Protein AF-A0A7D8YQS9-F1 (afdb_monomer)

Solvent-accessible surface area (backbone atoms only — not comparable to full-atom values): 39461 Å² total; per-residue (Å²): 141,80,80,78,38,46,62,57,52,48,50,50,51,52,52,54,42,52,53,52,44,52,52,48,52,52,50,50,54,52,46,46,42,67,69,38,52,52,50,50,55,55,50,52,55,53,54,51,52,52,51,48,52,53,51,55,49,50,54,48,54,51,50,54,51,51,50,47,55,50,51,41,53,52,37,47,52,51,33,56,50,36,51,52,48,33,53,56,31,44,57,50,27,74,71,44,55,89,93,50,25,68,62,33,43,50,53,26,55,53,38,47,54,51,34,50,53,41,45,51,53,33,55,52,40,51,54,52,42,52,51,52,52,48,44,43,69,73,42,55,48,52,54,51,51,53,53,50,49,52,50,52,53,51,52,50,55,52,49,52,50,48,54,51,48,51,54,50,54,52,52,50,46,52,51,53,47,46,50,45,51,51,51,49,63,64,50,54,77,69,49,48,71,68,58,31,53,49,43,50,46,69,75,66,60,66,92,82,72,84,74,78,81,89,73,84,76,68,54,97,87,48,96,65,76,85,70,82,77,72,51,80,69,46,41,30,30,51,38,44,51,37,50,53,26,53,65,46,35,66,55,34,51,53,52,34,54,49,34,50,49,53,36,53,50,48,52,52,50,48,52,36,31,76,71,68,77,38,87,68,61,62,66,62,47,51,54,49,40,52,54,38,50,50,56,29,49,60,43,42,50,54,28,50,51,24,49,48,51,32,50,58,49,33,72,74,71,42,77,66,58,77,88,52,33,69,65,59,66,41,84,40,72,48,92,55,84,39,58,15,43,72,74,42,50,70,36,48,73,100,60,19,53,23,32,36,17,76,34,46,57,52,33,31,40,65,91,38,54,52,60,50,72,46,70,46,90,43,81,52,55,75,69,54,24,53,50,54,47,50,53,34,40,52,51,27,55,54,77,73,69,84,85,89,83,90,77,94,75,93,73,93,75,85,87,76,89,77,84,78,91,82,87,82,83,91,87,84,86,84,85,84,81,89,83,90,82,90,87,89,89,86,88,87,91,81,89,85,85,88,86,88,85,91,88,88,82,86,84,89,86,89,83,91,79,94,78,82,90,76,86,83,80,84,83,86,88,81,90,87,89,90,87,88,89,90,84,87,84,82,88,86,83,92,75,88,77,83,80,45,42,28,32,25,73,42,64,44,76,53,89,56,95,65,40,37,65,42,58,52,72,41,68,29,38,50,77,44,80,70,61,95,58,37,23,36,32,32,55,90,93,48,67,21,35,38,55,37,91,34,46,46,77,55,77,79,79,85,81,79,82,91,75,83,91,78,90,82,90,79,89,83,85,88,88,88,87,88,79,94,77,92,78,81,94,76,82,84,78,89,77,79,74,81,83,45,34,27,31,23,74,45,68,45,77,48,91,51,93,64,34,50,64,44,48,60,72,43,75,35,41,52,76,42,75,55,88,79,84,55,42,19,36,30,39,58,97,91,43,79,27,32,38,58,38,90,38,45,42,83,101

Structure (mmCIF, N/CA/C/O backbone):
data_AF-A0A7D8YQS9-F1
#
_entry.id   AF-A0A7D8YQS9-F1
#
loop_
_atom_site.group_PDB
_atom_site.id
_atom_site.type_symbol
_atom_site.label_atom_id
_atom_site.label_alt_id
_atom_site.label_comp_id
_atom_site.label_asym_id
_atom_site.label_entity_id
_atom_site.label_seq_id
_atom_site.pdbx_PDB_ins_code
_atom_site.Cartn_x
_atom_site.Cartn_y
_atom_site.Cartn_z
_atom_site.occupancy
_atom_site.B_iso_or_equiv
_atom_site.auth_seq_id
_atom_site.auth_comp_id
_atom_site.auth_asym_id
_atom_site.auth_atom_id
_atom_site.pdbx_PDB_model_num
ATOM 1 N N . MET A 1 1 ? 18.763 -17.163 -16.105 1.00 37.75 1 MET A N 1
ATOM 2 C CA . MET A 1 1 ? 18.954 -15.935 -16.900 1.00 37.75 1 MET A CA 1
ATOM 3 C C . MET A 1 1 ? 18.555 -14.758 -16.021 1.00 37.75 1 MET A C 1
ATOM 5 O O . MET A 1 1 ? 17.479 -14.217 -16.196 1.00 37.75 1 MET A O 1
ATOM 9 N N . GLU A 1 2 ? 19.370 -14.405 -15.031 1.00 39.69 2 GLU A N 1
ATOM 10 C CA . GLU A 1 2 ? 19.078 -13.283 -14.126 1.00 39.69 2 GLU A CA 1
ATOM 11 C C . GLU A 1 2 ? 20.258 -12.321 -14.198 1.00 39.69 2 GLU A C 1
ATOM 13 O O . GLU A 1 2 ? 21.238 -12.437 -13.465 1.00 39.69 2 GLU A O 1
ATOM 18 N N . GLY A 1 3 ? 20.209 -11.423 -15.180 1.00 51.91 3 GLY A N 1
ATOM 19 C CA . GLY A 1 3 ? 21.104 -10.278 -15.206 1.00 51.91 3 GLY A CA 1
ATOM 20 C C . GLY A 1 3 ? 20.637 -9.311 -14.128 1.00 51.91 3 GLY A C 1
ATOM 21 O O . GLY A 1 3 ? 19.541 -8.766 -14.230 1.00 51.91 3 GLY A O 1
ATOM 22 N N . PHE A 1 4 ? 21.440 -9.134 -13.082 1.00 64.06 4 PHE A N 1
ATOM 23 C CA . PHE A 1 4 ? 21.188 -8.151 -12.036 1.00 64.06 4 PHE A CA 1
ATOM 24 C C . PHE A 1 4 ? 21.018 -6.768 -12.675 1.00 64.06 4 PHE A C 1
ATOM 26 O O . PHE A 1 4 ? 21.962 -6.220 -13.239 1.00 64.06 4 PHE A O 1
ATOM 33 N N . SER A 1 5 ? 19.804 -6.228 -12.608 1.00 79.69 5 SER A N 1
ATOM 34 C CA . SER A 1 5 ? 19.490 -4.853 -12.986 1.00 79.69 5 SER A CA 1
ATOM 35 C C . SER A 1 5 ? 19.335 -4.016 -11.716 1.00 79.69 5 SER A C 1
ATOM 37 O O . SER A 1 5 ? 18.734 -4.462 -10.731 1.00 79.69 5 SER A O 1
ATOM 39 N N . ALA A 1 6 ? 19.875 -2.797 -11.733 1.00 81.69 6 ALA A N 1
ATOM 40 C CA . ALA A 1 6 ? 19.672 -1.828 -10.657 1.00 81.69 6 ALA A CA 1
ATOM 41 C C . ALA A 1 6 ? 18.175 -1.501 -10.518 1.00 81.69 6 ALA A C 1
ATOM 43 O O . ALA A 1 6 ? 17.637 -1.497 -9.412 1.00 81.69 6 ALA A O 1
ATOM 44 N N . SER A 1 7 ? 17.484 -1.367 -11.654 1.00 87.69 7 SER A N 1
ATOM 45 C CA . SER A 1 7 ? 16.037 -1.160 -11.716 1.00 87.69 7 SER A CA 1
ATOM 46 C C . SER A 1 7 ? 15.259 -2.330 -11.116 1.00 87.69 7 SER A C 1
ATOM 48 O O . SER A 1 7 ? 14.328 -2.110 -10.343 1.00 87.69 7 SER A O 1
ATOM 50 N N . LEU A 1 8 ? 15.671 -3.571 -11.402 1.00 87.00 8 LEU A N 1
ATOM 51 C CA . LEU A 1 8 ? 15.056 -4.759 -10.800 1.00 87.00 8 LEU A CA 1
ATOM 52 C C . LEU A 1 8 ? 15.242 -4.779 -9.279 1.00 87.00 8 LEU A C 1
ATOM 54 O O . LEU A 1 8 ? 14.314 -5.107 -8.551 1.00 87.00 8 LEU A O 1
ATOM 58 N N . THR A 1 9 ? 16.413 -4.370 -8.791 1.00 87.81 9 THR A N 1
ATOM 59 C CA . THR A 1 9 ? 16.685 -4.282 -7.348 1.00 87.81 9 THR A CA 1
ATOM 60 C C . THR A 1 9 ? 15.755 -3.277 -6.671 1.00 87.81 9 THR A C 1
ATOM 62 O O . THR A 1 9 ? 15.114 -3.601 -5.674 1.00 87.81 9 THR A O 1
ATOM 65 N N . THR A 1 10 ? 15.619 -2.075 -7.234 1.00 91.44 10 THR A N 1
ATOM 66 C CA . THR A 1 10 ? 14.710 -1.047 -6.707 1.00 91.44 10 THR A CA 1
ATOM 67 C C . THR A 1 10 ? 13.243 -1.469 -6.794 1.00 91.44 10 THR A C 1
ATOM 69 O O . THR A 1 10 ? 12.466 -1.158 -5.892 1.00 91.44 10 THR A O 1
ATOM 72 N N . TRP A 1 11 ? 12.852 -2.194 -7.845 1.00 93.38 11 TRP A N 1
ATOM 73 C CA . TRP A 1 11 ? 11.510 -2.765 -7.967 1.00 93.38 11 TRP A CA 1
ATOM 74 C C . TRP A 1 11 ? 11.221 -3.799 -6.874 1.00 93.38 11 TRP A C 1
ATOM 76 O O . TRP A 1 11 ? 10.191 -3.715 -6.208 1.00 93.38 11 TRP A O 1
ATOM 86 N N . THR A 1 12 ? 12.159 -4.710 -6.613 1.00 93.88 12 THR A N 1
ATOM 87 C CA . THR A 1 12 ? 12.054 -5.657 -5.497 1.00 93.88 12 THR A CA 1
ATOM 88 C C . THR A 1 12 ? 11.888 -4.919 -4.169 1.00 93.88 12 THR A C 1
ATOM 90 O O . THR A 1 12 ? 10.989 -5.247 -3.401 1.00 93.88 12 THR A O 1
ATOM 93 N N . THR A 1 13 ? 12.666 -3.858 -3.925 1.00 94.81 13 THR A N 1
ATOM 94 C CA . THR A 1 13 ? 12.512 -3.027 -2.721 1.00 94.81 13 THR A CA 1
ATOM 95 C C . THR A 1 13 ? 11.115 -2.406 -2.614 1.00 94.81 13 THR A C 1
ATOM 97 O O . THR A 1 13 ? 10.565 -2.358 -1.513 1.00 94.81 13 THR A O 1
ATOM 100 N N . GLN A 1 14 ? 10.509 -1.956 -3.721 1.00 96.38 14 GLN A N 1
ATOM 101 C CA . GLN A 1 14 ? 9.126 -1.454 -3.717 1.00 96.38 14 GLN A CA 1
ATOM 102 C C . GLN A 1 14 ? 8.132 -2.527 -3.270 1.00 96.38 14 GLN A C 1
ATOM 104 O O . GLN A 1 14 ? 7.334 -2.271 -2.367 1.00 96.38 14 GLN A O 1
ATOM 109 N N . ILE A 1 15 ? 8.211 -3.724 -3.855 1.00 96.81 15 ILE A N 1
ATOM 110 C CA . ILE A 1 15 ? 7.319 -4.840 -3.515 1.00 96.81 15 ILE A CA 1
ATOM 111 C C . ILE A 1 15 ? 7.498 -5.240 -2.049 1.00 96.81 15 ILE A C 1
ATOM 113 O O . ILE A 1 15 ? 6.526 -5.275 -1.302 1.00 96.81 15 ILE A O 1
ATOM 117 N N . THR A 1 16 ? 8.734 -5.450 -1.595 1.00 96.56 16 THR A N 1
ATOM 118 C CA . THR A 1 16 ? 9.004 -5.839 -0.203 1.00 96.56 16 THR A CA 1
ATOM 119 C C . THR A 1 16 ? 8.555 -4.765 0.794 1.00 96.56 16 THR A C 1
ATOM 121 O O . THR A 1 16 ? 8.083 -5.084 1.887 1.00 96.56 16 THR A O 1
ATOM 124 N N . THR A 1 17 ? 8.644 -3.481 0.430 1.00 97.19 17 THR A N 1
ATOM 125 C CA . THR A 1 17 ? 8.103 -2.383 1.251 1.00 97.19 17 THR A CA 1
ATOM 126 C C . THR A 1 17 ? 6.578 -2.472 1.349 1.00 97.19 17 THR A C 1
ATOM 128 O O . THR A 1 17 ? 6.023 -2.293 2.433 1.00 97.19 17 THR A O 1
ATOM 131 N N . LEU A 1 18 ? 5.890 -2.767 0.241 1.00 97.12 18 LEU A N 1
ATOM 132 C CA . LEU A 1 18 ? 4.439 -2.953 0.224 1.00 97.12 18 LEU A CA 1
ATOM 133 C C . LEU A 1 18 ? 4.014 -4.147 1.091 1.00 97.12 18 LEU A C 1
ATOM 135 O O . LEU A 1 18 ? 3.122 -3.999 1.925 1.00 97.12 18 LEU A O 1
ATOM 139 N N . GLU A 1 19 ? 4.687 -5.289 0.951 1.00 97.69 19 GLU A N 1
ATOM 140 C CA . GLU A 1 19 ? 4.457 -6.485 1.773 1.00 97.69 19 GLU A CA 1
ATOM 141 C C . GLU A 1 19 ? 4.665 -6.194 3.264 1.00 97.69 19 GLU A C 1
ATOM 143 O O . GLU A 1 19 ? 3.829 -6.547 4.094 1.00 97.69 19 GLU A O 1
ATOM 148 N N . SER A 1 20 ? 5.740 -5.476 3.608 1.00 97.56 20 SER A N 1
ATOM 149 C CA . SER A 1 20 ? 6.038 -5.091 4.994 1.00 97.56 20 SER A CA 1
ATOM 150 C C . SER A 1 20 ? 4.948 -4.194 5.585 1.00 97.56 20 SER A C 1
ATOM 152 O O . SER A 1 20 ? 4.553 -4.365 6.737 1.00 97.56 20 SER A O 1
ATOM 154 N N . ARG A 1 21 ? 4.408 -3.258 4.792 1.00 97.31 21 ARG A N 1
ATOM 155 C CA . ARG A 1 21 ? 3.284 -2.410 5.215 1.00 97.31 21 ARG A CA 1
ATOM 156 C C . ARG A 1 21 ? 1.996 -3.208 5.394 1.00 97.31 21 ARG A C 1
ATOM 158 O O . ARG A 1 21 ? 1.282 -2.973 6.364 1.00 97.31 21 ARG A O 1
ATOM 165 N N . ALA A 1 22 ? 1.707 -4.151 4.499 1.00 97.75 22 ALA A N 1
ATOM 166 C CA . ALA A 1 22 ? 0.544 -5.024 4.629 1.00 97.75 22 ALA A CA 1
ATOM 167 C C . ALA A 1 22 ? 0.623 -5.878 5.908 1.00 97.75 22 ALA A C 1
ATOM 169 O O . ALA A 1 22 ? -0.339 -5.923 6.671 1.00 97.75 22 ALA A O 1
ATOM 170 N N . ALA A 1 23 ? 1.787 -6.471 6.191 1.00 97.69 23 ALA A N 1
ATOM 171 C CA . ALA A 1 23 ? 2.021 -7.236 7.416 1.00 97.69 23 ALA A CA 1
ATOM 172 C C . ALA A 1 23 ? 1.874 -6.377 8.686 1.00 97.69 23 ALA A C 1
ATOM 174 O O . ALA A 1 23 ? 1.332 -6.832 9.691 1.00 97.69 23 ALA A O 1
ATOM 175 N N . GLU A 1 24 ? 2.315 -5.119 8.644 1.00 97.31 24 GLU A N 1
ATOM 176 C CA . GLU A 1 24 ? 2.147 -4.182 9.757 1.00 97.31 24 GLU A CA 1
ATOM 177 C C . GLU A 1 24 ? 0.670 -3.819 10.002 1.00 97.31 24 GLU A C 1
ATOM 179 O O . GLU A 1 24 ? 0.239 -3.727 11.151 1.00 97.31 24 GLU A O 1
ATOM 184 N N . HIS A 1 25 ? -0.131 -3.674 8.942 1.00 96.81 25 HIS A N 1
ATOM 185 C CA . HIS A 1 25 ? -1.578 -3.468 9.064 1.00 96.81 25 HIS A CA 1
ATOM 186 C C . HIS A 1 25 ? -2.293 -4.701 9.634 1.00 96.81 25 HIS A C 1
ATOM 188 O O . HIS A 1 25 ? -3.175 -4.552 10.480 1.00 96.81 25 HIS A O 1
ATOM 194 N N . ASP A 1 26 ? -1.906 -5.906 9.209 1.00 98.00 26 ASP A N 1
ATOM 195 C CA . ASP A 1 26 ? -2.460 -7.158 9.739 1.00 98.00 26 ASP A CA 1
ATOM 196 C C . ASP A 1 26 ? -2.139 -7.319 11.233 1.00 98.00 26 ASP A C 1
ATOM 198 O O . ASP A 1 26 ? -3.024 -7.562 12.058 1.00 98.00 26 ASP A O 1
ATOM 202 N N . ARG A 1 27 ? -0.885 -7.041 11.612 1.00 97.69 27 ARG A N 1
ATOM 203 C CA . ARG A 1 27 ? -0.462 -6.994 13.014 1.00 97.69 27 ARG A CA 1
ATOM 204 C C . ARG A 1 27 ? -1.295 -6.002 13.823 1.00 97.69 27 ARG A C 1
ATOM 206 O O . ARG A 1 27 ? -1.768 -6.357 14.900 1.00 97.69 27 ARG A O 1
ATOM 213 N N . PHE A 1 28 ? -1.482 -4.780 13.324 1.00 98.19 28 PHE A N 1
ATOM 214 C CA . PHE A 1 28 ? -2.305 -3.776 13.996 1.00 98.19 28 PHE A CA 1
ATOM 215 C C . PHE A 1 28 ? -3.753 -4.253 14.165 1.00 98.19 28 PHE A C 1
ATOM 217 O O . PHE A 1 28 ? -4.303 -4.144 15.259 1.00 98.19 28 PHE A O 1
ATOM 224 N N . GLY A 1 29 ? -4.345 -4.864 13.135 1.00 98.12 29 GLY A N 1
ATOM 225 C CA . GLY A 1 29 ? -5.663 -5.498 13.228 1.00 98.12 29 GLY A CA 1
ATOM 226 C C . GLY A 1 29 ? -5.733 -6.550 14.341 1.00 98.12 29 GLY A C 1
ATOM 227 O O . GLY A 1 29 ? -6.654 -6.528 15.162 1.00 98.12 29 GLY A O 1
ATOM 228 N N . GLY A 1 30 ? -4.725 -7.420 14.434 1.00 98.19 30 GLY A N 1
ATOM 229 C CA . GLY A 1 30 ? -4.609 -8.404 15.514 1.00 98.19 30 GLY A CA 1
ATOM 230 C C . GLY A 1 30 ? -4.449 -7.773 16.904 1.00 98.19 30 GLY A C 1
ATOM 231 O O . GLY A 1 30 ? -5.059 -8.234 17.876 1.00 98.19 30 GLY A O 1
ATOM 232 N N . GLU A 1 31 ? -3.675 -6.691 17.015 1.00 97.88 31 GLU A N 1
ATOM 233 C CA . GLU A 1 31 ? -3.486 -5.944 18.264 1.00 97.88 31 GLU A CA 1
ATOM 234 C C . GLU A 1 31 ? -4.789 -5.246 18.706 1.00 97.88 31 GLU A C 1
ATOM 236 O O . GLU A 1 31 ? -5.130 -5.293 19.889 1.00 97.88 31 GLU A O 1
ATOM 241 N N . LEU A 1 32 ? -5.580 -4.685 17.780 1.00 98.06 32 LEU A N 1
ATOM 242 C CA . LEU A 1 32 ? -6.894 -4.102 18.091 1.00 98.06 32 LEU A CA 1
ATOM 243 C C . LEU A 1 32 ? -7.857 -5.142 18.683 1.00 98.06 32 LEU A C 1
ATOM 245 O O . LEU A 1 32 ? -8.572 -4.855 19.647 1.00 98.06 32 LEU A O 1
ATOM 249 N N . ILE A 1 33 ? -7.873 -6.360 18.140 1.00 98.00 33 ILE A N 1
ATOM 250 C CA . ILE A 1 33 ? -8.741 -7.431 18.644 1.00 98.00 33 ILE A CA 1
ATOM 251 C C . ILE A 1 33 ? -8.286 -7.870 20.042 1.00 98.00 33 ILE A C 1
ATOM 253 O O . ILE A 1 33 ? -9.060 -7.810 21.001 1.00 98.00 33 ILE A O 1
ATOM 257 N N . SER A 1 34 ? -7.020 -8.270 20.158 1.00 97.81 34 SER A N 1
ATOM 258 C CA . SER A 1 34 ? -6.473 -8.909 21.360 1.00 97.81 34 SER A CA 1
ATOM 259 C C . SER A 1 34 ? -6.287 -7.953 22.543 1.00 97.81 34 SER A C 1
ATOM 261 O O . SER A 1 34 ? -6.483 -8.356 23.691 1.00 97.81 34 SER A O 1
ATOM 263 N N . HIS A 1 35 ? -5.941 -6.687 22.291 1.00 97.06 35 HIS A N 1
ATOM 264 C CA . HIS A 1 35 ? -5.655 -5.710 23.345 1.00 97.06 35 HIS A CA 1
ATOM 265 C C . HIS A 1 35 ? -6.796 -4.730 23.618 1.00 97.06 35 HIS A C 1
ATOM 267 O O . HIS A 1 35 ? -6.801 -4.119 24.689 1.00 97.06 35 HIS A O 1
ATOM 273 N N . LEU A 1 36 ? -7.766 -4.580 22.709 1.00 97.38 36 LEU A N 1
ATOM 274 C CA . LEU A 1 36 ? -8.884 -3.651 22.904 1.00 97.38 36 LEU A CA 1
ATOM 275 C C . LEU A 1 36 ? -10.232 -4.360 22.914 1.00 97.38 36 LEU A C 1
ATOM 277 O O . LEU A 1 36 ? -10.923 -4.299 23.928 1.00 97.38 36 LEU A O 1
ATOM 281 N N . ALA A 1 37 ? -10.614 -5.031 21.825 1.00 97.50 37 ALA A N 1
ATOM 282 C CA . ALA A 1 37 ? -11.968 -5.565 21.671 1.00 97.50 37 ALA A CA 1
ATOM 283 C C . ALA A 1 37 ? -12.297 -6.636 22.724 1.00 97.50 37 ALA A C 1
ATOM 285 O O . ALA A 1 37 ? -13.319 -6.543 23.413 1.00 97.50 37 ALA A O 1
ATOM 286 N N . ASP A 1 38 ? -11.415 -7.621 22.899 1.00 97.50 38 ASP A N 1
ATOM 287 C CA . ASP A 1 38 ? -11.609 -8.681 23.888 1.00 97.50 38 ASP A CA 1
ATOM 288 C C . ASP A 1 38 ? -11.562 -8.163 25.333 1.00 97.50 38 ASP A C 1
ATOM 290 O O . ASP A 1 38 ? -12.500 -8.437 26.094 1.00 97.50 38 ASP A O 1
ATOM 294 N N . PRO A 1 39 ? -10.555 -7.364 25.738 1.00 97.06 39 PRO A N 1
ATOM 295 C CA . PRO A 1 39 ? -10.545 -6.749 27.059 1.00 97.06 39 PRO A CA 1
ATOM 296 C C . PRO A 1 39 ? -11.774 -5.879 27.325 1.00 97.06 39 PRO A C 1
ATOM 298 O O . PRO A 1 39 ? -12.358 -5.989 28.404 1.00 97.06 39 PRO A O 1
ATOM 301 N N . LEU A 1 40 ? -12.216 -5.074 26.350 1.00 97.19 40 LEU A N 1
ATOM 302 C CA . LEU A 1 40 ? -13.409 -4.232 26.464 1.00 97.19 40 LEU A CA 1
ATOM 303 C C . LEU A 1 40 ? -14.662 -5.075 26.728 1.00 97.19 40 LEU A C 1
ATOM 305 O O . LEU A 1 40 ? -15.441 -4.764 27.630 1.00 97.19 40 LEU A O 1
ATOM 309 N N . ARG A 1 41 ? -14.828 -6.179 25.992 1.00 97.06 41 ARG A N 1
ATOM 310 C CA . ARG A 1 41 ? -15.935 -7.125 26.186 1.00 97.06 41 ARG A CA 1
ATOM 311 C C . ARG A 1 41 ? -15.921 -7.732 27.590 1.00 97.06 41 ARG A C 1
ATOM 313 O O . ARG A 1 41 ? -16.966 -7.797 28.234 1.00 97.06 41 ARG A O 1
ATOM 320 N N . VAL A 1 42 ? -14.752 -8.145 28.081 1.00 96.75 42 VAL A N 1
ATOM 321 C CA . VAL A 1 42 ? -14.601 -8.742 29.419 1.00 96.75 42 VAL A CA 1
ATOM 322 C C . VAL A 1 42 ? -14.872 -7.732 30.534 1.00 96.75 42 VAL A C 1
ATOM 324 O O . VAL A 1 42 ? -15.511 -8.076 31.528 1.00 96.75 42 VAL A O 1
ATOM 327 N N . ILE A 1 43 ? -14.408 -6.485 30.416 1.00 96.00 43 ILE A N 1
ATOM 328 C CA . ILE A 1 43 ? -14.702 -5.484 31.449 1.00 96.00 43 ILE A CA 1
ATOM 329 C C . ILE A 1 43 ? -16.174 -5.069 31.416 1.00 96.00 43 ILE A C 1
ATOM 331 O O . ILE A 1 43 ? -16.766 -4.887 32.477 1.00 96.00 43 ILE A O 1
ATOM 335 N N . ALA A 1 44 ? -16.790 -4.977 30.234 1.00 96.44 44 ALA A N 1
ATOM 336 C CA . ALA A 1 44 ? -18.193 -4.600 30.099 1.00 96.44 44 ALA A CA 1
ATOM 337 C C . ALA A 1 44 ? -19.112 -5.573 30.851 1.00 96.44 44 ALA A C 1
ATOM 339 O O . ALA A 1 44 ? -19.988 -5.134 31.597 1.00 96.44 44 ALA A O 1
ATOM 340 N N . THR A 1 45 ? -18.871 -6.883 30.723 1.00 97.75 45 THR A N 1
ATOM 341 C CA . THR A 1 45 ? -19.650 -7.899 31.447 1.00 97.75 45 THR A CA 1
ATOM 342 C C . THR A 1 45 ? -19.457 -7.801 32.958 1.00 97.75 45 THR A C 1
ATOM 344 O O . THR A 1 45 ? -20.439 -7.825 33.697 1.00 97.75 45 THR A O 1
ATOM 347 N N . ARG A 1 46 ? -18.216 -7.615 33.428 1.00 97.38 46 ARG A N 1
ATOM 348 C CA . ARG A 1 46 ? -17.906 -7.479 34.862 1.00 97.38 46 ARG A CA 1
ATOM 349 C C . ARG A 1 46 ? -18.548 -6.242 35.494 1.00 97.38 46 ARG A C 1
ATOM 351 O O . ARG A 1 46 ? -19.108 -6.340 36.583 1.00 97.38 46 ARG A O 1
ATOM 358 N N . TYR A 1 47 ? -18.488 -5.087 34.829 1.00 97.56 47 TYR A N 1
ATOM 359 C CA . TYR A 1 47 ? -19.108 -3.861 35.345 1.00 97.56 47 TYR A CA 1
ATOM 360 C C . TYR A 1 47 ? -20.637 -3.949 35.357 1.00 97.56 47 TYR A C 1
ATOM 362 O O . TYR A 1 47 ? -21.255 -3.461 36.301 1.00 97.56 47 TYR A O 1
ATOM 370 N N . GLU A 1 48 ? -21.255 -4.593 34.362 1.00 97.06 48 GLU A N 1
ATOM 371 C CA . GLU A 1 48 ? -22.707 -4.812 34.378 1.00 97.06 48 GLU A CA 1
ATOM 372 C C . GLU A 1 48 ? -23.125 -5.767 35.504 1.00 97.06 48 GLU A C 1
ATOM 374 O O . GLU A 1 48 ? -24.125 -5.522 36.175 1.00 97.06 48 GLU A O 1
ATOM 379 N N . GLU A 1 49 ? -22.348 -6.819 35.770 1.00 98.06 49 GLU A N 1
ATOM 380 C CA . GLU A 1 49 ? -22.602 -7.710 36.905 1.00 98.06 49 GLU A CA 1
ATOM 381 C C . GLU A 1 49 ? -22.521 -6.959 38.243 1.00 98.06 49 GLU A C 1
ATOM 383 O O . GLU A 1 49 ? -23.416 -7.080 39.080 1.00 98.06 49 GLU A O 1
ATOM 388 N N . LEU A 1 50 ? -21.493 -6.126 38.435 1.00 98.06 50 LEU A N 1
ATOM 389 C CA . LEU A 1 50 ? -21.368 -5.298 39.636 1.00 98.06 50 LEU A CA 1
ATOM 390 C C . LEU A 1 50 ? -22.533 -4.312 39.770 1.00 98.06 50 LEU A C 1
ATOM 392 O O . LEU A 1 50 ? -23.088 -4.180 40.861 1.00 98.06 50 LEU A O 1
ATOM 396 N N . ARG A 1 51 ? -22.958 -3.669 38.676 1.00 97.94 51 ARG A N 1
ATOM 397 C CA . ARG A 1 51 ? -24.118 -2.765 38.671 1.00 97.94 51 ARG A CA 1
ATOM 398 C C . ARG A 1 51 ? -25.396 -3.485 39.106 1.00 97.94 51 ARG A C 1
ATOM 400 O O . ARG A 1 51 ? -26.154 -2.944 39.908 1.00 97.94 51 ARG A O 1
ATOM 407 N N . LYS A 1 52 ? -25.622 -4.713 38.623 1.00 98.25 52 LYS A N 1
ATOM 408 C CA . LYS A 1 52 ? -26.766 -5.544 39.035 1.00 98.25 52 LYS A CA 1
ATOM 409 C C . LYS A 1 52 ? -26.740 -5.850 40.529 1.00 98.25 52 LYS A C 1
ATOM 411 O O . LYS A 1 52 ? -27.763 -5.683 41.178 1.00 98.25 52 LYS A O 1
ATOM 416 N N . ARG A 1 53 ? -25.575 -6.183 41.096 1.00 98.06 53 ARG A N 1
ATOM 417 C CA . ARG A 1 53 ? -25.439 -6.404 42.548 1.00 98.06 53 ARG A CA 1
ATOM 418 C C . ARG A 1 53 ? -25.780 -5.157 43.374 1.00 98.06 53 ARG A C 1
ATOM 420 O O . ARG A 1 53 ? -26.399 -5.289 44.425 1.00 98.06 53 ARG A O 1
ATOM 427 N N . HIS A 1 54 ? -25.426 -3.957 42.902 1.00 98.31 54 HIS A N 1
ATOM 428 C CA . HIS A 1 54 ? -25.826 -2.707 43.567 1.00 98.31 54 HIS A CA 1
ATOM 429 C C . HIS A 1 54 ? -27.350 -2.518 43.521 1.00 98.31 54 HIS A C 1
ATOM 431 O O . HIS A 1 54 ? -27.948 -2.162 44.533 1.00 98.31 54 HIS A O 1
ATOM 437 N N . ALA A 1 55 ? -27.988 -2.806 42.380 1.00 98.12 55 ALA A N 1
ATOM 438 C CA . ALA A 1 55 ? -29.445 -2.737 42.244 1.00 98.12 55 ALA A CA 1
ATOM 439 C C . ALA A 1 55 ? -30.164 -3.759 43.145 1.00 98.12 55 ALA A C 1
ATOM 441 O O . ALA A 1 55 ? -31.095 -3.406 43.860 1.00 98.12 55 ALA A O 1
ATOM 442 N N . GLU A 1 56 ? -29.687 -5.005 43.184 1.00 98.38 56 GLU A N 1
ATOM 443 C CA . GLU A 1 56 ? -30.220 -6.048 44.071 1.00 98.38 56 GLU A CA 1
ATOM 444 C C . GLU A 1 56 ? -30.088 -5.667 45.553 1.00 98.38 56 GLU A C 1
ATOM 446 O O . GLU A 1 56 ? -30.987 -5.936 46.356 1.00 98.38 56 GLU A O 1
ATOM 451 N N . PHE A 1 57 ? -28.980 -5.023 45.931 1.00 98.25 57 PHE A N 1
ATOM 452 C CA . PHE A 1 57 ? -28.788 -4.538 47.293 1.00 98.25 57 PHE A CA 1
ATOM 453 C C . PHE A 1 57 ? -29.703 -3.349 47.621 1.00 98.25 57 PHE A C 1
ATOM 455 O O . PHE A 1 57 ? -30.285 -3.330 48.706 1.00 98.25 57 PHE A O 1
ATOM 462 N N . ALA A 1 58 ? -29.915 -2.421 46.680 1.00 98.31 58 ALA A N 1
ATOM 463 C CA . ALA A 1 58 ? -30.893 -1.340 46.825 1.00 98.31 58 ALA A CA 1
ATOM 464 C C . ALA A 1 58 ? -32.304 -1.894 47.094 1.00 98.31 58 ALA A C 1
ATOM 466 O O . ALA A 1 58 ? -32.933 -1.534 48.092 1.00 98.31 58 ALA A O 1
ATOM 467 N N . ASP A 1 59 ? -32.755 -2.844 46.268 1.00 98.50 59 ASP A N 1
ATOM 468 C CA . ASP A 1 59 ? -34.055 -3.510 46.415 1.00 98.50 59 ASP A CA 1
ATOM 469 C C . ASP A 1 59 ? -34.193 -4.202 47.777 1.00 98.50 59 ASP A C 1
ATOM 471 O O . ASP A 1 59 ? -35.268 -4.217 48.386 1.00 98.50 59 ASP A O 1
ATOM 475 N N . LYS A 1 60 ? -33.106 -4.807 48.271 1.00 98.31 60 LYS A N 1
ATOM 476 C CA . LYS A 1 60 ? -33.082 -5.446 49.589 1.00 98.31 60 LYS A CA 1
ATOM 477 C C . LYS A 1 60 ? -33.275 -4.419 50.706 1.00 98.31 60 LYS A C 1
ATOM 479 O O . LYS A 1 60 ? -34.132 -4.632 51.564 1.00 98.31 60 LYS A O 1
ATOM 484 N N . LEU A 1 61 ? -32.540 -3.306 50.675 1.00 98.19 61 LEU A N 1
ATOM 485 C CA . LEU A 1 61 ? -32.672 -2.234 51.667 1.00 98.19 61 LEU A CA 1
ATOM 486 C C . LEU A 1 61 ? -34.089 -1.637 51.667 1.00 98.19 61 LEU A C 1
ATOM 488 O O . LEU A 1 61 ? -34.656 -1.367 52.729 1.00 98.19 61 LEU A O 1
ATOM 492 N N . GLU A 1 62 ? -34.697 -1.462 50.491 1.00 98.06 62 GLU A N 1
ATOM 493 C CA . GLU A 1 62 ? -36.081 -0.988 50.376 1.00 98.06 62 GLU A CA 1
ATOM 494 C C . GLU A 1 62 ? -37.094 -1.962 50.985 1.00 98.06 62 GLU A C 1
ATOM 496 O O . GLU A 1 62 ? -37.991 -1.538 51.723 1.00 98.06 62 GLU A O 1
ATOM 501 N N . LYS A 1 63 ? -36.939 -3.266 50.728 1.00 98.38 63 LYS A N 1
ATOM 502 C CA . LYS A 1 63 ? -37.796 -4.311 51.307 1.00 98.38 63 LYS A CA 1
ATOM 503 C C . LYS A 1 63 ? -37.665 -4.383 52.827 1.00 98.38 63 LYS A C 1
ATOM 505 O O . LYS A 1 63 ? -38.676 -4.513 53.514 1.00 98.38 63 LYS A O 1
ATOM 510 N N . GLU A 1 64 ? -36.453 -4.265 53.366 1.00 97.69 64 GLU A N 1
ATOM 511 C CA . GLU A 1 64 ? -36.211 -4.240 54.816 1.00 97.69 64 GLU A CA 1
ATOM 512 C C . GLU A 1 64 ? -36.865 -3.019 55.483 1.00 97.69 64 GLU A C 1
ATOM 514 O O . GLU A 1 64 ? -37.517 -3.142 56.529 1.00 97.69 64 GLU A O 1
ATOM 519 N N . ARG A 1 65 ? -36.770 -1.844 54.846 1.00 97.75 65 ARG A N 1
ATOM 520 C CA . ARG A 1 65 ? -37.467 -0.626 55.285 1.00 97.75 65 ARG A CA 1
ATOM 521 C C . ARG A 1 65 ? -38.984 -0.827 55.294 1.00 97.75 65 ARG A C 1
ATOM 523 O O . ARG A 1 65 ? -39.631 -0.538 56.301 1.00 97.75 65 ARG A O 1
ATOM 530 N N . GLU A 1 66 ? -39.552 -1.331 54.199 1.00 98.06 66 GLU A N 1
ATOM 531 C CA . GLU A 1 66 ? -41.000 -1.543 54.085 1.00 98.06 66 GLU A CA 1
ATOM 532 C C . GLU A 1 66 ? -41.506 -2.589 55.085 1.00 98.06 66 GLU A C 1
ATOM 534 O O . GLU A 1 66 ? -42.556 -2.395 55.702 1.00 98.06 66 GLU A O 1
ATOM 539 N N . SER A 1 67 ? -40.731 -3.652 55.324 1.00 98.06 67 SER A N 1
ATOM 540 C CA . SER A 1 67 ? -41.026 -4.644 56.362 1.00 98.06 67 SER A CA 1
ATOM 541 C C . SER A 1 67 ? -41.093 -3.995 57.745 1.00 98.06 67 SER A C 1
ATOM 543 O O . SER A 1 67 ? -42.070 -4.188 58.469 1.00 98.06 67 SER A O 1
ATOM 545 N N . THR A 1 68 ? -40.109 -3.154 58.082 1.00 97.31 68 THR A N 1
ATOM 546 C CA . THR A 1 68 ? -40.056 -2.442 59.370 1.00 97.31 68 THR A CA 1
ATOM 547 C C . THR A 1 68 ? -41.279 -1.532 59.558 1.00 97.31 68 THR A C 1
ATOM 549 O O . THR A 1 68 ? -41.923 -1.544 60.610 1.00 97.31 68 THR A O 1
ATOM 552 N N . TYR A 1 69 ? -41.675 -0.787 58.519 1.00 98.12 69 TYR A N 1
ATOM 553 C CA . TYR A 1 69 ? -42.899 0.025 58.547 1.00 98.12 69 TYR A CA 1
ATOM 554 C C . TYR A 1 69 ? -44.180 -0.814 58.605 1.00 98.12 69 TYR A C 1
ATOM 556 O O . TYR A 1 69 ? -45.161 -0.422 59.246 1.00 98.12 69 TYR A O 1
ATOM 564 N N . GLY A 1 70 ? -44.199 -1.973 57.948 1.00 98.06 70 GLY A N 1
ATOM 565 C CA . GLY A 1 70 ? -45.273 -2.956 58.055 1.00 98.06 70 GLY A CA 1
ATOM 566 C C . GLY A 1 70 ? -45.469 -3.439 59.492 1.00 98.06 70 GLY A C 1
ATOM 567 O O . GLY A 1 70 ? -46.597 -3.450 59.989 1.00 98.06 70 GLY A O 1
ATOM 568 N N . ASP A 1 71 ? -44.387 -3.772 60.188 1.00 97.31 71 ASP A N 1
ATOM 569 C CA . ASP A 1 71 ? -44.447 -4.271 61.562 1.00 97.31 71 ASP A CA 1
ATOM 570 C C . ASP A 1 71 ? -44.869 -3.190 62.563 1.00 97.31 71 ASP A C 1
ATOM 572 O O . ASP A 1 71 ? -45.689 -3.465 63.446 1.00 97.31 71 ASP A O 1
ATOM 576 N N . LEU A 1 72 ? -44.441 -1.935 62.371 1.00 98.31 72 LEU A N 1
ATOM 577 C CA . LEU A 1 72 ? -44.943 -0.809 63.163 1.00 98.31 72 LEU A CA 1
ATOM 578 C C . LEU A 1 72 ? -46.459 -0.623 63.000 1.00 98.31 72 LEU A C 1
ATOM 580 O O . LEU A 1 72 ? -47.172 -0.450 63.992 1.00 98.31 72 LEU A O 1
ATOM 584 N N . ARG A 1 73 ? -46.973 -0.700 61.763 1.00 98.38 73 ARG A N 1
ATOM 585 C CA . ARG A 1 73 ? -48.419 -0.615 61.486 1.00 98.38 73 ARG A CA 1
ATOM 586 C C . ARG A 1 73 ? -49.194 -1.739 62.175 1.00 98.38 73 ARG A C 1
ATOM 588 O O . ARG A 1 73 ? -50.224 -1.470 62.793 1.00 98.38 73 ARG A O 1
ATOM 595 N N . LYS A 1 74 ? -48.681 -2.974 62.143 1.00 98.06 74 LYS A N 1
ATOM 596 C CA . LYS A 1 74 ? -49.279 -4.112 62.867 1.00 98.06 74 LYS A CA 1
ATOM 597 C C . LYS A 1 74 ? -49.289 -3.876 64.380 1.00 98.06 74 LYS A C 1
ATOM 599 O O . LYS A 1 74 ? -50.304 -4.134 65.025 1.00 98.06 74 LYS A O 1
ATOM 604 N N . MET A 1 75 ? -48.191 -3.374 64.951 1.00 98.25 75 MET A N 1
ATOM 605 C CA . MET A 1 75 ? -48.103 -3.083 66.388 1.00 98.25 75 MET A CA 1
ATOM 606 C C . MET A 1 75 ? -49.046 -1.964 66.820 1.00 98.25 75 MET A C 1
ATOM 608 O O . MET A 1 75 ? -49.694 -2.092 67.859 1.00 98.25 75 MET A O 1
ATOM 612 N N . LYS A 1 76 ? -49.199 -0.918 65.999 1.00 98.06 76 LYS A N 1
ATOM 613 C CA . LYS A 1 76 ? -50.213 0.114 66.226 1.00 98.06 76 LYS A CA 1
ATOM 614 C C . LYS A 1 76 ? -51.620 -0.486 66.233 1.00 98.06 76 LYS A C 1
ATOM 616 O O . LYS A 1 76 ? -52.382 -0.218 67.153 1.00 98.06 76 LYS A O 1
ATOM 621 N N . GLY A 1 77 ? -51.943 -1.335 65.254 1.00 98.06 77 GLY A N 1
ATOM 622 C CA . GLY A 1 77 ? -53.244 -2.006 65.187 1.00 98.06 77 GLY A CA 1
ATOM 623 C C . GLY A 1 77 ? -53.540 -2.862 66.424 1.00 98.06 77 GLY A C 1
ATOM 624 O O . GLY A 1 77 ? -54.646 -2.806 66.955 1.00 98.06 77 GLY A O 1
ATOM 625 N N . LYS A 1 78 ? -52.542 -3.598 66.939 1.00 97.94 78 LYS A N 1
ATOM 626 C CA . LYS A 1 78 ? -52.665 -4.345 68.205 1.00 97.94 78 LYS A CA 1
ATOM 627 C C . LYS A 1 78 ? -52.930 -3.420 69.393 1.00 97.94 78 LYS A C 1
ATOM 629 O O . LYS A 1 78 ? -53.812 -3.707 70.195 1.00 97.94 78 LYS A O 1
ATOM 634 N N . TYR A 1 79 ? -52.197 -2.312 69.491 1.00 98.25 79 TYR A N 1
ATOM 635 C CA . TYR A 1 79 ? -52.408 -1.315 70.538 1.00 98.25 79 TYR A CA 1
ATOM 636 C C . TYR A 1 79 ? -53.828 -0.738 70.486 1.00 98.25 79 TYR A C 1
ATOM 638 O O . TYR A 1 79 ? -54.550 -0.839 71.477 1.00 98.25 79 TYR A O 1
ATOM 646 N N . ASP A 1 80 ? -54.262 -0.244 69.322 1.00 98.06 80 ASP A N 1
ATOM 647 C CA . ASP A 1 80 ? -55.605 0.311 69.122 1.00 98.06 80 ASP A CA 1
ATOM 648 C C . ASP A 1 80 ? -56.697 -0.711 69.512 1.00 98.06 80 ASP A C 1
ATOM 650 O O . ASP A 1 80 ? -57.653 -0.371 70.214 1.00 98.06 80 ASP A O 1
ATOM 654 N N . ALA A 1 81 ? -56.528 -1.984 69.129 1.00 98.00 81 ALA A N 1
ATOM 655 C CA . ALA A 1 81 ? -57.445 -3.065 69.490 1.00 98.00 81 ALA A CA 1
ATOM 656 C C . ALA A 1 81 ? -57.498 -3.307 71.009 1.00 98.00 81 ALA A C 1
ATOM 658 O O . ALA A 1 81 ? -58.587 -3.362 71.583 1.00 98.00 81 ALA A O 1
ATOM 659 N N . THR A 1 82 ? -56.347 -3.386 71.689 1.00 97.50 82 THR A N 1
ATOM 660 C CA . THR A 1 82 ? -56.322 -3.553 73.154 1.00 97.50 82 THR A CA 1
ATOM 661 C C . THR A 1 82 ? -56.913 -2.357 73.898 1.00 97.50 82 THR A C 1
ATOM 663 O O . THR A 1 82 ? -57.583 -2.551 74.912 1.00 97.50 82 THR A O 1
ATOM 666 N N . CYS A 1 83 ? -56.755 -1.131 73.387 1.00 97.19 83 CYS A N 1
ATOM 667 C CA . CYS A 1 83 ? -57.429 0.049 73.934 1.00 97.19 83 CYS A CA 1
ATOM 668 C C . CYS A 1 83 ? -58.954 -0.068 73.818 1.00 97.19 83 CYS A C 1
ATOM 670 O O . CYS A 1 83 ? -59.672 0.209 74.782 1.00 97.19 83 CYS A O 1
ATOM 672 N N . GLN A 1 84 ? -59.454 -0.530 72.669 1.00 97.12 84 GLN A N 1
ATOM 673 C CA . GLN A 1 84 ? -60.883 -0.776 72.479 1.00 97.12 84 GLN A CA 1
ATOM 674 C C . GLN A 1 84 ? -61.406 -1.857 73.440 1.00 97.12 84 GLN A C 1
ATOM 676 O O . GLN A 1 84 ? -62.508 -1.734 73.979 1.00 97.12 84 GLN A O 1
ATOM 681 N N . GLU A 1 85 ? -60.623 -2.906 73.697 1.00 96.50 85 GLU A N 1
ATOM 682 C CA . GLU A 1 85 ? -60.972 -3.946 74.668 1.00 96.50 85 GLU A CA 1
ATOM 683 C C . GLU A 1 85 ? -61.018 -3.426 76.108 1.00 96.50 85 GLU A C 1
ATOM 685 O O . GLU A 1 85 ? -61.959 -3.764 76.830 1.00 96.50 85 GLU A O 1
ATOM 690 N N . VAL A 1 86 ? -60.064 -2.582 76.522 1.00 96.50 86 VAL A N 1
ATOM 691 C CA . VAL A 1 86 ? -60.096 -1.909 77.835 1.00 96.50 86 VAL A CA 1
ATOM 692 C C . VAL A 1 86 ? -61.396 -1.125 77.993 1.00 96.50 86 VAL A C 1
ATOM 694 O O . VAL A 1 86 ? -62.088 -1.297 78.997 1.00 96.50 86 VAL A O 1
ATOM 697 N N . GLU A 1 87 ? -61.784 -0.337 76.988 1.00 95.38 87 GLU A N 1
ATOM 698 C CA . GLU A 1 87 ? -63.026 0.445 77.020 1.00 95.38 87 GLU A CA 1
ATOM 699 C C . GLU A 1 87 ? -64.272 -0.453 77.090 1.00 95.38 87 GLU A C 1
ATOM 701 O O . GLU A 1 87 ? -65.206 -0.198 77.855 1.00 95.38 87 GLU A O 1
ATOM 706 N N . ASN A 1 88 ? -64.274 -1.568 76.356 1.00 94.81 88 ASN A N 1
ATOM 707 C CA . ASN A 1 88 ? -65.353 -2.552 76.421 1.00 94.81 88 ASN A CA 1
ATOM 708 C C . ASN A 1 88 ? -65.457 -3.205 77.813 1.00 94.81 88 ASN A C 1
ATOM 710 O O . ASN A 1 88 ? -66.564 -3.459 78.297 1.00 94.81 88 ASN A O 1
ATOM 714 N N . LYS A 1 89 ? -64.325 -3.499 78.466 1.00 93.94 89 LYS A N 1
ATOM 715 C CA . LYS A 1 89 ? -64.287 -4.064 79.826 1.00 93.94 89 LYS A CA 1
ATOM 716 C C . LYS A 1 89 ? -64.678 -3.028 80.881 1.00 93.94 89 LYS A C 1
ATOM 718 O O . LYS A 1 89 ? -65.392 -3.398 81.810 1.00 93.94 89 LYS A O 1
ATOM 723 N N . ARG A 1 90 ? -64.310 -1.752 80.704 1.00 94.62 90 ARG A N 1
ATOM 724 C CA . ARG A 1 90 ? -64.717 -0.628 81.566 1.00 94.62 90 ARG A CA 1
ATOM 725 C C . ARG A 1 90 ? -66.236 -0.517 81.646 1.00 94.62 90 ARG A C 1
ATOM 727 O O . ARG A 1 90 ? -66.799 -0.620 82.731 1.00 94.62 90 ARG A O 1
ATOM 734 N N . LYS A 1 91 ? -66.901 -0.440 80.486 1.00 92.94 91 LYS A N 1
ATOM 735 C CA . LYS A 1 91 ? -68.372 -0.378 80.390 1.00 92.94 91 LYS A CA 1
ATOM 736 C C . LYS A 1 91 ? -69.055 -1.572 81.069 1.00 92.94 91 LYS A C 1
ATOM 738 O O . LYS A 1 91 ? -70.085 -1.415 81.722 1.00 92.94 91 LYS A O 1
ATOM 743 N N . LYS A 1 92 ? -68.483 -2.776 80.942 1.00 90.31 92 LYS A N 1
ATOM 744 C CA . LYS A 1 92 ? -68.987 -3.995 81.605 1.00 90.31 92 LYS A CA 1
ATOM 745 C C . LYS A 1 92 ? -68.773 -3.985 83.120 1.00 90.31 92 LYS A C 1
ATOM 747 O O . LYS A 1 92 ? -69.616 -4.501 83.841 1.00 90.31 92 LYS A O 1
ATOM 752 N N . ALA A 1 93 ? -67.667 -3.424 83.605 1.00 88.50 93 ALA A N 1
ATOM 753 C CA . ALA A 1 93 ? -67.408 -3.283 85.036 1.00 88.50 93 ALA A CA 1
ATOM 754 C C . ALA A 1 93 ? -68.329 -2.234 85.685 1.00 88.50 93 ALA A C 1
ATOM 756 O O . ALA A 1 93 ? -68.839 -2.473 86.775 1.00 88.50 93 ALA A O 1
ATOM 757 N N . GLU A 1 94 ? -68.596 -1.120 84.995 1.00 88.50 94 GLU A N 1
ATOM 758 C CA . GLU A 1 94 ? -69.509 -0.058 85.451 1.00 88.50 94 GLU A CA 1
ATOM 759 C C . GLU A 1 94 ? -70.977 -0.523 85.537 1.00 88.50 94 GLU A C 1
ATOM 761 O O . GLU A 1 94 ? -71.724 -0.040 86.382 1.00 88.50 94 GLU A O 1
ATOM 766 N N . SER A 1 95 ? -71.387 -1.491 84.707 1.00 87.62 95 SER A N 1
ATOM 767 C CA . SER A 1 95 ? -72.766 -2.011 84.641 1.00 87.62 95 SER A CA 1
ATOM 768 C C . SER A 1 95 ? -73.023 -3.298 85.449 1.00 87.62 95 SER A C 1
ATOM 770 O O . SER A 1 95 ? -74.139 -3.816 85.430 1.00 87.62 95 SER A O 1
ATOM 772 N N . ALA A 1 96 ? -72.028 -3.835 86.166 1.00 82.38 96 ALA A N 1
ATOM 773 C CA . ALA A 1 96 ? -72.139 -5.110 86.888 1.00 82.38 96 ALA A CA 1
ATOM 774 C C . ALA A 1 96 ? -72.777 -4.978 88.294 1.00 82.38 96 ALA A C 1
ATOM 776 O O . ALA A 1 96 ? -72.384 -4.123 89.088 1.00 82.38 96 ALA A O 1
ATOM 777 N N . PHE A 1 97 ? -73.716 -5.878 88.631 1.00 78.38 97 PHE A N 1
ATOM 778 C CA . PHE A 1 97 ? -74.448 -5.928 89.917 1.00 78.38 97 PHE A CA 1
ATOM 779 C C . PHE A 1 97 ? -73.738 -6.794 90.987 1.00 78.38 97 PHE A C 1
ATOM 781 O O . PHE A 1 97 ? -72.885 -7.623 90.644 1.00 78.38 97 PHE A O 1
ATOM 788 N N . ASP A 1 98 ? -74.107 -6.621 92.266 1.00 70.56 98 ASP A N 1
ATOM 789 C CA . ASP A 1 98 ? -73.360 -6.980 93.496 1.00 70.56 98 ASP A CA 1
ATOM 790 C C . ASP A 1 98 ? -72.582 -8.311 93.505 1.00 70.56 98 ASP A C 1
ATOM 792 O O . ASP A 1 98 ? -71.434 -8.337 93.944 1.00 70.56 98 ASP A O 1
ATOM 796 N N . TYR A 1 99 ? -73.125 -9.409 92.969 1.00 68.94 99 TYR A N 1
ATOM 797 C CA . TYR A 1 99 ? -72.440 -10.714 92.977 1.00 68.94 99 TYR A CA 1
ATOM 798 C C . TYR A 1 99 ? -71.344 -10.864 91.892 1.00 68.94 99 TYR A C 1
ATOM 800 O O . TYR A 1 99 ? -70.426 -11.670 92.029 1.00 68.94 99 TYR A O 1
ATOM 808 N N . SER A 1 100 ? -71.396 -10.080 90.807 1.00 80.06 100 SER A N 1
ATOM 809 C CA . SER A 1 100 ? -70.469 -10.173 89.653 1.00 80.06 100 SER A CA 1
ATOM 810 C C . SER A 1 100 ? -69.472 -9.009 89.539 1.00 80.06 100 SER A C 1
ATOM 812 O O . SER A 1 100 ? -68.516 -9.074 88.758 1.00 80.06 100 SER A O 1
ATOM 814 N N . LYS A 1 101 ? -69.664 -7.961 90.349 1.00 82.56 101 LYS A N 1
ATOM 815 C CA . LYS A 1 101 ? -68.940 -6.684 90.286 1.00 82.56 101 LYS A CA 1
ATOM 816 C C . LYS A 1 101 ? -67.428 -6.823 90.487 1.00 82.56 101 LYS A C 1
ATOM 818 O O . LYS A 1 101 ? -66.654 -6.343 89.664 1.00 82.56 101 LYS A O 1
ATOM 823 N N . SER A 1 102 ? -66.997 -7.565 91.511 1.00 85.38 102 SER A N 1
ATOM 824 C CA . SER A 1 102 ? -65.567 -7.795 91.791 1.00 85.38 102 SER A CA 1
ATOM 825 C C . SER A 1 102 ? -64.849 -8.516 90.638 1.00 85.38 102 SER A C 1
ATOM 827 O O . SER A 1 102 ? -63.753 -8.126 90.236 1.00 85.38 102 SER A O 1
ATOM 829 N N . LYS A 1 103 ? -65.497 -9.514 90.021 1.00 89.12 103 LYS A N 1
ATOM 830 C CA . LYS A 1 103 ? -64.942 -10.252 88.874 1.00 89.12 103 LYS A CA 1
ATOM 831 C C . LYS A 1 103 ? -64.808 -9.366 87.633 1.00 89.12 103 LYS A C 1
ATOM 833 O O . LYS A 1 103 ? -63.787 -9.429 86.949 1.00 89.12 103 LYS A O 1
ATOM 838 N N . ALA A 1 104 ? -65.819 -8.545 87.342 1.00 87.56 104 ALA A N 1
ATOM 839 C CA . ALA A 1 104 ? -65.789 -7.614 86.215 1.00 87.56 104 ALA A CA 1
ATOM 840 C C . ALA A 1 104 ? -64.706 -6.535 86.395 1.00 87.56 104 ALA A C 1
ATOM 842 O O . ALA A 1 104 ? -63.994 -6.216 85.442 1.00 87.56 104 ALA A O 1
ATOM 843 N N . GLN A 1 105 ? -64.522 -6.044 87.624 1.00 88.62 105 GLN A N 1
ATOM 844 C CA . GLN A 1 105 ? -63.497 -5.059 87.963 1.00 88.62 105 GLN A CA 1
ATOM 845 C C . GLN A 1 105 ? -62.073 -5.638 87.887 1.00 88.62 105 GLN A C 1
ATOM 847 O O . GLN A 1 105 ? -61.194 -5.001 87.311 1.00 88.62 105 GLN A O 1
ATOM 852 N N . ASN A 1 106 ? -61.855 -6.879 88.341 1.00 91.44 106 ASN A N 1
ATOM 853 C CA . ASN A 1 106 ? -60.575 -7.577 88.159 1.00 91.44 106 ASN A CA 1
ATOM 854 C C . ASN A 1 106 ? -60.243 -7.810 86.677 1.00 91.44 106 ASN A C 1
ATOM 856 O O . ASN A 1 106 ? -59.109 -7.588 86.261 1.00 91.44 106 ASN A O 1
ATOM 860 N N . ALA A 1 107 ? -61.226 -8.207 85.861 1.00 92.00 107 ALA A N 1
ATOM 861 C CA . ALA A 1 107 ? -61.025 -8.394 84.423 1.00 92.00 107 ALA A CA 1
ATOM 862 C C . ALA A 1 107 ? -60.696 -7.076 83.698 1.00 92.00 107 ALA A C 1
ATOM 864 O O . ALA A 1 107 ? -59.893 -7.075 82.767 1.00 92.00 107 ALA A O 1
ATOM 865 N N . TYR A 1 108 ? -61.294 -5.957 84.119 1.00 93.81 108 TYR A N 1
ATOM 866 C CA . TYR A 1 108 ? -60.934 -4.623 83.631 1.00 93.81 108 TYR A CA 1
ATOM 867 C C . TYR A 1 108 ? -59.496 -4.248 84.016 1.00 93.81 108 TYR A C 1
ATOM 869 O O . TYR A 1 108 ? -58.715 -3.862 83.148 1.00 93.81 108 TYR A O 1
ATOM 877 N N . GLN A 1 109 ? -59.117 -4.446 85.281 1.00 93.50 109 GLN A N 1
ATOM 878 C CA . GLN A 1 109 ? -57.765 -4.152 85.760 1.00 93.50 109 GLN A CA 1
ATOM 879 C C . GLN A 1 109 ? -56.700 -5.000 85.043 1.00 93.50 109 GLN A C 1
ATOM 881 O O . GLN A 1 109 ? -55.653 -4.483 84.658 1.00 93.50 109 GLN A O 1
ATOM 886 N N . GLN A 1 110 ? -56.978 -6.285 84.804 1.00 94.75 110 GLN A N 1
ATOM 887 C CA . GLN A 1 110 ? -56.091 -7.171 84.049 1.00 94.75 110 GLN A CA 1
ATOM 888 C C . GLN A 1 110 ? -55.938 -6.714 82.591 1.00 94.75 110 GLN A C 1
ATOM 890 O O . GLN A 1 110 ? -54.828 -6.718 82.063 1.00 94.75 110 GLN A O 1
ATOM 895 N N . GLN A 1 111 ? -57.023 -6.255 81.958 1.00 96.56 111 GLN A N 1
ATOM 896 C CA . GLN A 1 111 ? -56.968 -5.729 80.593 1.00 96.56 111 GLN A CA 1
ATOM 897 C C . GLN A 1 111 ? -56.157 -4.424 80.503 1.00 96.56 111 GLN A C 1
ATOM 899 O O . GLN A 1 111 ? -55.460 -4.214 79.513 1.00 96.56 111 GLN A O 1
ATOM 904 N N . ILE A 1 112 ? -56.199 -3.560 81.527 1.00 96.69 112 ILE A N 1
ATOM 905 C CA . ILE A 1 112 ? -55.333 -2.369 81.603 1.00 96.69 112 ILE A CA 1
ATOM 906 C C . ILE A 1 112 ? -53.856 -2.768 81.604 1.00 96.69 112 ILE A C 1
ATOM 908 O O . ILE A 1 112 ? -53.067 -2.168 80.878 1.00 96.69 112 ILE A O 1
ATOM 912 N N . LEU A 1 113 ? -53.477 -3.769 82.407 1.00 96.44 113 LEU A N 1
ATOM 913 C CA . LEU A 1 113 ? -52.090 -4.240 82.470 1.00 96.44 113 LEU A CA 1
ATOM 914 C C . LEU A 1 113 ? -51.622 -4.781 81.114 1.00 96.44 113 LEU A C 1
ATOM 916 O O . LEU A 1 113 ? -50.522 -4.450 80.674 1.00 96.44 113 LEU A O 1
ATOM 920 N N . GLU A 1 114 ? -52.475 -5.538 80.422 1.00 96.31 114 GLU A N 1
ATOM 921 C CA . GLU A 1 114 ? -52.179 -6.013 79.069 1.00 96.31 114 GLU A CA 1
ATOM 922 C C . GLU A 1 114 ? -52.016 -4.848 78.085 1.00 96.31 114 GLU A C 1
ATOM 924 O O . GLU A 1 114 ? -51.022 -4.767 77.365 1.00 96.31 114 GLU A O 1
ATOM 929 N N . MET A 1 115 ? -52.931 -3.874 78.110 1.00 97.44 115 MET A N 1
ATOM 930 C CA . MET A 1 115 ? -52.825 -2.681 77.270 1.00 97.44 115 MET A CA 1
ATOM 931 C C . MET A 1 115 ? -51.561 -1.866 77.585 1.00 97.44 115 MET A C 1
ATOM 933 O O . MET A 1 115 ? -50.940 -1.335 76.666 1.00 97.44 115 MET A O 1
ATOM 937 N N . HIS A 1 116 ? -51.128 -1.776 78.848 1.00 97.88 116 HIS A N 1
ATOM 938 C CA . HIS A 1 116 ? -49.854 -1.144 79.204 1.00 97.88 116 HIS A CA 1
ATOM 939 C C . HIS A 1 116 ? -48.664 -1.874 78.573 1.00 97.88 116 HIS A C 1
ATOM 941 O O . HIS A 1 116 ? -47.788 -1.219 78.008 1.00 97.88 116 HIS A O 1
ATOM 947 N N . ASN A 1 117 ? -48.649 -3.208 78.605 1.00 97.88 117 ASN A N 1
ATOM 948 C CA . ASN A 1 117 ? -47.599 -3.998 77.962 1.00 97.88 117 ASN A CA 1
ATOM 949 C C . ASN A 1 117 ? -47.589 -3.781 76.444 1.00 97.88 117 ASN A C 1
ATOM 951 O O . ASN A 1 117 ? -46.538 -3.477 75.879 1.00 97.88 117 ASN A O 1
ATOM 955 N N . VAL A 1 118 ? -48.754 -3.828 75.791 1.00 98.25 118 VAL A N 1
ATOM 956 C CA . VAL A 1 118 ? -48.864 -3.589 74.343 1.00 98.25 118 VAL A CA 1
ATOM 957 C C . VAL A 1 118 ? -48.484 -2.151 73.977 1.00 98.25 118 VAL A C 1
ATOM 959 O O . VAL A 1 118 ? -47.795 -1.939 72.978 1.00 98.25 118 VAL A O 1
ATOM 962 N N . LYS A 1 119 ? -48.845 -1.158 74.802 1.00 97.88 119 LYS A N 1
ATOM 963 C CA . LYS A 1 119 ? -48.402 0.236 74.644 1.00 97.88 119 LYS A CA 1
ATOM 964 C C . LYS A 1 119 ? -46.883 0.347 74.717 1.00 97.88 119 LYS A C 1
ATOM 966 O O . LYS A 1 119 ? -46.283 0.992 73.861 1.00 97.88 119 LYS A O 1
ATOM 971 N N . ASN A 1 120 ? -46.262 -0.292 75.706 1.00 98.19 120 ASN A N 1
ATOM 972 C CA . ASN A 1 120 ? -44.808 -0.310 75.848 1.00 98.19 120 ASN A CA 1
ATOM 973 C C . ASN A 1 120 ? -44.147 -0.958 74.622 1.00 98.19 120 ASN A C 1
ATOM 975 O O . ASN A 1 120 ? -43.218 -0.383 74.059 1.00 98.19 120 ASN A O 1
ATOM 979 N N . SER A 1 121 ? -44.667 -2.091 74.137 1.00 98.19 121 SER A N 1
ATOM 980 C CA . SER A 1 121 ? -44.184 -2.725 72.903 1.00 98.19 121 SER A CA 1
ATOM 981 C C . SER A 1 121 ? -44.354 -1.833 71.670 1.00 98.19 121 SER A C 1
ATOM 983 O O . SER A 1 121 ? -43.464 -1.790 70.824 1.00 98.19 121 SER A O 1
ATOM 985 N N . TYR A 1 122 ? -45.461 -1.094 71.561 1.00 98.44 122 TYR A N 1
ATOM 986 C CA . TYR A 1 122 ? -45.677 -0.147 70.468 1.00 98.44 122 TYR A CA 1
ATOM 987 C C . TYR A 1 122 ? -44.677 1.019 70.510 1.00 98.44 122 TYR A C 1
ATOM 989 O O . TYR A 1 122 ? -44.077 1.341 69.487 1.00 98.44 122 TYR A O 1
ATOM 997 N N . LEU A 1 123 ? -44.423 1.603 71.686 1.00 98.44 123 LEU A N 1
ATOM 998 C CA . LEU A 1 123 ? -43.411 2.654 71.854 1.00 98.44 123 LEU A CA 1
ATOM 999 C C . LEU A 1 123 ? -42.000 2.159 71.500 1.00 98.44 123 LEU A C 1
ATOM 1001 O O . LEU A 1 123 ? -41.253 2.863 70.820 1.00 98.44 123 LEU A O 1
ATOM 1005 N N . ILE A 1 124 ? -41.649 0.932 71.898 1.00 97.94 124 ILE A N 1
ATOM 1006 C CA . ILE A 1 124 ? -40.386 0.295 71.496 1.00 97.94 124 ILE A CA 1
ATOM 1007 C C . ILE A 1 124 ? -40.326 0.154 69.969 1.00 97.94 124 ILE A C 1
ATOM 1009 O O . ILE A 1 124 ? -39.328 0.540 69.363 1.00 97.94 124 ILE A O 1
ATOM 1013 N N . ALA A 1 125 ? -41.400 -0.327 69.333 1.00 98.31 125 ALA A N 1
ATOM 1014 C CA . ALA A 1 125 ? -41.464 -0.471 67.880 1.00 98.31 125 ALA A CA 1
ATOM 1015 C C . ALA A 1 125 ? -41.301 0.872 67.144 1.00 98.31 125 ALA A C 1
ATOM 1017 O O . ALA A 1 125 ? -40.619 0.917 66.118 1.00 98.31 125 ALA A O 1
ATOM 1018 N N . ILE A 1 126 ? -41.861 1.972 67.670 1.00 98.44 126 ILE A N 1
ATOM 1019 C CA . ILE A 1 126 ? -41.643 3.329 67.132 1.00 98.44 126 ILE A CA 1
ATOM 1020 C C . ILE A 1 126 ? -40.155 3.682 67.171 1.00 98.44 126 ILE A C 1
ATOM 1022 O O . ILE A 1 126 ? -39.598 4.105 66.159 1.00 98.44 126 ILE A O 1
ATOM 1026 N N . ASN A 1 127 ? -39.502 3.496 68.320 1.00 98.31 127 ASN A N 1
ATOM 1027 C CA . ASN A 1 127 ? -38.094 3.855 68.492 1.00 98.31 127 ASN A CA 1
ATOM 1028 C C . ASN A 1 127 ? -37.177 3.034 67.576 1.00 98.31 127 ASN A C 1
ATOM 1030 O O . ASN A 1 127 ? -36.306 3.604 66.917 1.00 98.31 127 ASN A O 1
ATOM 1034 N N . VAL A 1 128 ? -37.416 1.723 67.470 1.00 98.00 128 VAL A N 1
ATOM 1035 C CA . VAL A 1 128 ? -36.692 0.838 66.542 1.00 98.00 128 VAL A CA 1
ATOM 1036 C C . VAL A 1 128 ? -36.891 1.293 65.096 1.00 98.00 128 VAL A C 1
ATOM 1038 O O . VAL A 1 128 ? -35.919 1.475 64.369 1.00 98.00 128 VAL A O 1
ATOM 1041 N N . THR A 1 129 ? -38.136 1.557 64.692 1.00 98.50 129 THR A N 1
ATOM 1042 C CA . THR A 1 129 ? -38.459 2.006 63.329 1.00 98.50 129 THR A CA 1
ATOM 1043 C C . THR A 1 129 ? -37.796 3.339 62.993 1.00 98.50 129 THR A C 1
ATOM 1045 O O . THR A 1 129 ? -37.253 3.509 61.902 1.00 98.50 129 THR A O 1
ATOM 1048 N N . ASN A 1 130 ? -37.803 4.289 63.931 1.00 98.38 130 ASN A N 1
ATOM 1049 C CA . ASN A 1 130 ? -37.149 5.580 63.754 1.00 98.38 130 ASN A CA 1
ATOM 1050 C C . ASN A 1 130 ? -35.636 5.425 63.598 1.00 98.38 130 ASN A C 1
ATOM 1052 O O . ASN A 1 130 ? -35.067 6.057 62.707 1.00 98.38 130 ASN A O 1
ATOM 1056 N N . LYS A 1 131 ? -34.999 4.559 64.399 1.00 98.19 131 LYS A N 1
ATOM 1057 C CA . LYS A 1 131 ? -33.558 4.321 64.284 1.00 98.19 131 LYS A CA 1
ATOM 1058 C C . LYS A 1 131 ? -33.191 3.596 62.988 1.00 98.19 131 LYS A C 1
ATOM 1060 O O . LYS A 1 131 ? -32.218 3.976 62.345 1.00 98.19 131 LYS A O 1
ATOM 1065 N N . GLN A 1 132 ? -33.995 2.621 62.560 1.00 98.12 132 GLN A N 1
ATOM 1066 C CA . GLN A 1 132 ? -33.802 1.936 61.279 1.00 98.12 132 GLN A CA 1
ATOM 1067 C C . GLN A 1 132 ? -33.972 2.895 60.093 1.00 98.12 132 GLN A C 1
ATOM 1069 O O . GLN A 1 132 ? -33.179 2.863 59.157 1.00 98.12 132 GLN A O 1
ATOM 1074 N N . LYS A 1 133 ? -34.966 3.795 60.144 1.00 98.00 133 LYS A N 1
ATOM 1075 C CA . LYS A 1 133 ? -35.142 4.865 59.149 1.00 98.00 133 LYS A CA 1
ATOM 1076 C C . LYS A 1 133 ? -33.916 5.775 59.095 1.00 98.00 133 LYS A C 1
ATOM 1078 O O . LYS A 1 133 ? -33.452 6.102 58.009 1.00 98.00 133 LYS A O 1
ATOM 1083 N N . GLU A 1 134 ? -33.428 6.217 60.253 1.00 98.25 134 GLU A N 1
ATOM 1084 C CA . GLU A 1 134 ? -32.243 7.073 60.345 1.00 98.25 134 GLU A CA 1
ATOM 1085 C C . GLU A 1 134 ? -31.040 6.403 59.671 1.00 98.25 134 GLU A C 1
ATOM 1087 O O . GLU A 1 134 ? -30.463 7.005 58.769 1.00 98.25 134 GLU A O 1
ATOM 1092 N N . LYS A 1 135 ? -30.750 5.139 60.020 1.00 98.25 135 LYS A N 1
ATOM 1093 C CA . LYS A 1 135 ? -29.687 4.325 59.409 1.00 98.25 135 LYS A CA 1
ATOM 1094 C C . LYS A 1 135 ? -29.861 4.148 57.900 1.00 98.25 135 LYS A C 1
ATOM 1096 O O . LYS A 1 135 ? -28.908 4.337 57.155 1.00 98.25 135 LYS A O 1
ATOM 1101 N N . TYR A 1 136 ? -31.074 3.853 57.433 1.00 98.38 136 TYR A N 1
ATOM 1102 C CA . TYR A 1 136 ? -31.353 3.709 56.002 1.00 98.38 136 TYR A CA 1
ATOM 1103 C C . TYR A 1 136 ? -30.986 4.979 55.217 1.00 98.38 136 TYR A C 1
ATOM 1105 O O . TYR A 1 136 ? -30.268 4.893 54.227 1.00 98.38 136 TYR A O 1
ATOM 1113 N N . TYR A 1 137 ? -31.433 6.156 55.667 1.00 98.19 137 TYR A N 1
ATOM 1114 C CA . TYR A 1 137 ? -31.237 7.403 54.915 1.00 98.19 137 TYR A CA 1
ATOM 1115 C C . TYR A 1 137 ? -29.874 8.072 55.120 1.00 98.19 137 TYR A C 1
ATOM 1117 O O . TYR A 1 137 ? -29.452 8.813 54.238 1.00 98.19 137 TYR A O 1
ATOM 1125 N N . HIS A 1 138 ? -29.208 7.856 56.257 1.00 98.06 138 HIS A N 1
ATOM 1126 C CA . HIS A 1 138 ? -27.973 8.576 56.605 1.00 98.06 138 HIS A CA 1
ATOM 1127 C C . HIS A 1 138 ? -26.718 7.698 56.599 1.00 98.06 138 HIS A C 1
ATOM 1129 O O . HIS A 1 138 ? -25.633 8.221 56.815 1.00 98.06 138 HIS A O 1
ATOM 1135 N N . GLU A 1 139 ? -26.854 6.392 56.371 1.00 97.88 139 GLU A N 1
ATOM 1136 C CA . GLU A 1 139 ? -25.724 5.457 56.318 1.00 97.88 139 GLU A CA 1
ATOM 1137 C C . GLU A 1 139 ? -25.868 4.542 55.101 1.00 97.88 139 GLU A C 1
ATOM 1139 O O . GLU A 1 139 ? -25.134 4.685 54.136 1.00 97.88 139 GLU A O 1
ATOM 1144 N N . TYR A 1 140 ? -26.904 3.699 55.051 1.00 98.31 140 TYR A N 1
ATOM 1145 C CA . TYR A 1 140 ? -26.971 2.637 54.037 1.00 98.31 140 TYR A CA 1
ATOM 1146 C C . TYR A 1 140 ? -27.175 3.139 52.604 1.00 98.31 140 TYR A C 1
ATOM 1148 O O . TYR A 1 140 ? -26.560 2.612 51.680 1.00 98.31 140 TYR A O 1
ATOM 1156 N N . VAL A 1 141 ? -28.056 4.124 52.396 1.00 98.12 141 VAL A N 1
ATOM 1157 C CA . VAL A 1 141 ? -28.261 4.718 51.066 1.00 98.12 141 VAL A CA 1
ATOM 1158 C C . VAL A 1 141 ? -27.034 5.527 50.627 1.00 98.12 141 VAL A C 1
ATOM 1160 O O . VAL A 1 141 ? -26.578 5.278 49.513 1.00 98.12 141 VAL A O 1
ATOM 1163 N N . PRO A 1 142 ? -26.472 6.439 51.449 1.00 98.44 142 PRO A N 1
ATOM 1164 C CA . PRO A 1 142 ? -25.211 7.105 51.125 1.00 98.44 142 PRO A CA 1
ATOM 1165 C C . PRO A 1 142 ? -24.076 6.134 50.776 1.00 98.44 142 PRO A C 1
ATOM 1167 O O . PRO A 1 142 ? -23.529 6.247 49.687 1.00 98.44 142 PRO A O 1
ATOM 1170 N N . ASP A 1 143 ? -23.814 5.116 51.605 1.00 98.25 143 ASP A N 1
ATOM 1171 C CA . ASP A 1 143 ? -22.745 4.133 51.362 1.00 98.25 143 ASP A CA 1
ATOM 1172 C C . ASP A 1 143 ? -22.926 3.402 50.017 1.00 98.25 143 ASP A C 1
ATOM 1174 O O . ASP A 1 143 ? -21.968 3.140 49.285 1.00 98.25 143 ASP A O 1
ATOM 1178 N N . LEU A 1 144 ? -24.174 3.071 49.662 1.00 98.12 144 LEU A N 1
ATOM 1179 C CA . LEU A 1 144 ? -24.495 2.441 48.383 1.00 98.12 144 LEU A CA 1
ATOM 1180 C C . LEU A 1 144 ? -24.289 3.392 47.196 1.00 98.12 144 LEU A C 1
ATOM 1182 O O . LEU A 1 144 ? -23.818 2.960 46.141 1.00 98.12 144 LEU A O 1
ATOM 1186 N N . LEU A 1 145 ? -24.666 4.662 47.348 1.00 97.88 145 LEU A N 1
ATOM 1187 C CA . LEU A 1 145 ? -24.489 5.680 46.314 1.00 97.88 145 LEU A CA 1
ATOM 1188 C C . LEU A 1 145 ? -23.007 5.990 46.088 1.00 97.88 145 LEU A C 1
ATOM 1190 O O . LEU A 1 145 ? -22.591 6.025 44.931 1.00 97.88 145 LEU A O 1
ATOM 1194 N N . ASP A 1 146 ? -22.220 6.117 47.155 1.00 98.44 146 ASP A N 1
ATOM 1195 C CA . ASP A 1 146 ? -20.770 6.320 47.089 1.00 98.44 146 ASP A CA 1
ATOM 1196 C C . ASP A 1 146 ? -20.093 5.136 46.379 1.00 98.44 146 ASP A C 1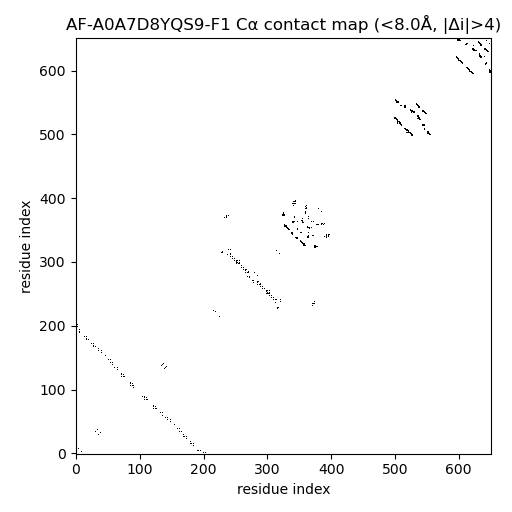
ATOM 1198 O O . ASP A 1 146 ? -19.353 5.320 45.414 1.00 98.44 146 ASP A O 1
ATOM 1202 N N . SER A 1 147 ? -20.448 3.897 46.740 1.00 98.25 147 SER A N 1
ATOM 1203 C CA . SER A 1 147 ? -19.944 2.701 46.045 1.00 98.25 147 SER A CA 1
ATOM 1204 C C . SER A 1 147 ? -20.344 2.657 44.560 1.00 98.25 147 SER A C 1
ATOM 1206 O O . SER A 1 147 ? -19.582 2.182 43.711 1.00 98.25 147 SER A O 1
ATOM 1208 N N . LEU A 1 148 ? -21.541 3.141 44.207 1.00 97.81 148 LEU A N 1
ATOM 1209 C CA . LEU A 1 148 ? -21.989 3.204 42.813 1.00 97.81 148 LEU A CA 1
ATOM 1210 C C . LEU A 1 148 ? -21.252 4.304 42.031 1.00 97.81 148 LEU A C 1
ATOM 1212 O O . LEU A 1 148 ? -20.951 4.120 40.846 1.00 97.81 148 LEU A O 1
ATOM 1216 N N . GLN A 1 149 ? -20.949 5.425 42.685 1.00 98.06 149 GLN A N 1
ATOM 1217 C CA . GLN A 1 149 ? -20.114 6.485 42.137 1.00 98.06 149 GLN A CA 1
ATOM 1218 C C . GLN A 1 149 ? -18.699 5.962 41.862 1.00 98.06 149 GLN A C 1
ATOM 1220 O O . GLN A 1 149 ? -18.246 6.056 40.720 1.00 98.06 149 GLN A O 1
ATOM 1225 N N . ASP A 1 150 ? -18.064 5.298 42.831 1.00 98.19 150 ASP A N 1
ATOM 1226 C CA . ASP A 1 150 ? -16.750 4.662 42.669 1.00 98.19 150 ASP A CA 1
ATOM 1227 C C . ASP A 1 150 ? -16.737 3.662 41.503 1.00 98.19 150 ASP A C 1
ATOM 1229 O O . ASP A 1 150 ? -15.798 3.619 40.700 1.00 98.19 150 ASP A O 1
ATOM 1233 N N . LEU A 1 151 ? -17.804 2.867 41.356 1.00 97.69 151 LEU A N 1
ATOM 1234 C CA . LEU A 1 151 ? -17.953 1.938 40.235 1.00 97.69 151 LEU A CA 1
ATOM 1235 C C . LEU A 1 151 ? -17.977 2.676 38.886 1.00 97.69 151 LEU A C 1
ATOM 1237 O O . LEU A 1 151 ? -17.341 2.230 37.924 1.00 97.69 151 LEU A O 1
ATOM 1241 N N . SER A 1 152 ? -18.700 3.796 38.808 1.00 96.62 152 SER A N 1
ATOM 1242 C CA . SER A 1 152 ? -18.812 4.632 37.606 1.00 96.62 152 SER A CA 1
ATOM 1243 C C . SER A 1 152 ? -17.487 5.314 37.247 1.00 96.62 152 SER A C 1
ATOM 1245 O O . SER A 1 152 ? -17.051 5.283 36.089 1.00 96.62 152 SER A O 1
ATOM 1247 N N . GLU A 1 153 ? -16.803 5.876 38.242 1.00 98.25 153 GLU A N 1
ATOM 1248 C CA . GLU A 1 153 ? -15.496 6.514 38.079 1.00 98.25 153 GLU A CA 1
ATOM 1249 C C . GLU A 1 153 ? -14.437 5.491 37.653 1.00 98.25 153 GLU A C 1
ATOM 1251 O O . GLU A 1 153 ? -13.717 5.701 36.673 1.00 98.25 153 GLU A O 1
ATOM 1256 N N . SER A 1 154 ? -14.417 4.320 38.296 1.00 97.88 154 SER A N 1
ATOM 1257 C CA . SER A 1 154 ? -13.549 3.194 37.939 1.00 97.88 154 SER A CA 1
ATOM 1258 C C . SER A 1 154 ? -13.781 2.717 36.502 1.00 97.88 154 SER A C 1
ATOM 1260 O O . SER A 1 154 ? -12.823 2.536 35.743 1.00 97.88 154 SER A O 1
ATOM 1262 N N . LYS A 1 155 ? -15.047 2.566 36.084 1.00 97.38 155 LYS A N 1
ATOM 1263 C CA . LYS A 1 155 ? -15.408 2.209 34.702 1.00 97.38 155 LYS A CA 1
ATOM 1264 C C . LYS A 1 155 ? -14.862 3.230 33.706 1.00 97.38 155 LYS A C 1
ATOM 1266 O O . LYS A 1 155 ? -14.263 2.847 32.700 1.00 97.38 155 LYS A O 1
ATOM 1271 N N . THR A 1 156 ? -15.052 4.514 33.993 1.00 97.31 156 THR A N 1
ATOM 1272 C CA . THR A 1 156 ? -14.591 5.614 33.137 1.00 97.31 156 THR A CA 1
ATOM 1273 C C . THR A 1 156 ? -13.065 5.634 33.040 1.00 97.31 156 THR A C 1
ATOM 1275 O O . THR A 1 156 ? -12.517 5.706 31.941 1.00 97.31 156 THR A O 1
ATOM 1278 N N . ALA A 1 157 ? -12.362 5.463 34.162 1.00 98.00 157 ALA A N 1
ATOM 1279 C CA . ALA A 1 157 ? -10.904 5.379 34.188 1.00 98.00 157 ALA A CA 1
ATOM 1280 C C . ALA A 1 157 ? -10.370 4.196 33.359 1.00 98.00 157 ALA A C 1
ATOM 1282 O O . ALA A 1 157 ? -9.407 4.348 32.605 1.00 98.00 157 ALA A O 1
ATOM 1283 N N . LYS A 1 158 ? -11.010 3.019 33.441 1.00 97.25 158 LYS A N 1
ATOM 1284 C CA . LYS A 1 158 ? -10.638 1.857 32.615 1.00 97.25 158 LYS A CA 1
ATOM 1285 C C . LYS A 1 158 ? -10.877 2.093 31.128 1.00 97.25 158 LYS A C 1
ATOM 1287 O O . LYS A 1 158 ? -10.022 1.727 30.324 1.00 97.25 158 LYS A O 1
ATOM 1292 N N . LEU A 1 159 ? -11.989 2.729 30.768 1.00 96.62 159 LEU A N 1
ATOM 1293 C CA . LEU A 1 159 ? -12.300 3.056 29.379 1.00 96.62 159 LEU A CA 1
ATOM 1294 C C . LEU A 1 159 ? -11.287 4.047 28.785 1.00 96.62 159 LEU A C 1
ATOM 1296 O O . LEU A 1 159 ? -10.777 3.810 27.692 1.00 96.62 159 LEU A O 1
ATOM 1300 N N . ASN A 1 160 ? -10.908 5.079 29.544 1.00 97.69 160 ASN A N 1
ATOM 1301 C CA . ASN A 1 160 ? -9.856 6.018 29.148 1.00 97.69 160 ASN A CA 1
ATOM 1302 C C . ASN A 1 160 ? -8.514 5.314 28.900 1.00 97.69 160 ASN A C 1
ATOM 1304 O O . ASN A 1 160 ? -7.799 5.664 27.961 1.00 97.69 160 ASN A O 1
ATOM 1308 N N . GLY A 1 161 ? -8.184 4.297 29.703 1.00 97.94 161 GLY A N 1
ATOM 1309 C CA . GLY A 1 161 ? -7.004 3.460 29.485 1.00 97.94 161 GLY A CA 1
ATOM 1310 C C . GLY A 1 161 ? -7.045 2.710 28.149 1.00 97.94 161 GLY A C 1
ATOM 1311 O O . GLY A 1 161 ? -6.059 2.723 27.416 1.00 97.94 161 GLY A O 1
ATOM 1312 N N . ILE A 1 162 ? -8.191 2.114 27.799 1.00 97.12 162 ILE A N 1
ATOM 1313 C CA . ILE A 1 162 ? -8.377 1.408 26.518 1.00 97.12 162 ILE A CA 1
ATOM 1314 C C . ILE A 1 162 ? -8.284 2.379 25.337 1.00 97.12 162 ILE A C 1
ATOM 1316 O O . ILE A 1 162 ? -7.576 2.095 24.376 1.00 97.12 162 ILE A O 1
ATOM 1320 N N . TRP A 1 163 ? -8.940 3.539 25.401 1.00 96.94 163 TRP A N 1
ATOM 1321 C CA . TRP A 1 163 ? -8.852 4.539 24.330 1.00 96.94 163 TRP A CA 1
ATOM 1322 C C . TRP A 1 163 ? -7.443 5.106 24.162 1.00 96.94 163 TRP A C 1
ATOM 1324 O O . TRP A 1 163 ? -6.980 5.279 23.036 1.00 96.94 163 TRP A O 1
ATOM 1334 N N . SER A 1 164 ? -6.732 5.335 25.268 1.00 98.31 164 SER A N 1
ATOM 1335 C CA . SER A 1 164 ? -5.331 5.766 25.221 1.00 98.31 164 SER A CA 1
ATOM 1336 C C . SER A 1 164 ? -4.447 4.706 24.564 1.00 98.31 164 SER A C 1
ATOM 1338 O O . SER A 1 164 ? -3.607 5.043 23.733 1.00 98.31 164 SER A O 1
ATOM 1340 N N . LEU A 1 165 ? -4.659 3.425 24.888 1.00 98.19 165 LEU A N 1
ATOM 1341 C CA . LEU A 1 165 ? -3.945 2.319 24.250 1.00 98.19 165 LEU A CA 1
ATOM 1342 C C . LEU A 1 165 ? -4.268 2.231 22.753 1.00 98.19 165 LEU A C 1
ATOM 1344 O O . LEU A 1 165 ? -3.354 2.075 21.954 1.00 98.19 165 LEU A O 1
ATOM 1348 N N . ALA A 1 166 ? -5.533 2.397 22.360 1.00 98.00 166 ALA A N 1
ATOM 1349 C CA . ALA A 1 166 ? -5.938 2.402 20.954 1.00 98.00 166 ALA A CA 1
ATOM 1350 C C . ALA A 1 166 ? -5.182 3.466 20.144 1.00 98.00 166 ALA A C 1
ATOM 1352 O O . ALA A 1 166 ? -4.573 3.150 19.122 1.00 98.00 166 ALA A O 1
ATOM 1353 N N . ALA A 1 167 ? -5.136 4.700 20.657 1.00 98.25 167 ALA A N 1
ATOM 1354 C CA . ALA A 1 167 ? -4.396 5.792 20.030 1.00 98.25 167 ALA A CA 1
ATOM 1355 C C . ALA A 1 167 ? -2.880 5.517 19.965 1.00 98.25 167 ALA A C 1
ATOM 1357 O O . ALA A 1 167 ? -2.223 5.873 18.987 1.00 98.25 167 ALA A O 1
ATOM 1358 N N . GLN A 1 168 ? -2.306 4.869 20.985 1.00 98.31 168 GLN A N 1
ATOM 1359 C CA . GLN A 1 168 ? -0.891 4.480 20.991 1.00 98.31 168 GLN A CA 1
ATOM 1360 C C . GLN A 1 168 ? -0.576 3.395 19.956 1.00 98.31 168 GLN A C 1
ATOM 1362 O O . GLN A 1 168 ? 0.445 3.496 19.275 1.00 98.31 168 GLN A O 1
ATOM 1367 N N . LEU A 1 169 ? -1.436 2.380 19.825 1.00 98.19 169 LEU A N 1
ATOM 1368 C CA . LEU A 1 169 ? -1.281 1.314 18.833 1.00 98.19 169 LEU A CA 1
ATOM 1369 C C . LEU A 1 169 ? -1.337 1.884 17.411 1.00 98.19 169 LEU A C 1
ATOM 1371 O O . LEU A 1 169 ? -0.448 1.609 16.606 1.00 98.19 169 LEU A O 1
ATOM 1375 N N . GLU A 1 170 ? -2.321 2.742 17.131 1.00 98.00 170 GLU A N 1
ATOM 1376 C CA . GLU A 1 170 ? -2.469 3.390 15.824 1.00 98.00 170 GLU A CA 1
ATOM 1377 C C . GLU A 1 170 ? -1.277 4.302 15.507 1.00 98.00 170 GLU A C 1
ATOM 1379 O O . GLU A 1 170 ? -0.676 4.196 14.439 1.00 98.00 170 GLU A O 1
ATOM 1384 N N . SER A 1 171 ? -0.860 5.140 16.461 1.00 98.19 171 SER A N 1
ATOM 1385 C CA . SER A 1 171 ? 0.329 5.989 16.318 1.00 98.19 171 SER A CA 1
ATOM 1386 C C . SER A 1 171 ? 1.599 5.167 16.058 1.00 98.19 171 SER A C 1
ATOM 1388 O O . SER A 1 171 ? 2.413 5.514 15.198 1.00 98.19 171 SER A O 1
ATOM 1390 N N . GLY A 1 172 ? 1.756 4.035 16.752 1.00 98.00 172 GLY A N 1
ATOM 1391 C CA . GLY A 1 172 ? 2.869 3.109 16.552 1.00 98.00 172 GLY A CA 1
ATOM 1392 C C . GLY A 1 172 ? 2.886 2.485 15.156 1.00 98.00 172 GLY A C 1
ATOM 1393 O O . GLY A 1 172 ? 3.942 2.456 14.521 1.00 98.00 172 GLY A O 1
ATOM 1394 N N . MET A 1 173 ? 1.728 2.031 14.671 1.00 97.88 173 MET A N 1
ATOM 1395 C CA . MET A 1 173 ? 1.559 1.488 13.320 1.00 97.88 173 MET A CA 1
ATOM 1396 C C . MET A 1 173 ? 1.873 2.545 12.254 1.00 97.88 173 MET A C 1
ATOM 1398 O O . MET A 1 173 ? 2.691 2.301 11.363 1.00 97.88 173 MET A O 1
ATOM 1402 N N . LEU A 1 174 ? 1.320 3.756 12.387 1.00 97.69 174 LEU A N 1
ATOM 1403 C CA . LEU A 1 174 ? 1.563 4.856 11.449 1.00 97.69 174 LEU A CA 1
ATOM 1404 C C . LEU A 1 174 ? 3.043 5.241 11.394 1.00 97.69 174 LEU A C 1
ATOM 1406 O O . LEU A 1 174 ? 3.586 5.458 10.309 1.00 97.69 174 LEU A 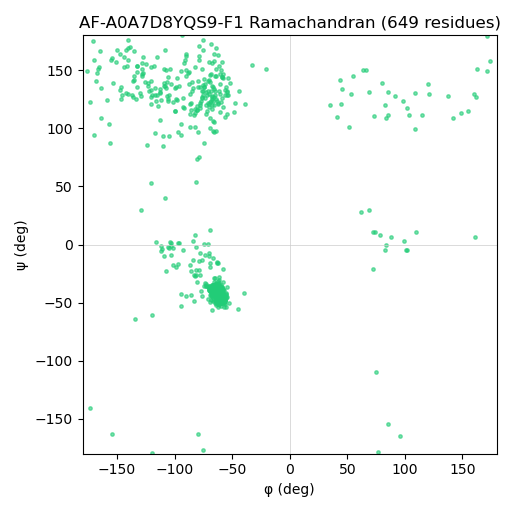O 1
ATOM 1410 N N . LYS A 1 175 ? 3.718 5.283 12.549 1.00 98.06 175 LYS A N 1
ATOM 1411 C CA . LYS A 1 175 ? 5.156 5.557 12.619 1.00 98.06 175 LYS A CA 1
ATOM 1412 C C . LYS A 1 175 ? 5.964 4.510 11.849 1.00 98.06 175 LYS A C 1
ATOM 1414 O O . LYS A 1 175 ? 6.764 4.888 10.996 1.00 98.06 175 LYS A O 1
ATOM 1419 N N . ARG A 1 176 ? 5.725 3.216 12.091 1.00 97.50 176 ARG A N 1
ATOM 1420 C CA . ARG A 1 176 ? 6.418 2.124 11.382 1.00 97.50 176 ARG A CA 1
ATOM 1421 C C . ARG A 1 176 ? 6.118 2.134 9.881 1.00 97.50 176 ARG A C 1
ATOM 1423 O O . ARG A 1 176 ? 7.036 2.041 9.071 1.00 97.50 176 ARG A O 1
ATOM 1430 N N . SER A 1 177 ? 4.858 2.345 9.489 1.00 97.12 177 SER A N 1
ATOM 1431 C CA . SER A 1 177 ? 4.491 2.484 8.073 1.00 97.12 177 SER A CA 1
ATOM 1432 C C . SER A 1 177 ? 5.192 3.674 7.407 1.00 97.12 177 SER A C 1
ATOM 1434 O O . SER A 1 177 ? 5.575 3.583 6.240 1.00 97.12 177 SER A O 1
ATOM 1436 N N . SER A 1 178 ? 5.356 4.790 8.120 1.00 97.50 178 SER A N 1
ATOM 1437 C CA . SER A 1 178 ? 6.087 5.959 7.622 1.00 97.50 178 SER A CA 1
ATOM 1438 C C . SER A 1 178 ? 7.576 5.656 7.437 1.00 97.50 178 SER A C 1
ATOM 1440 O O . SER A 1 178 ? 8.144 6.007 6.407 1.00 97.50 178 SER A O 1
ATOM 1442 N N . GLU A 1 179 ? 8.197 4.932 8.373 1.00 97.69 179 GLU A N 1
ATOM 1443 C CA . GLU A 1 179 ? 9.597 4.496 8.273 1.00 97.69 179 GLU A CA 1
ATOM 1444 C C . GLU A 1 179 ? 9.840 3.608 7.038 1.00 97.69 179 GLU A C 1
ATOM 1446 O O . GLU A 1 179 ? 10.832 3.808 6.334 1.00 97.69 179 GLU A O 1
ATOM 1451 N N . TYR A 1 180 ? 8.913 2.700 6.705 1.00 97.25 180 TYR A N 1
ATOM 1452 C CA . TYR A 1 180 ? 8.990 1.892 5.480 1.00 97.25 180 TYR A CA 1
ATOM 1453 C C . TYR A 1 180 ? 8.966 2.744 4.205 1.00 97.25 180 TYR A C 1
ATOM 1455 O O . TYR A 1 180 ? 9.800 2.565 3.315 1.00 97.25 180 TYR A O 1
ATOM 1463 N N . ILE A 1 181 ? 8.044 3.707 4.120 1.00 96.69 181 ILE A N 1
ATOM 1464 C CA . ILE A 1 181 ? 7.958 4.618 2.969 1.00 96.69 181 ILE A CA 1
ATOM 1465 C C . ILE A 1 181 ? 9.172 5.542 2.897 1.00 96.69 181 ILE A C 1
ATOM 1467 O O . ILE A 1 181 ? 9.702 5.784 1.811 1.00 96.69 181 ILE A O 1
ATOM 1471 N N . TYR A 1 182 ? 9.651 6.021 4.043 1.00 97.06 182 TYR A N 1
ATOM 1472 C CA . TYR A 1 182 ? 10.859 6.825 4.115 1.00 97.06 182 TYR A CA 1
ATOM 1473 C C . TYR A 1 182 ? 12.065 6.045 3.587 1.00 97.06 182 TYR A C 1
ATOM 1475 O O . TYR A 1 182 ? 12.762 6.547 2.709 1.00 97.06 182 TYR A O 1
ATOM 1483 N N . HIS A 1 183 ? 12.270 4.802 4.028 1.00 96.00 183 HIS A N 1
ATOM 1484 C CA . HIS A 1 183 ? 13.334 3.944 3.509 1.00 96.00 183 HIS A CA 1
ATOM 1485 C C . HIS A 1 183 ? 13.229 3.761 1.988 1.00 96.00 183 HIS A C 1
ATOM 1487 O O . HIS A 1 183 ? 14.202 3.990 1.272 1.00 96.00 183 HIS A O 1
ATOM 1493 N N . LEU A 1 184 ? 12.036 3.447 1.471 1.00 96.06 184 LEU A N 1
ATOM 1494 C CA . LEU A 1 184 ? 11.819 3.321 0.031 1.00 96.06 184 LEU A CA 1
ATOM 1495 C C . LEU A 1 184 ? 12.183 4.608 -0.731 1.00 96.06 184 LEU A C 1
ATOM 1497 O O . LEU A 1 184 ? 12.840 4.546 -1.771 1.00 96.06 184 LEU A O 1
ATOM 1501 N N . SER A 1 185 ? 11.823 5.778 -0.195 1.00 96.44 185 SER A N 1
ATOM 1502 C CA . SER A 1 185 ? 12.174 7.073 -0.796 1.00 96.44 185 SER A CA 1
ATOM 1503 C C . SER A 1 185 ? 13.688 7.312 -0.880 1.00 96.44 185 SER A C 1
ATOM 1505 O O . SER A 1 185 ? 14.140 8.006 -1.787 1.00 96.44 185 SER A O 1
ATOM 1507 N N . GLN A 1 186 ? 14.474 6.722 0.030 1.00 95.06 186 GLN A N 1
ATOM 1508 C CA . GLN A 1 186 ? 15.937 6.811 0.024 1.00 95.06 186 GLN A CA 1
ATOM 1509 C C . GLN A 1 186 ? 16.586 5.805 -0.936 1.00 95.06 186 GLN A C 1
ATOM 1511 O O . GLN A 1 186 ? 17.674 6.066 -1.453 1.00 95.06 186 GLN A O 1
ATOM 1516 N N . GLU A 1 187 ? 15.932 4.672 -1.200 1.00 91.62 187 GLU A N 1
ATOM 1517 C CA . GLU A 1 187 ? 16.439 3.648 -2.119 1.00 91.62 187 GLU A CA 1
ATOM 1518 C C . GLU A 1 187 ? 16.171 3.983 -3.593 1.00 91.62 187 GLU A C 1
ATOM 1520 O O . GLU A 1 187 ? 17.001 3.672 -4.446 1.00 91.62 187 GLU A O 1
ATOM 1525 N N . ILE A 1 188 ? 15.067 4.665 -3.919 1.00 93.00 188 ILE A N 1
ATOM 1526 C CA . ILE A 1 188 ? 14.728 5.023 -5.311 1.00 93.00 188 ILE A CA 1
ATOM 1527 C C . ILE A 1 188 ? 15.847 5.828 -6.013 1.00 93.00 188 ILE A C 1
ATOM 1529 O O . ILE A 1 188 ? 16.236 5.439 -7.117 1.00 93.00 188 ILE A O 1
ATOM 1533 N N . PRO A 1 189 ? 16.435 6.887 -5.413 1.00 92.56 189 PRO A N 1
ATOM 1534 C CA . PRO A 1 189 ? 17.516 7.655 -6.040 1.00 92.56 189 PRO A CA 1
ATOM 1535 C C . PRO A 1 189 ? 18.803 6.860 -6.293 1.00 92.56 189 PRO A C 1
ATOM 1537 O O . PRO A 1 189 ? 19.663 7.317 -7.045 1.00 92.56 189 PRO A O 1
ATOM 1540 N N . ARG A 1 190 ? 18.962 5.680 -5.676 1.00 89.00 190 ARG A N 1
ATOM 1541 C CA . ARG A 1 190 ? 20.114 4.798 -5.911 1.00 89.00 190 ARG A CA 1
ATOM 1542 C C . ARG A 1 190 ? 20.011 4.044 -7.239 1.00 89.00 190 ARG A C 1
ATOM 1544 O O . ARG A 1 190 ? 21.020 3.508 -7.698 1.00 89.00 190 ARG A O 1
ATOM 1551 N N . ASN A 1 191 ? 18.839 4.033 -7.885 1.00 88.94 191 ASN A N 1
ATOM 1552 C CA . ASN A 1 191 ? 18.677 3.484 -9.228 1.00 88.94 191 ASN A CA 1
ATOM 1553 C C . ASN A 1 191 ? 19.276 4.425 -10.285 1.00 88.94 191 ASN A C 1
ATOM 1555 O O . ASN A 1 191 ? 18.594 5.289 -10.838 1.00 88.94 191 ASN A O 1
ATOM 1559 N N . LEU A 1 192 ? 20.572 4.270 -10.559 1.00 86.81 192 LEU A N 1
ATOM 1560 C CA . LEU A 1 192 ? 21.283 5.083 -11.542 1.00 86.81 192 LEU A CA 1
ATOM 1561 C C . LEU A 1 192 ? 21.270 4.409 -12.930 1.00 86.81 192 LEU A C 1
ATOM 1563 O O . LEU A 1 192 ? 21.899 3.358 -13.095 1.00 86.81 192 LEU A O 1
ATOM 1567 N N . PRO A 1 193 ? 20.680 5.035 -13.971 1.00 86.75 193 PRO A N 1
ATOM 1568 C CA . PRO A 1 193 ? 20.603 4.454 -15.318 1.00 86.75 193 PRO A CA 1
ATOM 1569 C C . PRO A 1 193 ? 21.947 4.010 -15.941 1.00 86.75 193 PRO A C 1
ATOM 1571 O O . PRO A 1 193 ? 21.980 2.973 -16.614 1.00 86.75 193 PRO A O 1
ATOM 1574 N N . PRO A 1 194 ? 23.079 4.723 -15.733 1.00 87.50 194 PRO A N 1
ATOM 1575 C CA . PRO A 1 194 ? 24.373 4.286 -16.262 1.00 87.50 194 PRO A CA 1
ATOM 1576 C C . PRO A 1 194 ? 24.864 2.963 -15.667 1.00 87.50 194 PRO A C 1
ATOM 1578 O O . PRO A 1 194 ? 25.520 2.191 -16.366 1.00 87.50 194 PRO A O 1
ATOM 1581 N N . LEU A 1 195 ? 24.548 2.685 -14.396 1.00 84.38 195 LEU A N 1
ATOM 1582 C CA . LEU A 1 195 ? 24.930 1.427 -13.752 1.00 84.38 195 LEU A CA 1
ATOM 1583 C C . LEU A 1 195 ? 24.170 0.255 -14.367 1.00 84.38 195 LEU A C 1
ATOM 1585 O O . LEU A 1 195 ? 24.775 -0.778 -14.640 1.00 84.38 195 LEU A O 1
ATOM 1589 N N . ASP A 1 196 ? 22.883 0.448 -14.651 1.00 84.06 196 ASP A N 1
ATOM 1590 C CA . ASP A 1 196 ? 22.033 -0.564 -15.281 1.00 84.06 196 ASP A CA 1
ATOM 1591 C C . ASP A 1 196 ? 22.537 -0.911 -16.690 1.00 84.06 196 ASP A C 1
ATOM 1593 O O . ASP A 1 196 ? 22.755 -2.074 -17.033 1.00 84.06 196 ASP A O 1
ATOM 1597 N N . SER A 1 197 ? 22.860 0.124 -17.474 1.00 85.31 197 SER A N 1
ATOM 1598 C CA . SER A 1 197 ? 23.448 -0.034 -18.810 1.00 85.31 197 SER A CA 1
ATOM 1599 C C . SER A 1 197 ? 24.806 -0.742 -18.757 1.00 85.31 197 SER A C 1
ATOM 1601 O O . SER A 1 197 ? 25.085 -1.627 -19.563 1.00 85.31 197 SER A O 1
ATOM 1603 N N . MET A 1 198 ? 25.661 -0.387 -17.794 1.00 85.19 198 MET A N 1
ATOM 1604 C CA . MET A 1 198 ? 26.976 -1.008 -17.629 1.00 85.19 198 MET A CA 1
ATOM 1605 C C . MET A 1 198 ? 26.873 -2.481 -17.217 1.00 85.19 198 MET A C 1
ATOM 1607 O O . MET A 1 198 ? 27.630 -3.307 -17.728 1.00 85.19 198 MET A O 1
ATOM 1611 N N . MET A 1 199 ? 25.948 -2.817 -16.314 1.00 83.00 199 MET A N 1
ATOM 1612 C CA . MET A 1 199 ? 25.672 -4.197 -15.901 1.00 83.00 199 MET A CA 1
ATOM 1613 C C . MET A 1 199 ? 25.189 -5.026 -17.092 1.00 83.00 199 MET A C 1
ATOM 1615 O O . MET A 1 199 ? 25.731 -6.104 -17.347 1.00 83.00 199 MET A O 1
ATOM 1619 N N . PHE A 1 200 ? 24.259 -4.480 -17.884 1.00 84.69 200 PHE A N 1
ATOM 1620 C CA . PHE A 1 200 ? 23.783 -5.116 -19.109 1.00 84.69 200 PHE A CA 1
ATOM 1621 C C . PHE A 1 200 ? 24.917 -5.356 -20.110 1.00 84.69 200 PHE A C 1
ATOM 1623 O O . PHE A 1 200 ? 25.081 -6.479 -20.584 1.00 84.69 200 PHE A O 1
ATOM 1630 N N . VAL A 1 201 ? 25.727 -4.337 -20.415 1.00 85.62 201 VAL A N 1
ATOM 1631 C CA . VAL A 1 201 ? 26.832 -4.467 -21.378 1.00 85.62 201 VAL A CA 1
ATOM 1632 C C . VAL A 1 201 ? 27.857 -5.482 -20.891 1.00 85.62 201 VAL A C 1
ATOM 1634 O O . VAL A 1 201 ? 28.244 -6.347 -21.660 1.00 85.62 201 VAL A O 1
ATOM 1637 N N . ARG A 1 202 ? 28.277 -5.444 -19.622 1.00 83.69 202 ARG A N 1
ATOM 1638 C CA . ARG A 1 202 ? 29.257 -6.413 -19.099 1.00 83.69 202 ARG A CA 1
ATOM 1639 C C . ARG A 1 202 ? 28.752 -7.851 -19.148 1.00 83.69 202 ARG A C 1
ATOM 1641 O O . ARG A 1 202 ? 29.537 -8.748 -19.425 1.00 83.69 202 ARG A O 1
ATOM 1648 N N . HIS A 1 203 ? 27.467 -8.063 -18.873 1.00 82.81 203 HIS A N 1
ATOM 1649 C CA . HIS A 1 203 ? 26.870 -9.394 -18.898 1.00 82.81 203 HIS A CA 1
ATOM 1650 C C . HIS A 1 203 ? 26.664 -9.918 -20.329 1.00 82.81 203 HIS A C 1
ATOM 1652 O O . HIS A 1 203 ? 26.800 -11.114 -20.568 1.00 82.81 203 HIS A O 1
ATOM 1658 N N . ASN A 1 204 ? 26.330 -9.037 -21.279 1.00 83.94 204 ASN A N 1
ATOM 1659 C CA . ASN A 1 204 ? 25.956 -9.415 -22.647 1.00 83.94 204 ASN A CA 1
ATOM 1660 C C . ASN A 1 204 ? 27.042 -9.143 -23.695 1.00 83.94 204 ASN A C 1
ATOM 1662 O O . ASN A 1 204 ? 26.843 -9.460 -24.868 1.00 83.94 204 ASN A O 1
ATOM 1666 N N . ALA A 1 205 ? 28.176 -8.555 -23.313 1.00 83.00 205 ALA A N 1
ATOM 1667 C CA . ALA A 1 205 ? 29.304 -8.356 -24.208 1.00 83.00 205 ALA A CA 1
ATOM 1668 C C . ALA A 1 205 ? 29.848 -9.721 -24.642 1.00 83.00 205 ALA A C 1
ATOM 1670 O O . ALA A 1 205 ? 30.621 -10.365 -23.933 1.00 83.00 205 ALA A O 1
ATOM 1671 N N . GLY A 1 206 ? 29.435 -10.164 -25.829 1.00 81.38 206 GLY A N 1
AT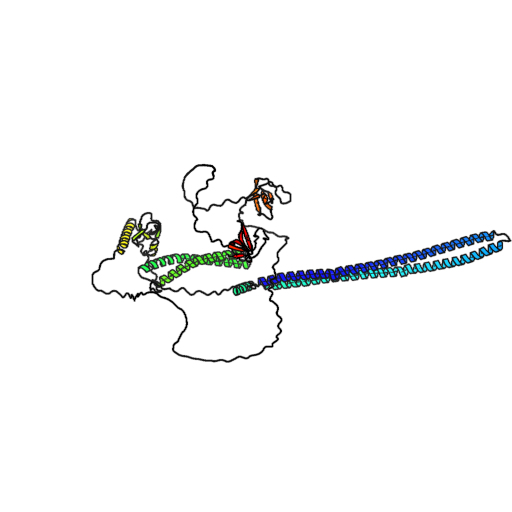OM 1672 C CA . GLY A 1 206 ? 30.102 -11.247 -26.536 1.00 81.38 206 GLY A CA 1
ATOM 1673 C C . GLY A 1 206 ? 31.540 -10.857 -26.879 1.00 81.38 206 GLY A C 1
ATOM 1674 O O . GLY A 1 206 ? 31.902 -9.677 -26.872 1.00 81.38 206 GLY A O 1
ATOM 1675 N N . GLN A 1 207 ? 32.375 -11.845 -27.204 1.00 81.19 207 GLN A N 1
ATOM 1676 C CA . GLN A 1 207 ? 33.712 -11.566 -27.722 1.00 81.19 207 GLN A CA 1
ATOM 1677 C C . GLN A 1 207 ? 33.593 -10.901 -29.097 1.00 81.19 207 GLN A C 1
ATOM 1679 O O . GLN A 1 207 ? 33.405 -11.568 -30.111 1.00 81.19 207 GLN A O 1
ATOM 1684 N N . TRP A 1 208 ? 33.683 -9.574 -29.123 1.00 83.06 208 TRP A N 1
ATOM 1685 C CA . TRP A 1 208 ? 33.831 -8.812 -30.353 1.00 83.06 208 TRP A CA 1
ATOM 1686 C C . TRP A 1 208 ? 35.308 -8.814 -30.740 1.00 83.06 208 TRP A C 1
ATOM 1688 O O . TRP A 1 208 ? 36.113 -8.094 -30.152 1.00 83.06 208 TRP A O 1
ATOM 1698 N N . GLN A 1 209 ? 35.669 -9.665 -31.696 1.00 87.00 209 GLN A N 1
ATOM 1699 C CA . GLN A 1 209 ? 36.993 -9.657 -32.308 1.00 87.00 209 GLN A CA 1
ATOM 1700 C C . GLN A 1 209 ? 36.875 -9.061 -33.703 1.00 87.00 209 GLN A C 1
ATOM 1702 O O . GLN A 1 209 ? 36.070 -9.521 -34.513 1.00 87.00 209 GLN A O 1
ATOM 1707 N N . GLU A 1 210 ? 37.668 -8.026 -33.966 1.00 90.06 210 GLU A N 1
ATOM 1708 C CA . GLU A 1 210 ? 37.786 -7.451 -35.298 1.00 90.06 210 GLU A CA 1
ATOM 1709 C C . GLU A 1 210 ? 38.343 -8.519 -36.255 1.00 90.06 210 GLU A C 1
ATOM 1711 O O . GLU A 1 210 ? 39.420 -9.067 -35.993 1.00 90.06 210 GLU A O 1
ATOM 1716 N N . PRO A 1 211 ? 37.621 -8.869 -37.338 1.00 92.50 211 PRO A N 1
ATOM 1717 C CA . PRO A 1 211 ? 38.145 -9.795 -38.328 1.00 92.50 211 PRO A CA 1
ATOM 1718 C C . PRO A 1 211 ? 39.423 -9.245 -38.961 1.00 92.50 211 PRO A C 1
ATOM 1720 O O . PRO A 1 211 ? 39.541 -8.043 -39.187 1.00 92.50 211 PRO A O 1
ATOM 1723 N N . ALA A 1 212 ? 40.355 -10.132 -39.311 1.00 93.38 212 ALA A N 1
ATOM 1724 C CA . ALA A 1 212 ? 41.555 -9.727 -40.032 1.00 93.38 212 ALA A CA 1
ATOM 1725 C C . ALA A 1 212 ? 41.202 -9.036 -41.362 1.00 93.38 212 ALA A C 1
ATOM 1727 O O . ALA A 1 212 ? 40.232 -9.405 -42.040 1.00 93.38 212 ALA A O 1
ATOM 1728 N N . ASN A 1 213 ? 42.033 -8.064 -41.744 1.00 94.19 213 ASN A N 1
ATOM 1729 C CA . ASN A 1 213 ? 41.934 -7.393 -43.034 1.00 94.19 213 ASN A CA 1
ATOM 1730 C C . ASN A 1 213 ? 41.930 -8.411 -44.177 1.00 94.19 213 ASN A C 1
ATOM 1732 O O . ASN A 1 213 ? 42.629 -9.426 -44.137 1.00 94.19 213 ASN A O 1
ATOM 1736 N N . LYS A 1 214 ? 41.146 -8.122 -45.218 1.00 93.69 214 LYS A N 1
ATOM 1737 C CA . LYS A 1 214 ? 41.170 -8.916 -46.446 1.00 93.69 214 LYS A CA 1
ATOM 1738 C C . LYS A 1 214 ? 42.481 -8.659 -47.180 1.00 93.69 214 LYS A C 1
ATOM 1740 O O . LYS A 1 214 ? 42.880 -7.509 -47.341 1.00 93.69 214 LYS A O 1
ATOM 1745 N N . VAL A 1 215 ? 43.128 -9.738 -47.601 1.00 94.00 215 VAL A N 1
ATOM 1746 C CA . VAL A 1 215 ? 44.354 -9.723 -48.403 1.00 94.00 215 VAL A CA 1
ATOM 1747 C C . VAL A 1 215 ? 44.060 -10.329 -49.771 1.00 94.00 215 VAL A C 1
ATOM 1749 O O . VAL A 1 215 ? 43.045 -11.005 -49.941 1.00 94.00 215 VAL A O 1
ATOM 1752 N N . PHE A 1 216 ? 44.918 -10.060 -50.752 1.00 93.19 216 PHE A N 1
ATOM 1753 C CA . PHE A 1 216 ? 44.817 -10.699 -52.060 1.00 93.19 216 PHE A CA 1
ATOM 1754 C C . PHE A 1 216 ? 44.980 -12.220 -51.923 1.00 93.19 216 PHE A C 1
ATOM 1756 O O . PHE A 1 216 ? 45.898 -12.696 -51.255 1.00 93.19 216 PHE A O 1
ATOM 1763 N N . GLU A 1 217 ? 44.081 -12.975 -52.552 1.00 91.12 217 GLU A N 1
ATOM 1764 C CA . GLU A 1 217 ? 44.110 -14.437 -52.584 1.00 91.12 217 GLU A CA 1
ATOM 1765 C C . GLU A 1 217 ? 44.402 -14.886 -54.025 1.00 91.12 217 GLU A C 1
ATOM 1767 O O . GLU A 1 217 ? 43.522 -14.762 -54.884 1.00 91.12 217 GLU A O 1
ATOM 1772 N N . PRO A 1 218 ? 45.618 -15.390 -54.320 1.00 90.56 218 PRO A N 1
ATOM 1773 C CA . PRO A 1 218 ? 45.966 -15.850 -55.659 1.00 90.56 218 PRO A CA 1
ATOM 1774 C C . PRO A 1 218 ? 45.042 -16.972 -56.139 1.00 90.56 218 PRO A C 1
ATOM 1776 O O . PRO A 1 218 ? 44.642 -17.856 -55.374 1.00 90.56 218 PRO A O 1
ATOM 1779 N N . SER A 1 219 ? 44.730 -16.973 -57.434 1.00 89.50 219 SER A N 1
ATOM 1780 C CA . SER A 1 219 ? 43.928 -18.037 -58.034 1.00 89.50 219 SER A CA 1
ATOM 1781 C C . SER A 1 219 ? 44.692 -19.368 -58.015 1.00 89.50 219 SER A C 1
ATOM 1783 O O . SER A 1 219 ? 45.841 -19.416 -58.450 1.00 89.50 219 SER A O 1
ATOM 1785 N N . PRO A 1 220 ? 44.055 -20.496 -57.644 1.00 88.62 220 PRO A N 1
ATOM 1786 C CA . PRO A 1 220 ? 44.684 -21.816 -57.740 1.00 88.62 220 PRO A CA 1
ATOM 1787 C C . PRO A 1 220 ? 45.044 -22.240 -59.174 1.00 88.62 220 PRO A C 1
ATOM 1789 O O . PRO A 1 220 ? 45.765 -23.215 -59.366 1.00 88.62 220 PRO A O 1
ATOM 1792 N N . VAL A 1 221 ? 44.488 -21.560 -60.184 1.00 91.00 221 VAL A N 1
ATOM 1793 C CA . VAL A 1 221 ? 44.620 -21.909 -61.610 1.00 91.00 221 VAL A CA 1
ATOM 1794 C C . VAL A 1 221 ? 45.529 -20.930 -62.361 1.00 91.00 221 VAL A C 1
ATOM 1796 O O . VAL A 1 221 ? 46.067 -21.275 -63.412 1.00 91.00 221 VAL A O 1
ATOM 1799 N N . TRP A 1 222 ? 45.704 -19.710 -61.848 1.00 89.56 222 TRP A N 1
ATOM 1800 C CA . TRP A 1 222 ? 46.411 -18.629 -62.530 1.00 89.56 222 TRP A CA 1
ATOM 1801 C C . TRP A 1 222 ? 47.352 -17.913 -61.562 1.00 89.56 222 TRP A C 1
ATOM 1803 O O . TRP A 1 222 ? 46.921 -17.479 -60.497 1.00 89.56 222 TRP A O 1
ATOM 1813 N N . HIS A 1 223 ? 48.625 -17.795 -61.941 1.00 82.81 223 HIS A N 1
ATOM 1814 C CA . HIS A 1 223 ? 49.634 -17.121 -61.128 1.00 82.81 223 HIS A CA 1
ATOM 1815 C C . HIS A 1 223 ? 49.539 -15.614 -61.361 1.00 82.81 223 HIS A C 1
ATOM 1817 O O . HIS A 1 223 ? 49.805 -15.145 -62.466 1.00 82.81 223 HIS A O 1
ATOM 1823 N N . ASP A 1 224 ? 49.141 -14.896 -60.319 1.00 89.44 224 ASP A N 1
ATOM 1824 C CA . ASP A 1 224 ? 48.965 -13.446 -60.295 1.00 89.44 224 ASP A CA 1
ATOM 1825 C C . ASP A 1 224 ? 49.379 -12.918 -58.917 1.00 89.44 224 ASP A C 1
ATOM 1827 O O . ASP A 1 224 ? 49.457 -13.699 -57.958 1.00 89.44 224 ASP A O 1
ATOM 1831 N N . ASP A 1 225 ? 49.651 -11.622 -58.825 1.00 89.38 225 ASP A N 1
ATOM 1832 C CA . ASP A 1 225 ? 50.053 -10.942 -57.593 1.00 89.38 225 ASP A CA 1
ATOM 1833 C C . ASP A 1 225 ? 49.065 -9.827 -57.205 1.00 89.38 225 ASP A C 1
ATOM 1835 O O . ASP A 1 225 ? 48.019 -9.639 -57.825 1.00 89.38 225 ASP A O 1
ATOM 1839 N N . ASP A 1 226 ? 49.337 -9.135 -56.099 1.00 90.75 226 ASP A N 1
ATOM 1840 C CA . ASP A 1 226 ? 48.466 -8.091 -55.557 1.00 90.75 226 ASP A CA 1
ATOM 1841 C C . ASP A 1 226 ? 48.658 -6.721 -56.234 1.00 90.75 226 ASP A C 1
ATOM 1843 O O . ASP A 1 226 ? 48.084 -5.718 -55.791 1.00 90.75 226 ASP A O 1
ATOM 1847 N N . VAL A 1 227 ? 49.441 -6.655 -57.316 1.00 91.50 227 VAL A N 1
ATOM 1848 C CA . VAL A 1 227 ? 49.757 -5.412 -58.015 1.00 91.50 227 VAL A CA 1
ATOM 1849 C C . VAL A 1 227 ? 48.665 -5.075 -59.032 1.00 91.50 227 VAL A C 1
ATOM 1851 O O . VAL A 1 227 ? 48.233 -5.884 -59.849 1.00 91.50 227 VAL A O 1
ATOM 1854 N N . MET A 1 228 ? 48.208 -3.820 -59.024 1.00 91.00 228 MET A N 1
ATOM 1855 C CA . MET A 1 228 ? 47.216 -3.351 -59.993 1.00 91.00 228 MET A CA 1
ATOM 1856 C C . MET A 1 228 ? 47.791 -3.348 -61.419 1.00 91.00 228 MET A C 1
ATOM 1858 O O . MET A 1 228 ? 48.809 -2.712 -61.683 1.00 91.00 228 MET A O 1
ATOM 1862 N N . ILE A 1 229 ? 47.094 -3.988 -62.363 1.00 91.94 229 ILE A N 1
ATOM 1863 C CA . ILE A 1 229 ? 47.484 -4.010 -63.780 1.00 91.94 229 ILE A CA 1
ATOM 1864 C C . ILE A 1 229 ? 47.253 -2.643 -64.439 1.00 91.94 229 ILE A C 1
ATOM 1866 O O . ILE A 1 229 ? 46.157 -2.081 -64.384 1.00 91.94 229 ILE A O 1
ATOM 1870 N N . VAL A 1 230 ? 48.289 -2.122 -65.106 1.00 90.06 230 VAL A N 1
ATOM 1871 C CA . VAL A 1 230 ? 48.324 -0.764 -65.686 1.00 90.06 230 VAL A CA 1
ATOM 1872 C C . VAL A 1 230 ? 48.749 -0.729 -67.162 1.00 90.06 230 VAL A C 1
ATOM 1874 O O . VAL A 1 230 ? 49.328 0.259 -67.630 1.00 90.06 230 VAL A O 1
ATOM 1877 N N . ASP A 1 231 ? 48.466 -1.789 -67.920 1.00 90.62 231 ASP A N 1
ATOM 1878 C CA . ASP A 1 231 ? 48.607 -1.772 -69.383 1.00 90.62 231 ASP A CA 1
ATOM 1879 C C . ASP A 1 231 ? 47.640 -0.766 -70.044 1.00 90.62 231 ASP A C 1
ATOM 1881 O O . ASP A 1 231 ? 46.747 -0.215 -69.397 1.00 90.62 231 ASP A O 1
ATOM 1885 N N . ASP A 1 232 ? 47.816 -0.487 -71.337 1.00 84.12 232 ASP A N 1
ATOM 1886 C CA . ASP A 1 232 ? 47.038 0.549 -72.031 1.00 84.12 232 ASP A CA 1
ATOM 1887 C C . ASP A 1 232 ? 45.529 0.256 -72.070 1.00 84.12 232 ASP A C 1
ATOM 1889 O O . ASP A 1 232 ? 44.717 1.182 -71.991 1.00 84.12 232 ASP A O 1
ATOM 1893 N N . THR A 1 233 ? 45.131 -1.019 -72.105 1.00 85.75 233 THR A N 1
ATOM 1894 C CA . THR A 1 233 ? 43.716 -1.420 -72.090 1.00 85.75 233 THR A CA 1
ATOM 1895 C C . THR A 1 233 ? 43.129 -1.297 -70.681 1.00 85.75 233 THR A C 1
ATOM 1897 O O . THR A 1 233 ? 42.039 -0.743 -70.502 1.00 85.75 233 THR A O 1
ATOM 1900 N N . ALA A 1 234 ? 43.859 -1.754 -69.660 1.00 87.75 234 ALA A N 1
ATOM 1901 C CA . ALA A 1 234 ? 43.488 -1.630 -68.254 1.00 87.75 234 ALA A CA 1
ATOM 1902 C C . ALA A 1 234 ? 43.409 -0.159 -67.819 1.00 87.75 234 ALA A C 1
ATOM 1904 O O . ALA A 1 234 ? 42.454 0.238 -67.151 1.00 87.75 234 ALA A O 1
ATOM 1905 N N . LYS A 1 235 ? 44.336 0.692 -68.280 1.00 88.19 235 LYS A N 1
ATOM 1906 C CA . LYS A 1 235 ? 44.323 2.144 -68.042 1.00 88.19 235 LYS A CA 1
ATOM 1907 C C . LYS A 1 235 ? 43.064 2.821 -68.569 1.00 88.19 235 LYS A C 1
ATOM 1909 O O . LYS A 1 235 ? 42.582 3.750 -67.926 1.00 88.19 235 LYS A O 1
ATOM 1914 N N . VAL A 1 236 ? 42.508 2.392 -69.706 1.00 86.81 236 VAL A N 1
ATOM 1915 C CA . VAL A 1 236 ? 41.223 2.926 -70.201 1.00 86.81 236 VAL A CA 1
ATOM 1916 C C . VAL A 1 236 ? 40.094 2.601 -69.222 1.00 86.81 236 VAL A C 1
ATOM 1918 O O . VAL A 1 236 ? 39.330 3.494 -68.853 1.00 86.81 236 VAL A O 1
ATOM 1921 N N . PHE A 1 237 ? 40.030 1.358 -68.742 1.00 88.25 237 PHE A N 1
ATOM 1922 C CA . PHE A 1 237 ? 39.036 0.943 -67.753 1.00 88.25 237 PHE A CA 1
ATOM 1923 C C . PHE A 1 237 ? 39.181 1.696 -66.425 1.00 88.25 237 PHE A C 1
ATOM 1925 O O . PHE A 1 237 ? 38.223 2.310 -65.951 1.00 88.25 237 PHE A O 1
ATOM 1932 N N . LEU A 1 238 ? 40.392 1.719 -65.865 1.00 90.44 238 LEU A N 1
ATOM 1933 C CA . LEU A 1 238 ? 40.709 2.417 -64.620 1.00 90.44 238 LEU A CA 1
ATOM 1934 C C . LEU A 1 238 ? 40.434 3.923 -64.721 1.00 90.44 238 LEU A C 1
ATOM 1936 O O . LEU A 1 238 ? 39.867 4.501 -63.797 1.00 90.44 238 LEU A O 1
ATOM 1940 N N . ARG A 1 239 ? 40.747 4.558 -65.859 1.00 87.69 239 ARG A N 1
ATOM 1941 C CA . ARG A 1 239 ? 40.435 5.974 -66.117 1.00 87.69 239 ARG A CA 1
ATOM 1942 C C . ARG A 1 239 ? 38.932 6.246 -66.090 1.00 87.69 239 ARG A C 1
ATOM 1944 O O . ARG A 1 239 ? 38.516 7.250 -65.516 1.00 87.69 239 ARG A O 1
ATOM 1951 N N . ASN A 1 240 ? 38.118 5.377 -66.685 1.00 88.06 240 ASN A N 1
ATOM 1952 C CA . ASN A 1 240 ? 36.663 5.543 -66.695 1.00 88.06 240 ASN A CA 1
ATOM 1953 C C . ASN A 1 240 ? 36.053 5.350 -65.301 1.00 88.06 240 ASN A C 1
ATOM 1955 O O . ASN A 1 240 ? 35.164 6.112 -64.916 1.00 88.06 240 ASN A O 1
ATOM 1959 N N . VAL A 1 241 ? 36.551 4.378 -64.526 1.00 88.88 241 VAL A N 1
ATOM 1960 C CA . VAL A 1 241 ? 36.164 4.203 -63.114 1.00 88.88 241 VAL A CA 1
ATOM 1961 C C . VAL A 1 241 ? 36.545 5.451 -62.318 1.00 88.88 241 VAL A C 1
ATOM 1963 O O . VAL A 1 241 ? 35.679 6.069 -61.705 1.00 88.88 241 VAL A O 1
ATOM 1966 N N . LEU A 1 242 ? 37.800 5.896 -62.420 1.00 89.81 242 LEU A N 1
ATOM 1967 C CA . LEU A 1 242 ? 38.309 7.088 -61.742 1.00 89.81 242 LEU A CA 1
ATOM 1968 C C . LEU A 1 242 ? 37.504 8.348 -62.086 1.00 89.81 242 LEU A C 1
ATOM 1970 O O . LEU A 1 242 ? 37.142 9.109 -61.192 1.00 89.81 242 LEU A O 1
ATOM 1974 N N . GLY A 1 243 ? 37.191 8.565 -63.366 1.00 87.75 243 GLY A N 1
ATOM 1975 C CA . GLY A 1 243 ? 36.391 9.703 -63.820 1.00 87.75 243 GLY A CA 1
ATOM 1976 C C . GLY A 1 243 ? 34.977 9.691 -63.238 1.00 87.75 243 GLY A C 1
ATOM 1977 O O . GLY A 1 243 ? 34.493 10.720 -62.760 1.00 87.75 243 GLY A O 1
ATOM 1978 N N . LYS A 1 244 ? 34.333 8.518 -63.203 1.00 88.81 244 LYS A N 1
ATOM 1979 C CA . LYS A 1 244 ? 33.011 8.345 -62.594 1.00 88.81 244 LYS A CA 1
ATOM 1980 C C . LYS A 1 244 ? 33.052 8.619 -61.089 1.00 88.81 244 LYS A C 1
ATOM 1982 O O . LYS A 1 244 ? 32.287 9.463 -60.620 1.00 88.81 244 LYS A O 1
ATOM 1987 N N . SER A 1 245 ? 33.966 7.992 -60.352 1.00 91.75 245 SER A N 1
ATOM 1988 C CA . SER A 1 245 ? 34.064 8.129 -58.893 1.00 91.75 245 SER A CA 1
ATOM 1989 C C . SER A 1 245 ? 34.445 9.556 -58.478 1.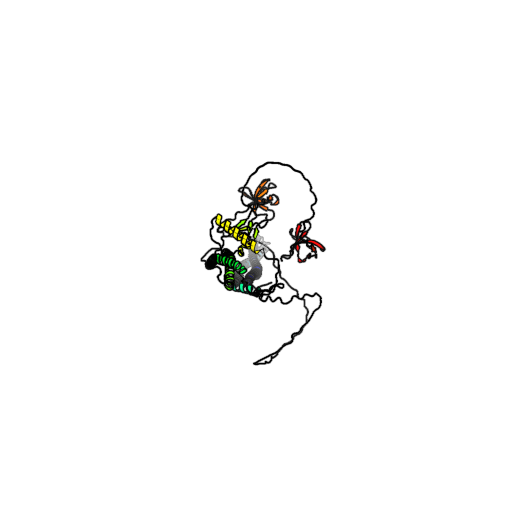00 91.75 245 SER A C 1
ATOM 1991 O O . SER A 1 245 ? 33.792 10.131 -57.604 1.00 91.75 245 SER A O 1
ATOM 1993 N N . LYS A 1 246 ? 35.385 10.207 -59.184 1.00 90.31 246 LYS A N 1
ATOM 1994 C CA . LYS A 1 246 ? 35.712 11.632 -58.978 1.00 90.31 246 LYS A CA 1
ATOM 1995 C C . LYS A 1 246 ? 34.518 12.553 -59.227 1.00 90.31 246 LYS A C 1
ATOM 1997 O O . LYS A 1 246 ? 34.300 13.477 -58.443 1.00 90.31 246 LYS A O 1
ATOM 2002 N N . SER A 1 247 ? 33.739 12.311 -60.287 1.00 89.88 247 SER A N 1
ATOM 2003 C CA . SER A 1 247 ? 32.584 13.158 -60.625 1.00 89.88 247 SER A CA 1
ATOM 2004 C C . SER A 1 247 ? 31.497 13.134 -59.544 1.00 89.88 247 SER A C 1
ATOM 2006 O O . SER A 1 247 ? 30.902 14.166 -59.241 1.00 89.88 247 SER A O 1
ATOM 2008 N N . GLN A 1 248 ? 31.285 11.976 -58.911 1.00 92.31 248 GLN A N 1
ATOM 2009 C CA . GLN A 1 248 ? 30.272 11.786 -57.871 1.00 92.31 248 GLN A CA 1
ATOM 2010 C C . GLN A 1 248 ? 30.738 12.274 -56.492 1.00 92.31 248 GLN A C 1
ATOM 2012 O O . GLN A 1 248 ? 29.918 12.663 -55.660 1.00 92.31 248 GLN A O 1
ATOM 2017 N N . LEU A 1 249 ? 32.050 12.289 -56.238 1.00 93.31 249 LEU A N 1
ATOM 2018 C CA . LEU A 1 249 ? 32.614 12.574 -54.918 1.00 93.31 249 LEU A CA 1
ATOM 2019 C C . LEU A 1 249 ? 32.233 13.964 -54.383 1.00 93.31 249 LEU A C 1
ATOM 2021 O O . LEU A 1 249 ? 31.971 14.117 -53.190 1.00 93.31 249 LEU A O 1
ATOM 2025 N N . GLY A 1 250 ? 32.175 14.975 -55.255 1.00 93.12 250 GLY A N 1
ATOM 2026 C CA . GLY A 1 250 ? 31.804 16.340 -54.870 1.00 93.12 250 GLY A CA 1
ATOM 2027 C C . GLY A 1 250 ? 30.363 16.455 -54.361 1.00 93.12 250 GLY A C 1
ATOM 2028 O O . GLY A 1 250 ? 30.117 17.133 -53.364 1.00 93.12 250 GLY A O 1
ATOM 2029 N N . GLU A 1 251 ? 29.421 15.772 -55.014 1.00 95.12 251 GLU A N 1
ATOM 2030 C CA . GLU A 1 251 ? 28.015 15.718 -54.598 1.00 95.12 251 GLU A CA 1
ATOM 2031 C C . GLU A 1 251 ? 27.852 14.885 -53.321 1.00 95.12 251 GLU A C 1
ATOM 2033 O O . GLU A 1 251 ? 27.264 15.355 -52.347 1.00 95.12 251 GLU A O 1
ATOM 2038 N N . LEU A 1 252 ? 28.466 13.697 -53.276 1.00 96.62 252 LEU A N 1
ATOM 2039 C CA . LEU A 1 252 ? 28.405 12.804 -52.118 1.00 96.62 252 LEU A CA 1
ATOM 2040 C C . LEU A 1 252 ? 28.971 13.454 -50.848 1.00 96.62 252 LEU A C 1
ATOM 2042 O O . LEU A 1 252 ? 28.371 13.327 -49.785 1.00 96.62 252 LEU A O 1
ATOM 2046 N N . ARG A 1 253 ? 30.083 14.200 -50.938 1.00 97.12 253 ARG A N 1
ATOM 2047 C CA . ARG A 1 253 ? 30.637 14.955 -49.797 1.00 97.12 253 ARG A CA 1
ATOM 2048 C C . ARG A 1 253 ? 29.641 15.984 -49.254 1.00 97.12 253 ARG A C 1
ATOM 2050 O O . ARG A 1 253 ? 29.423 16.043 -48.047 1.00 97.12 253 ARG A O 1
ATOM 2057 N N . ARG A 1 254 ? 28.992 16.749 -50.138 1.00 97.25 254 ARG A N 1
ATOM 2058 C CA . ARG A 1 254 ? 27.988 17.753 -49.744 1.00 97.25 254 ARG A CA 1
ATOM 2059 C C . ARG A 1 254 ? 26.769 17.114 -49.079 1.00 97.25 254 ARG A C 1
ATOM 2061 O O . ARG A 1 254 ? 26.284 17.646 -48.080 1.00 97.25 254 ARG A O 1
ATOM 2068 N N . GLU A 1 255 ? 26.299 15.983 -49.602 1.00 97.06 255 GLU A N 1
ATOM 2069 C CA . GLU A 1 255 ? 25.167 15.253 -49.022 1.00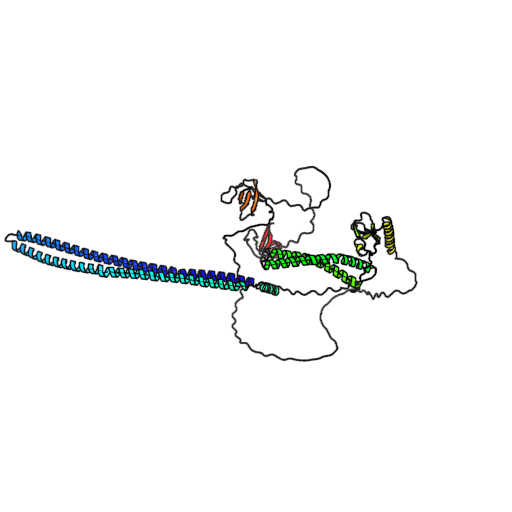 97.06 255 GLU A CA 1
ATOM 2070 C C . GLU A 1 255 ? 25.515 14.624 -47.665 1.00 97.06 255 GLU A C 1
ATOM 2072 O O . GLU A 1 255 ? 24.718 14.730 -46.733 1.00 97.06 255 GLU A O 1
ATOM 2077 N N . VAL A 1 256 ? 26.721 14.065 -47.491 1.00 97.94 256 VAL A N 1
ATOM 2078 C CA . VAL A 1 256 ? 27.198 13.606 -46.172 1.00 97.94 256 VAL A CA 1
ATOM 2079 C C . VAL A 1 256 ? 27.219 14.757 -45.168 1.00 97.94 256 VAL A C 1
ATOM 2081 O O . VAL A 1 256 ? 26.693 14.613 -44.065 1.00 97.94 256 VAL A O 1
ATOM 2084 N N . ASP A 1 257 ? 27.785 15.911 -45.532 1.00 97.50 257 ASP A N 1
ATOM 2085 C CA . ASP A 1 257 ? 27.850 17.071 -44.636 1.00 97.50 257 ASP A CA 1
ATOM 2086 C C . ASP A 1 257 ? 26.455 17.571 -44.248 1.00 97.50 257 ASP A C 1
ATOM 2088 O O . ASP A 1 257 ? 26.211 17.952 -43.100 1.00 97.50 257 ASP A O 1
ATOM 2092 N N . LYS A 1 258 ? 25.516 17.557 -45.198 1.00 97.62 258 LYS A N 1
ATOM 2093 C CA . LYS A 1 258 ? 24.111 17.889 -44.955 1.00 97.62 258 LYS A CA 1
ATOM 2094 C C . LYS A 1 258 ? 23.470 16.906 -43.973 1.00 97.62 258 LYS A C 1
ATOM 2096 O O . LYS A 1 258 ? 22.976 17.349 -42.938 1.00 97.62 258 LYS A O 1
ATOM 2101 N N . LYS A 1 259 ? 23.550 15.597 -44.233 1.00 97.50 259 LYS A N 1
ATOM 2102 C CA . LYS A 1 259 ? 22.999 14.553 -43.352 1.00 97.50 259 LYS A CA 1
ATOM 2103 C C . LYS A 1 259 ? 23.637 14.572 -41.961 1.00 97.50 259 LYS A C 1
ATOM 2105 O O . LYS A 1 259 ? 22.942 14.455 -40.956 1.00 97.50 259 LYS A O 1
ATOM 2110 N N . ARG A 1 260 ? 24.946 14.823 -41.871 1.00 98.00 260 ARG A N 1
ATOM 2111 C CA . ARG A 1 260 ? 25.660 14.982 -40.596 1.00 98.00 260 ARG A CA 1
ATOM 2112 C C . ARG A 1 260 ? 25.134 16.177 -39.797 1.00 98.00 260 ARG A C 1
ATOM 2114 O O . ARG A 1 260 ? 24.915 16.048 -38.595 1.00 98.00 260 ARG A O 1
ATOM 2121 N N . ARG A 1 261 ? 24.886 17.323 -40.445 1.00 97.88 261 ARG A N 1
ATOM 2122 C CA . ARG A 1 261 ? 24.266 18.492 -39.791 1.00 97.88 261 ARG A CA 1
ATOM 2123 C C . ARG A 1 261 ? 22.845 18.202 -39.309 1.00 97.88 261 ARG A C 1
ATOM 2125 O O . ARG A 1 261 ? 22.499 18.637 -38.214 1.00 97.88 261 ARG A O 1
ATOM 2132 N N . GLU A 1 262 ? 22.047 17.469 -40.084 1.00 97.25 262 GLU A N 1
ATOM 2133 C CA . GLU A 1 262 ? 20.698 17.042 -39.682 1.00 97.25 262 GLU A CA 1
ATOM 2134 C C . GLU A 1 262 ? 20.748 16.164 -38.419 1.00 97.25 262 GLU A C 1
ATOM 2136 O O . GLU A 1 262 ? 20.063 16.468 -37.443 1.00 97.25 262 GLU A O 1
ATOM 2141 N N . VAL A 1 263 ? 21.630 15.154 -38.377 1.00 97.75 263 VAL A N 1
ATOM 2142 C CA . VAL A 1 263 ? 21.833 14.297 -37.191 1.00 97.75 263 VAL A CA 1
ATOM 2143 C C . VAL A 1 263 ? 22.230 15.119 -35.962 1.00 97.75 263 VAL A C 1
ATOM 2145 O O . VAL A 1 263 ? 21.637 14.963 -34.894 1.00 97.75 263 VAL A O 1
ATOM 2148 N N . GLU A 1 264 ? 23.218 16.008 -36.089 1.00 97.44 264 GLU A N 1
ATOM 2149 C CA . GLU A 1 264 ? 23.686 16.827 -34.963 1.00 97.44 264 GLU A CA 1
ATOM 2150 C C . GLU A 1 264 ? 22.630 17.836 -34.489 1.00 97.44 264 GLU A C 1
ATOM 2152 O O . GLU A 1 264 ? 22.500 18.078 -33.288 1.00 97.44 264 GLU A O 1
ATOM 2157 N N . SER A 1 265 ? 21.826 18.385 -35.402 1.00 96.44 265 SER A N 1
ATOM 2158 C CA . SER A 1 265 ? 20.689 19.243 -35.055 1.00 96.44 265 SER A CA 1
ATOM 2159 C C . SER A 1 265 ? 19.658 18.487 -34.213 1.00 96.44 265 SER A C 1
ATOM 2161 O O . SER A 1 265 ? 19.269 18.945 -33.135 1.00 96.44 265 SER A O 1
ATOM 2163 N N . THR A 1 266 ? 19.279 17.279 -34.635 1.00 95.62 266 THR A N 1
ATOM 2164 C CA . THR A 1 266 ? 18.312 16.446 -33.908 1.00 95.62 266 THR A CA 1
ATOM 2165 C C . THR A 1 266 ? 18.869 15.954 -32.563 1.00 95.62 266 THR A C 1
ATOM 2167 O O . THR A 1 266 ? 18.143 15.922 -31.569 1.00 95.62 266 THR A O 1
ATOM 2170 N N . LYS A 1 267 ? 20.175 15.668 -32.457 1.00 96.31 267 LYS A N 1
ATOM 2171 C CA . LYS A 1 267 ? 20.827 15.389 -31.161 1.00 96.31 267 LYS A CA 1
ATOM 2172 C C . LYS A 1 267 ? 20.782 16.587 -30.209 1.00 96.31 267 LYS A C 1
ATOM 2174 O O . LYS A 1 267 ? 20.545 16.404 -29.017 1.00 96.31 267 LYS A O 1
ATOM 2179 N N . ARG A 1 268 ? 20.973 17.813 -30.710 1.00 95.75 268 ARG A N 1
ATOM 2180 C CA . ARG A 1 268 ? 20.823 19.033 -29.894 1.00 95.75 268 ARG A CA 1
ATOM 2181 C C . ARG A 1 268 ? 19.382 19.221 -29.425 1.00 95.75 268 ARG A C 1
ATOM 2183 O O . ARG A 1 268 ? 19.181 19.566 -28.266 1.00 95.75 268 ARG A O 1
ATOM 2190 N N . ALA A 1 269 ? 18.400 18.937 -30.280 1.00 93.75 269 ALA A N 1
ATOM 2191 C CA . ALA A 1 269 ? 16.991 18.932 -29.889 1.00 93.75 269 ALA A CA 1
ATOM 2192 C C . ALA A 1 269 ? 16.717 17.929 -28.755 1.00 93.75 269 ALA A C 1
ATOM 2194 O O . ALA A 1 269 ? 16.105 18.295 -27.756 1.00 93.75 269 ALA A O 1
ATOM 2195 N N . LYS A 1 270 ? 17.254 16.702 -28.840 1.00 94.81 270 LYS A N 1
ATOM 2196 C CA . LYS A 1 270 ? 17.175 15.715 -27.747 1.00 94.81 270 LYS A CA 1
ATOM 2197 C C . LYS A 1 270 ? 17.728 16.267 -26.427 1.00 94.81 270 LYS A C 1
ATOM 2199 O O . LYS A 1 270 ? 17.121 16.077 -25.377 1.00 94.81 270 LYS A O 1
ATOM 2204 N N . GLN A 1 271 ? 18.865 16.962 -26.469 1.00 93.88 271 GLN A N 1
ATOM 2205 C CA . GLN A 1 271 ? 19.455 17.566 -25.272 1.00 93.88 271 GLN A CA 1
ATOM 2206 C C . GLN A 1 271 ? 18.567 18.678 -24.685 1.00 93.88 271 GLN A C 1
ATOM 2208 O O . GLN A 1 271 ? 18.390 18.743 -23.473 1.00 93.88 271 GLN A O 1
ATOM 2213 N N . GLN A 1 272 ? 17.956 19.511 -25.530 1.00 93.81 272 GLN A N 1
ATOM 2214 C CA . GLN A 1 272 ? 17.018 20.550 -25.090 1.00 93.81 272 GLN A CA 1
ATOM 2215 C C . GLN A 1 272 ? 15.758 19.967 -24.434 1.00 93.81 272 GLN A C 1
ATOM 2217 O O . GLN A 1 272 ? 15.286 20.532 -23.448 1.00 93.81 272 GLN A O 1
ATOM 2222 N N . ILE A 1 273 ? 15.251 18.833 -24.935 1.00 93.31 273 ILE A N 1
ATOM 2223 C CA . ILE A 1 273 ? 14.125 18.104 -24.323 1.00 93.31 273 ILE A CA 1
ATOM 2224 C C . ILE A 1 273 ? 14.502 17.629 -22.917 1.00 93.31 273 ILE A C 1
ATOM 2226 O O . ILE A 1 273 ? 13.772 17.883 -21.963 1.00 93.31 273 ILE A O 1
ATOM 2230 N N . ARG A 1 274 ? 15.687 17.023 -22.755 1.00 89.62 274 ARG A N 1
ATOM 2231 C CA . ARG A 1 274 ? 16.178 16.558 -21.443 1.00 89.62 274 ARG A CA 1
ATOM 2232 C C . ARG A 1 274 ? 16.362 17.678 -20.424 1.00 89.62 274 ARG A C 1
ATOM 2234 O O . ARG A 1 274 ? 16.206 17.456 -19.231 1.00 89.62 274 ARG A O 1
ATOM 2241 N N . GLU A 1 275 ? 16.692 18.875 -20.890 1.00 93.50 275 GLU A N 1
ATOM 2242 C CA . GLU A 1 275 ? 16.821 20.070 -20.052 1.00 93.50 275 GLU A CA 1
ATOM 2243 C C . GLU A 1 275 ? 15.477 20.778 -19.802 1.00 93.50 275 GLU A C 1
ATOM 2245 O O . GLU A 1 275 ? 15.450 21.844 -19.190 1.00 93.50 275 GLU A O 1
ATOM 2250 N N . GLY A 1 276 ? 14.360 20.229 -20.296 1.00 91.81 276 GLY A N 1
ATOM 2251 C CA . GLY A 1 276 ? 13.018 20.798 -20.142 1.00 91.81 276 GLY A CA 1
ATOM 2252 C C . GLY A 1 276 ? 12.763 22.060 -20.974 1.00 91.81 276 GLY A C 1
ATOM 2253 O O . GLY A 1 276 ? 11.758 22.740 -20.775 1.00 91.81 276 GLY A O 1
ATOM 2254 N N . ARG A 1 277 ? 13.665 22.393 -21.908 1.00 92.81 277 ARG A N 1
ATOM 2255 C CA . ARG A 1 277 ? 13.563 23.571 -22.790 1.00 92.81 277 ARG A CA 1
ATOM 2256 C C . ARG A 1 277 ? 12.705 23.317 -24.030 1.00 92.81 277 ARG A C 1
ATOM 2258 O O . ARG A 1 277 ? 12.329 24.261 -24.717 1.00 92.81 277 ARG A O 1
ATOM 2265 N N . ASP A 1 278 ? 12.399 22.055 -24.304 1.00 90.56 278 ASP A N 1
ATOM 2266 C CA . ASP A 1 278 ? 11.567 21.592 -25.409 1.00 90.56 278 ASP A CA 1
ATOM 2267 C C . ASP A 1 278 ? 10.603 20.513 -24.885 1.00 90.56 278 ASP A C 1
ATOM 2269 O O . ASP A 1 278 ? 10.974 19.713 -24.030 1.00 90.56 278 ASP A O 1
ATOM 2273 N N . LYS A 1 279 ? 9.351 20.530 -25.356 1.00 92.44 279 LYS A N 1
ATOM 2274 C CA . LYS A 1 279 ? 8.256 19.656 -24.893 1.00 92.44 279 LYS A CA 1
ATOM 2275 C C . LYS A 1 279 ? 7.938 18.511 -25.855 1.00 92.44 279 LYS A C 1
ATOM 2277 O O . LYS A 1 279 ? 6.977 17.781 -25.629 1.00 92.44 279 LYS A O 1
ATOM 2282 N N . ARG A 1 280 ? 8.673 18.392 -26.961 1.00 91.69 280 ARG A N 1
ATOM 2283 C CA . ARG A 1 280 ? 8.531 17.258 -27.880 1.00 91.69 280 ARG A CA 1
ATOM 2284 C C . ARG A 1 280 ? 8.859 15.942 -27.171 1.00 91.69 280 ARG A C 1
ATOM 2286 O O . ARG A 1 280 ? 9.637 15.921 -26.222 1.00 91.69 280 ARG A O 1
ATOM 2293 N N . ASP A 1 281 ? 8.284 14.852 -27.668 1.00 90.94 281 ASP A N 1
ATOM 2294 C CA . ASP A 1 281 ? 8.556 13.509 -27.159 1.00 90.94 281 ASP A CA 1
ATOM 2295 C C . ASP A 1 281 ? 10.010 13.097 -27.460 1.00 90.94 281 ASP A C 1
ATOM 2297 O O . ASP A 1 281 ? 10.444 13.099 -28.618 1.00 90.94 281 ASP A O 1
ATOM 2301 N N . GLU A 1 282 ? 10.773 12.743 -26.418 1.00 92.00 282 GLU A N 1
ATOM 2302 C CA . GLU A 1 282 ? 12.154 12.270 -26.557 1.00 92.00 282 GLU A CA 1
ATOM 2303 C C . GLU A 1 282 ? 12.225 11.009 -27.432 1.00 92.00 282 GLU A C 1
ATOM 2305 O O . GLU A 1 282 ? 13.172 10.871 -28.211 1.00 92.00 282 GLU A O 1
ATOM 2310 N N . LEU A 1 283 ? 11.237 10.111 -27.351 1.00 92.50 283 LEU A N 1
ATOM 2311 C CA . LEU A 1 283 ? 11.241 8.844 -28.084 1.00 92.50 283 LEU A CA 1
ATOM 2312 C C . LEU A 1 283 ? 11.114 9.058 -29.593 1.00 92.50 283 LEU A C 1
ATOM 2314 O O . LEU A 1 283 ? 11.881 8.475 -30.364 1.00 92.50 283 LEU A O 1
ATOM 2318 N N . GLU A 1 284 ? 10.224 9.952 -30.020 1.00 93.38 284 GLU A N 1
ATOM 2319 C CA . GLU A 1 284 ? 10.080 10.317 -31.433 1.00 93.38 284 GLU A CA 1
ATOM 2320 C C . GLU A 1 284 ? 11.344 11.003 -31.972 1.00 93.38 284 GLU A C 1
ATOM 2322 O O . GLU A 1 284 ? 11.792 10.725 -33.089 1.00 93.38 284 GLU A O 1
ATOM 2327 N N . VAL A 1 285 ? 11.998 11.837 -31.157 1.00 94.94 285 VAL A N 1
ATOM 2328 C CA . VAL A 1 285 ? 13.287 12.441 -31.528 1.00 94.94 285 VAL A CA 1
ATOM 2329 C C . VAL A 1 285 ? 14.388 11.385 -31.637 1.00 94.94 285 VAL A C 1
ATOM 2331 O O . VAL A 1 285 ? 15.175 11.426 -32.582 1.00 94.94 285 VAL A O 1
ATOM 2334 N N . VAL A 1 286 ? 14.447 10.407 -30.731 1.00 94.81 286 VAL A N 1
ATOM 2335 C CA . VAL A 1 286 ? 15.411 9.297 -30.807 1.00 94.81 286 VAL A CA 1
ATOM 2336 C C . VAL A 1 286 ? 15.179 8.445 -32.055 1.00 94.81 286 VAL A C 1
ATOM 2338 O O . VAL A 1 286 ? 16.139 8.138 -32.761 1.00 94.81 286 VAL A O 1
ATOM 2341 N N . LYS A 1 287 ? 13.926 8.124 -32.386 1.00 95.81 287 LYS A N 1
ATOM 2342 C CA . LYS A 1 287 ? 13.563 7.413 -33.620 1.00 95.81 287 LYS A CA 1
ATOM 2343 C C . LYS A 1 287 ? 14.003 8.181 -34.870 1.00 95.81 287 LYS A C 1
ATOM 2345 O O . LYS A 1 287 ? 14.578 7.596 -35.786 1.00 95.81 287 LYS A O 1
ATOM 2350 N N . SER A 1 288 ? 13.811 9.501 -34.875 1.00 96.38 288 SER A N 1
ATOM 2351 C CA . SER A 1 288 ? 14.302 10.383 -35.939 1.00 96.38 288 SER A CA 1
ATOM 2352 C C . SER A 1 288 ? 15.833 10.359 -36.056 1.00 96.38 288 SER A C 1
ATOM 2354 O O . SER A 1 288 ? 16.358 10.266 -37.165 1.00 96.38 288 SER A O 1
ATOM 2356 N N . ILE A 1 289 ? 16.563 10.371 -34.930 1.00 97.00 289 ILE A N 1
ATOM 2357 C CA . ILE A 1 289 ? 18.031 10.246 -34.926 1.00 97.00 289 ILE A CA 1
ATOM 2358 C C . ILE A 1 289 ? 18.463 8.934 -35.581 1.00 97.00 289 ILE A C 1
ATOM 2360 O O . ILE A 1 289 ? 19.358 8.969 -36.423 1.00 97.00 289 ILE A O 1
ATOM 2364 N N . PHE A 1 290 ? 17.830 7.807 -35.240 1.00 96.75 290 PHE A N 1
ATOM 2365 C CA . PHE A 1 290 ? 18.155 6.511 -35.841 1.00 96.75 290 PHE A CA 1
ATOM 2366 C C . PHE A 1 290 ? 17.984 6.524 -37.363 1.00 96.75 290 PHE A C 1
ATOM 2368 O O . PHE A 1 290 ? 18.913 6.146 -38.074 1.00 96.75 290 PHE A O 1
ATOM 2375 N N . GLN A 1 291 ? 16.856 7.035 -37.868 1.00 96.25 291 GLN A N 1
ATOM 2376 C CA . GLN A 1 291 ? 16.626 7.118 -39.314 1.00 96.25 291 GLN A CA 1
ATOM 2377 C C . GLN A 1 291 ? 17.660 8.013 -40.011 1.00 96.25 291 GLN A C 1
ATOM 2379 O O . GLN A 1 291 ? 18.225 7.644 -41.037 1.00 96.25 291 GLN A O 1
ATOM 2384 N N . LEU A 1 292 ? 17.959 9.183 -39.438 1.00 97.38 292 LEU A N 1
ATOM 2385 C CA . LEU A 1 292 ? 18.953 10.101 -40.001 1.00 97.38 292 LEU A CA 1
ATOM 2386 C C . LEU A 1 292 ? 20.375 9.519 -39.960 1.00 97.38 292 LEU A C 1
ATOM 2388 O O . LEU A 1 292 ? 21.180 9.804 -40.846 1.00 97.38 292 LEU A O 1
ATOM 2392 N N . GLN A 1 293 ? 20.699 8.711 -38.947 1.00 97.94 293 GLN A N 1
ATOM 2393 C CA . GLN A 1 293 ? 21.978 8.004 -38.859 1.00 97.94 293 GLN A CA 1
ATOM 2394 C C . GLN A 1 293 ? 22.097 6.882 -39.893 1.00 97.94 293 GLN A C 1
ATOM 2396 O O . GLN A 1 293 ? 23.195 6.670 -40.411 1.00 97.94 293 GLN A O 1
ATOM 2401 N N . GLU A 1 294 ? 21.005 6.182 -40.197 1.00 97.69 294 GLU A N 1
ATOM 2402 C CA . GLU A 1 294 ? 20.959 5.190 -41.272 1.00 97.69 294 GLU A CA 1
ATOM 2403 C C . GLU A 1 294 ? 21.160 5.860 -42.638 1.00 97.69 294 GLU A C 1
ATOM 2405 O O . GLU A 1 294 ? 22.061 5.477 -43.386 1.00 97.69 294 GLU A O 1
ATOM 2410 N N . ASP A 1 295 ? 20.402 6.924 -42.923 1.00 96.88 295 ASP A N 1
ATOM 2411 C CA . ASP A 1 295 ? 20.549 7.728 -44.141 1.00 96.88 295 ASP A CA 1
ATOM 2412 C C . ASP A 1 295 ? 21.984 8.249 -44.305 1.00 96.88 295 ASP A C 1
ATOM 2414 O O . ASP A 1 295 ? 22.567 8.178 -45.391 1.00 96.88 295 ASP A O 1
ATOM 2418 N N . LEU A 1 296 ? 22.566 8.773 -43.217 1.00 97.88 296 LEU A N 1
ATOM 2419 C CA . LEU A 1 296 ? 23.948 9.242 -43.196 1.00 97.88 296 LEU A CA 1
ATOM 2420 C C . LEU A 1 296 ? 24.905 8.106 -43.562 1.00 97.88 296 LEU A C 1
ATOM 2422 O O . LEU A 1 296 ? 25.730 8.300 -44.448 1.00 97.88 296 LEU A O 1
ATOM 2426 N N . HIS A 1 297 ? 24.779 6.930 -42.940 1.00 97.94 297 HIS A N 1
ATOM 2427 C CA . HIS A 1 297 ? 25.629 5.779 -43.256 1.00 97.94 297 HIS A CA 1
ATOM 2428 C C . HIS A 1 297 ? 25.514 5.352 -44.719 1.00 97.94 297 HIS A C 1
ATOM 2430 O O . HIS A 1 297 ? 26.533 5.071 -45.345 1.00 97.94 297 HIS A O 1
ATOM 2436 N N . GLN A 1 298 ? 24.310 5.329 -45.293 1.00 97.25 298 GLN A N 1
ATOM 2437 C CA . GLN A 1 298 ? 24.120 4.920 -46.687 1.00 97.25 298 GLN A CA 1
ATOM 2438 C C . GLN A 1 298 ? 24.842 5.850 -47.676 1.00 97.25 298 GLN A C 1
ATOM 2440 O O . GLN A 1 298 ? 25.432 5.383 -48.656 1.00 97.25 298 GLN A O 1
ATOM 2445 N N . VAL A 1 299 ? 24.802 7.166 -47.443 1.00 96.81 299 VAL A N 1
ATOM 2446 C CA . VAL A 1 299 ? 25.496 8.145 -48.297 1.00 96.81 299 VAL A CA 1
ATOM 2447 C C . VAL A 1 299 ? 27.000 8.159 -48.007 1.00 96.81 299 VAL A C 1
ATOM 2449 O O . VAL A 1 299 ? 27.798 8.200 -48.944 1.00 96.81 299 VAL A O 1
ATOM 2452 N N . ASP A 1 300 ? 27.395 8.064 -46.734 1.00 97.75 300 ASP A N 1
ATOM 2453 C CA . ASP A 1 300 ? 28.797 8.022 -46.300 1.00 97.75 300 ASP A CA 1
ATOM 2454 C C . ASP A 1 300 ? 29.522 6.794 -46.859 1.00 97.75 300 ASP A C 1
ATOM 2456 O O . ASP A 1 300 ? 30.635 6.924 -47.362 1.00 97.75 300 ASP A O 1
ATOM 2460 N N . HIS A 1 301 ? 28.848 5.640 -46.898 1.00 97.69 301 HIS A N 1
ATOM 2461 C CA . HIS A 1 301 ? 29.340 4.424 -47.540 1.00 97.69 301 HIS A CA 1
ATOM 2462 C C . HIS A 1 301 ? 29.645 4.658 -49.026 1.00 97.69 301 HIS A C 1
ATOM 2464 O O . HIS A 1 301 ? 30.749 4.372 -49.478 1.00 97.69 301 HIS A O 1
ATOM 2470 N N . LYS A 1 302 ? 28.710 5.248 -49.789 1.00 96.75 302 LYS A N 1
ATOM 2471 C CA . LYS A 1 302 ? 28.930 5.575 -51.214 1.00 96.75 302 LYS A CA 1
ATOM 2472 C C . LYS A 1 302 ? 30.078 6.566 -51.405 1.00 96.75 302 LYS A C 1
ATOM 2474 O O . LYS A 1 302 ? 30.878 6.396 -52.324 1.00 96.75 302 LYS A O 1
ATOM 2479 N N . ARG A 1 303 ? 30.167 7.591 -50.546 1.00 97.38 303 ARG A N 1
ATOM 2480 C CA . ARG A 1 303 ? 31.275 8.557 -50.559 1.00 97.38 303 ARG A CA 1
ATOM 2481 C C . ARG A 1 303 ? 32.603 7.845 -50.327 1.00 97.38 303 ARG A C 1
ATOM 2483 O O . ARG A 1 303 ? 33.528 8.063 -51.098 1.00 97.38 303 ARG A O 1
ATOM 2490 N N . LEU A 1 304 ? 32.684 7.014 -49.288 1.00 97.25 304 LEU A N 1
ATOM 2491 C CA . LEU A 1 304 ? 33.893 6.281 -48.929 1.00 97.25 304 LEU A CA 1
ATOM 2492 C C . LEU A 1 304 ? 34.320 5.345 -50.062 1.00 97.25 304 LEU A C 1
ATOM 2494 O O . LEU A 1 304 ? 35.489 5.351 -50.423 1.00 97.25 304 LEU A O 1
ATOM 2498 N N . THR A 1 305 ? 33.387 4.619 -50.687 1.00 95.44 305 THR A N 1
ATOM 2499 C CA . THR A 1 305 ? 33.685 3.809 -51.877 1.00 95.44 305 THR A CA 1
ATOM 2500 C C . THR A 1 305 ? 34.314 4.657 -52.984 1.00 95.44 305 THR A C 1
ATOM 2502 O O . THR A 1 305 ? 35.413 4.345 -53.428 1.00 95.44 305 THR A O 1
ATOM 2505 N N . ALA A 1 306 ? 33.677 5.764 -53.378 1.00 94.94 306 ALA A N 1
ATOM 2506 C CA . ALA A 1 306 ? 34.189 6.625 -54.446 1.00 94.94 306 ALA A CA 1
ATOM 2507 C C . ALA A 1 306 ? 35.539 7.282 -54.094 1.00 94.94 306 ALA A C 1
ATOM 2509 O O . ALA A 1 306 ? 36.387 7.480 -54.966 1.00 94.94 306 ALA A O 1
ATOM 2510 N N . GLU A 1 307 ? 35.747 7.627 -52.823 1.00 95.56 307 GLU A N 1
ATOM 2511 C CA . GLU A 1 307 ? 36.985 8.210 -52.301 1.00 95.56 307 GLU A CA 1
ATOM 2512 C C . GLU A 1 307 ? 38.142 7.211 -52.330 1.00 95.56 307 GLU A C 1
ATOM 2514 O O . GLU A 1 307 ? 39.219 7.539 -52.831 1.00 95.56 307 GLU A O 1
ATOM 2519 N N . ILE A 1 308 ? 37.905 5.986 -51.853 1.00 96.25 308 ILE A N 1
ATOM 2520 C CA . ILE A 1 308 ? 38.896 4.911 -51.871 1.00 96.25 308 ILE A CA 1
ATOM 2521 C C . ILE A 1 308 ? 39.196 4.488 -53.309 1.00 96.25 308 ILE A C 1
ATOM 2523 O O . ILE A 1 308 ? 40.364 4.460 -53.672 1.00 96.25 308 ILE A O 1
ATOM 2527 N N . GLU A 1 309 ? 38.192 4.278 -54.167 1.00 93.69 309 GLU A N 1
ATOM 2528 C CA . GLU A 1 309 ? 38.408 4.010 -55.600 1.00 93.69 309 GLU A CA 1
ATOM 2529 C C . GLU A 1 309 ? 39.267 5.099 -56.255 1.00 93.69 309 GLU A C 1
ATOM 2531 O O . GLU A 1 309 ? 40.222 4.803 -56.973 1.00 93.69 309 GLU A O 1
ATOM 2536 N N . THR A 1 310 ? 38.970 6.371 -55.967 1.00 92.69 310 THR A N 1
ATOM 2537 C CA . THR A 1 310 ? 39.743 7.501 -56.490 1.00 92.69 310 THR A CA 1
ATOM 2538 C C . THR A 1 310 ? 41.195 7.447 -56.022 1.00 92.69 310 THR A C 1
ATOM 2540 O O . THR A 1 310 ? 42.102 7.588 -56.843 1.00 92.69 310 THR A O 1
ATOM 2543 N N . SER A 1 311 ? 41.421 7.250 -54.721 1.00 93.94 311 SER A N 1
ATOM 2544 C CA . SER A 1 311 ? 42.754 7.204 -54.114 1.00 93.94 311 SER A CA 1
ATOM 2545 C C . SER A 1 311 ? 43.573 6.018 -54.630 1.00 93.94 311 SER A C 1
ATOM 2547 O O . SER A 1 311 ? 44.682 6.205 -55.129 1.00 93.94 311 SER A O 1
ATOM 2549 N N . THR A 1 312 ? 42.998 4.813 -54.596 1.00 93.38 312 THR A N 1
ATOM 2550 C CA . THR A 1 312 ? 43.649 3.567 -55.012 1.00 93.38 312 THR A CA 1
ATOM 2551 C C . THR A 1 312 ? 44.034 3.605 -56.489 1.00 93.38 312 THR A C 1
ATOM 2553 O O . THR A 1 312 ? 45.175 3.302 -56.828 1.00 93.38 312 THR A O 1
ATOM 2556 N N . ILE A 1 313 ? 43.126 4.034 -57.374 1.00 91.94 313 ILE A N 1
ATOM 2557 C CA . ILE A 1 313 ? 43.425 4.109 -58.810 1.00 91.94 313 ILE A CA 1
ATOM 2558 C C . ILE A 1 313 ? 44.443 5.221 -59.094 1.00 91.94 313 ILE A C 1
ATOM 2560 O O . ILE A 1 313 ? 45.395 5.000 -59.841 1.00 91.94 313 ILE A O 1
ATOM 2564 N N . THR A 1 314 ? 44.294 6.402 -58.481 1.00 91.06 314 THR A N 1
ATOM 2565 C CA . THR A 1 314 ? 45.255 7.508 -58.666 1.00 91.06 314 THR A CA 1
ATOM 2566 C C . THR A 1 314 ? 46.658 7.112 -58.197 1.00 91.06 314 THR A C 1
ATOM 2568 O O . THR A 1 314 ? 47.632 7.496 -58.835 1.00 91.06 314 THR A O 1
ATOM 2571 N N . GLY A 1 315 ? 46.775 6.319 -57.128 1.00 90.50 315 GLY A N 1
ATOM 2572 C CA . GLY A 1 315 ? 48.057 5.787 -56.662 1.00 90.50 315 GLY A CA 1
ATOM 2573 C C . GLY A 1 315 ? 48.736 4.848 -57.665 1.00 90.50 315 GLY A C 1
ATOM 2574 O O . GLY A 1 315 ? 49.958 4.872 -57.773 1.00 90.50 315 GLY A O 1
ATOM 2575 N N . ALA A 1 316 ? 47.962 4.067 -58.427 1.00 89.50 316 ALA A N 1
ATOM 2576 C CA . ALA A 1 316 ? 48.491 3.093 -59.384 1.00 89.50 316 ALA A CA 1
ATOM 2577 C C . ALA A 1 316 ? 48.808 3.683 -60.771 1.00 89.50 316 ALA A C 1
ATOM 2579 O O . ALA A 1 316 ? 49.844 3.368 -61.351 1.00 89.50 316 ALA A O 1
ATOM 2580 N N . VAL A 1 317 ? 47.928 4.526 -61.328 1.00 85.31 317 VAL A N 1
ATOM 2581 C CA . VAL A 1 317 ? 48.074 5.061 -62.703 1.00 85.31 317 VAL A CA 1
ATOM 2582 C C . VAL A 1 317 ? 48.359 6.565 -62.771 1.00 85.31 317 VAL A C 1
ATOM 2584 O O . VAL A 1 317 ? 48.606 7.083 -63.859 1.00 85.31 317 VAL A O 1
ATOM 2587 N N . GLY A 1 318 ? 48.342 7.278 -61.642 1.00 82.75 318 GLY A N 1
ATOM 2588 C CA . GLY A 1 318 ? 48.371 8.742 -61.600 1.00 82.75 318 GLY A CA 1
ATOM 2589 C C . GLY A 1 318 ? 47.015 9.369 -61.942 1.00 82.75 318 GLY A C 1
ATOM 2590 O O . GLY A 1 318 ? 46.026 8.680 -62.203 1.00 82.75 318 GLY A O 1
ATOM 2591 N N . ASP A 1 319 ? 46.940 10.705 -61.956 1.00 75.81 319 ASP A N 1
ATOM 2592 C CA . ASP A 1 319 ? 45.714 11.400 -62.360 1.00 75.81 319 ASP A CA 1
ATOM 2593 C C . ASP A 1 319 ? 45.554 11.435 -63.886 1.00 75.81 319 ASP A C 1
ATOM 2595 O O . ASP A 1 319 ? 45.723 12.453 -64.557 1.00 75.81 319 ASP A O 1
ATOM 2599 N N . VAL A 1 320 ? 45.177 10.286 -64.434 1.00 71.31 320 VAL A N 1
ATOM 2600 C CA . VAL A 1 320 ? 44.938 10.077 -65.865 1.00 71.31 320 VAL A CA 1
ATOM 2601 C C . VAL A 1 320 ? 43.669 10.761 -66.388 1.00 71.31 320 VAL A C 1
ATOM 2603 O O . VAL A 1 320 ? 43.351 10.619 -67.570 1.00 71.31 320 VAL A O 1
ATOM 2606 N N . THR A 1 321 ? 42.922 11.473 -65.534 1.00 69.75 321 THR A N 1
ATOM 2607 C CA . THR A 1 321 ? 41.705 12.203 -65.929 1.00 69.75 321 THR A CA 1
ATOM 2608 C C . THR A 1 321 ? 41.990 13.618 -66.439 1.00 69.75 321 THR A C 1
ATOM 2610 O O . THR A 1 321 ? 41.160 14.189 -67.146 1.00 69.75 321 THR A O 1
ATOM 2613 N N . LEU A 1 322 ? 43.178 14.169 -66.159 1.00 64.12 322 LEU A N 1
ATOM 2614 C CA . LEU A 1 322 ? 43.629 15.459 -66.688 1.00 64.12 322 LEU A CA 1
ATOM 2615 C C . LEU A 1 322 ? 43.841 15.369 -68.209 1.00 64.12 322 LEU A C 1
ATOM 2617 O O . LEU A 1 322 ? 44.802 14.771 -68.681 1.00 64.12 322 LEU A O 1
ATOM 2621 N N . GLY A 1 323 ? 42.919 15.961 -68.977 1.00 64.00 323 GLY A N 1
ATOM 2622 C CA . GLY A 1 323 ? 42.954 16.007 -70.448 1.00 64.00 323 GLY A CA 1
ATOM 2623 C C . GLY A 1 323 ? 42.032 15.010 -71.162 1.00 64.00 323 GLY A C 1
ATOM 2624 O O . GLY A 1 323 ? 41.896 15.083 -72.382 1.00 64.00 323 GLY A O 1
ATOM 2625 N N . ALA A 1 324 ? 41.357 14.120 -70.428 1.00 68.44 324 ALA A N 1
ATOM 2626 C CA . ALA A 1 324 ? 40.390 13.183 -70.997 1.00 68.44 324 ALA A CA 1
ATOM 2627 C C . ALA A 1 324 ? 39.073 13.890 -71.372 1.00 68.44 324 ALA A C 1
ATOM 2629 O O . ALA A 1 324 ? 38.527 14.673 -70.592 1.00 68.44 324 ALA A O 1
ATOM 2630 N N . LYS A 1 325 ? 38.528 13.588 -72.556 1.00 76.94 325 LYS A N 1
ATOM 2631 C CA . LYS A 1 325 ? 37.215 14.067 -73.012 1.00 76.94 325 LYS A CA 1
ATOM 2632 C C . LYS A 1 325 ? 36.212 12.923 -72.923 1.00 76.94 325 LYS A C 1
ATOM 2634 O O . LYS A 1 325 ? 36.079 12.124 -73.846 1.00 76.94 325 LYS A O 1
ATOM 2639 N N . SER A 1 326 ? 35.502 12.833 -71.806 1.00 80.50 326 SER A N 1
ATOM 2640 C CA . SER A 1 326 ? 34.513 11.774 -71.595 1.00 80.50 326 SER A CA 1
ATOM 2641 C C . SER A 1 326 ? 33.340 11.874 -72.573 1.00 80.50 326 SER A C 1
ATOM 2643 O O . SER A 1 326 ? 32.884 12.958 -72.931 1.00 80.50 326 SER A O 1
ATOM 2645 N N . HIS A 1 327 ? 32.824 10.722 -72.987 1.00 84.25 327 HIS A N 1
ATOM 2646 C CA . HIS A 1 327 ? 31.620 10.634 -73.803 1.00 84.25 327 HIS A CA 1
ATOM 2647 C C . HIS A 1 327 ? 30.357 10.925 -72.974 1.00 84.25 327 HIS A C 1
ATOM 2649 O O . HIS A 1 327 ? 30.173 10.360 -71.898 1.00 84.25 327 HIS A O 1
ATOM 2655 N N . ASN A 1 328 ? 29.433 11.732 -73.505 1.00 85.06 328 ASN A N 1
ATOM 2656 C CA . ASN A 1 328 ? 28.095 11.923 -72.933 1.00 85.06 328 ASN A CA 1
ATOM 2657 C C . ASN A 1 328 ? 27.153 10.771 -73.325 1.00 85.06 328 ASN A C 1
ATOM 2659 O O . ASN A 1 328 ? 26.319 10.902 -74.230 1.00 85.06 328 ASN A O 1
ATOM 2663 N N . PHE A 1 329 ? 27.356 9.606 -72.711 1.00 89.44 329 PHE A N 1
ATOM 2664 C CA . PHE A 1 329 ? 26.567 8.407 -72.978 1.00 89.44 329 PHE A CA 1
ATOM 2665 C C . PHE A 1 329 ? 25.133 8.531 -72.451 1.00 89.44 329 PHE A C 1
ATOM 2667 O O . PHE A 1 329 ? 24.889 8.839 -71.286 1.00 89.44 329 PHE A O 1
ATOM 2674 N N . LYS A 1 330 ? 24.161 8.234 -73.313 1.00 89.00 330 LYS A N 1
ATOM 2675 C CA . LYS A 1 330 ? 22.754 8.049 -72.964 1.00 89.00 330 LYS A CA 1
ATOM 2676 C C . LYS A 1 330 ? 22.411 6.572 -73.103 1.00 89.00 330 LYS A C 1
ATOM 2678 O O . LYS A 1 330 ? 22.835 5.916 -74.047 1.00 89.00 330 LYS A O 1
ATOM 2683 N N . SER A 1 331 ? 21.639 6.037 -72.164 1.00 89.69 331 SER A N 1
ATOM 2684 C CA . SER A 1 331 ? 21.116 4.683 -72.305 1.00 89.69 331 SER A CA 1
ATOM 2685 C C . SER A 1 331 ? 20.099 4.629 -73.448 1.00 89.69 331 SER A C 1
ATOM 2687 O O . SER A 1 331 ? 19.137 5.404 -73.498 1.00 89.69 331 SER A O 1
ATOM 2689 N N . GLN A 1 332 ? 20.301 3.690 -74.368 1.00 85.44 332 GLN A N 1
ATOM 2690 C CA . GLN A 1 332 ? 19.426 3.479 -75.513 1.00 85.44 332 GLN A CA 1
ATOM 2691 C C . GLN A 1 332 ? 19.152 1.988 -75.704 1.00 85.44 332 GLN A C 1
ATOM 2693 O O . GLN A 1 332 ? 20.011 1.128 -75.517 1.00 85.44 332 GLN A O 1
ATOM 2698 N N . THR A 1 333 ? 17.909 1.673 -76.073 1.00 86.62 333 THR A N 1
ATOM 2699 C CA . THR A 1 333 ? 17.536 0.331 -76.533 1.00 86.62 333 THR A CA 1
ATOM 2700 C C . THR A 1 333 ? 17.493 0.341 -78.057 1.00 86.62 333 THR A C 1
ATOM 2702 O O . THR A 1 333 ? 16.674 1.046 -78.655 1.00 86.62 333 THR A O 1
ATOM 2705 N N . PHE A 1 334 ? 18.390 -0.409 -78.693 1.00 84.31 334 PHE A N 1
ATOM 2706 C CA . PHE A 1 334 ? 18.547 -0.425 -80.145 1.00 84.31 334 PHE A CA 1
ATOM 2707 C C . PHE A 1 334 ? 17.533 -1.385 -80.774 1.00 84.31 334 PHE A C 1
ATOM 2709 O O . PHE A 1 334 ? 17.611 -2.597 -80.606 1.00 84.31 334 PHE A O 1
ATOM 2716 N N . LYS A 1 335 ? 16.558 -0.837 -81.510 1.00 80.06 335 LYS A N 1
ATOM 2717 C CA . LYS A 1 335 ? 15.516 -1.622 -82.206 1.00 80.06 335 LYS A CA 1
ATOM 2718 C C . LYS A 1 335 ? 16.002 -2.255 -83.514 1.00 80.06 335 LYS A C 1
ATOM 2720 O O . LYS A 1 335 ? 15.324 -3.110 -84.070 1.00 80.06 335 LYS A O 1
ATOM 2725 N N . ILE A 1 336 ? 17.149 -1.805 -84.016 1.00 82.50 336 ILE A N 1
ATOM 2726 C CA . ILE A 1 336 ? 17.766 -2.235 -85.273 1.00 82.50 336 ILE A CA 1
ATOM 2727 C C . ILE A 1 336 ? 19.147 -2.798 -84.921 1.00 82.50 336 ILE A C 1
ATOM 2729 O O . ILE A 1 336 ? 19.802 -2.220 -84.043 1.00 82.50 336 ILE A O 1
ATOM 2733 N N . PRO A 1 337 ? 19.609 -3.891 -85.562 1.00 83.00 337 PRO A N 1
ATOM 2734 C CA . PRO A 1 337 ? 20.902 -4.462 -85.227 1.00 83.00 337 PRO A CA 1
ATOM 2735 C C . PRO A 1 337 ? 22.007 -3.436 -85.479 1.00 83.00 337 PRO A C 1
ATOM 2737 O O . PRO A 1 337 ? 22.231 -3.020 -86.612 1.00 83.00 337 PRO A O 1
ATOM 2740 N N . THR A 1 338 ? 22.659 -3.007 -84.400 1.00 87.00 338 THR A N 1
ATOM 2741 C CA . THR A 1 338 ? 23.661 -1.935 -84.420 1.00 87.00 338 THR A CA 1
ATOM 2742 C C . THR A 1 338 ? 24.982 -2.498 -83.926 1.00 87.00 338 THR A C 1
ATOM 2744 O O . THR A 1 338 ? 25.005 -3.143 -82.887 1.00 87.00 338 THR A O 1
ATOM 2747 N N . ASN A 1 339 ? 26.078 -2.306 -84.651 1.00 88.44 339 ASN A N 1
ATOM 2748 C CA . ASN A 1 339 ? 27.394 -2.770 -84.211 1.00 88.44 339 ASN A CA 1
ATOM 2749 C C . ASN A 1 339 ? 27.946 -1.874 -83.091 1.00 88.44 339 ASN A C 1
ATOM 2751 O O . ASN A 1 339 ? 27.727 -0.662 -83.099 1.00 88.44 339 ASN A O 1
ATOM 2755 N N . CYS A 1 340 ? 28.625 -2.489 -82.123 1.00 90.00 340 CYS A N 1
ATOM 2756 C CA . CYS A 1 340 ? 29.372 -1.802 -81.076 1.00 90.00 340 CYS A CA 1
ATOM 2757 C C . CYS A 1 340 ? 30.680 -1.263 -81.656 1.00 90.00 340 CYS A C 1
ATOM 2759 O O . CYS A 1 340 ? 31.467 -2.023 -82.215 1.00 90.00 340 CYS A O 1
ATOM 2761 N N . ASP A 1 341 ? 30.932 0.028 -81.473 1.00 88.44 341 ASP A N 1
ATOM 2762 C CA . ASP A 1 341 ? 32.106 0.722 -82.002 1.00 88.44 341 ASP A CA 1
ATOM 2763 C C . ASP A 1 341 ? 33.403 0.359 -81.241 1.00 88.44 341 ASP A C 1
ATOM 2765 O O . ASP A 1 341 ? 34.485 0.721 -81.689 1.00 88.44 341 ASP A O 1
ATOM 2769 N N . LEU A 1 342 ? 33.309 -0.369 -80.112 1.00 86.81 342 LEU A N 1
ATOM 2770 C CA . LEU A 1 342 ? 34.470 -0.878 -79.366 1.00 86.81 342 LEU A CA 1
ATOM 2771 C C . LEU A 1 342 ? 34.846 -2.311 -79.765 1.00 86.81 342 LEU A C 1
ATOM 2773 O O . LEU A 1 342 ? 36.004 -2.587 -80.049 1.00 86.81 342 LEU A O 1
ATOM 2777 N N . CYS A 1 343 ? 33.887 -3.241 -79.736 1.00 87.25 343 CYS A N 1
ATOM 2778 C CA . CYS A 1 343 ? 34.165 -4.669 -79.937 1.00 87.25 343 CYS A CA 1
ATOM 2779 C C . CYS A 1 343 ? 33.719 -5.209 -81.303 1.00 87.25 343 CYS A C 1
ATOM 2781 O O . CYS A 1 343 ? 33.864 -6.400 -81.553 1.00 87.25 343 CYS A O 1
ATOM 2783 N N . GLY A 1 344 ? 33.097 -4.388 -82.156 1.00 83.44 344 GLY A N 1
ATOM 2784 C CA . GLY A 1 344 ? 32.602 -4.774 -83.485 1.00 83.44 344 GLY A CA 1
ATOM 2785 C C . GLY A 1 344 ? 31.355 -5.671 -83.480 1.00 83.44 344 GLY A C 1
ATOM 2786 O O . GLY A 1 344 ? 30.607 -5.705 -84.460 1.00 83.44 344 GLY A O 1
ATOM 2787 N N . GLU A 1 345 ? 31.073 -6.362 -82.370 1.00 86.75 345 GLU A N 1
ATOM 2788 C CA . GLU A 1 345 ? 29.916 -7.249 -82.222 1.00 86.75 345 GLU A CA 1
ATOM 2789 C C . GLU A 1 345 ? 28.579 -6.499 -82.307 1.00 86.75 345 GLU A C 1
ATOM 2791 O O . GLU A 1 345 ? 28.432 -5.336 -81.921 1.00 86.75 345 GLU A O 1
ATOM 2796 N N . ARG A 1 346 ? 27.552 -7.207 -82.773 1.00 87.62 346 ARG A N 1
ATOM 2797 C CA . ARG A 1 346 ? 26.203 -6.672 -82.951 1.00 87.62 346 ARG A CA 1
ATOM 2798 C C . ARG A 1 346 ? 25.472 -6.544 -81.605 1.00 87.62 346 ARG A C 1
ATOM 2800 O O . ARG A 1 346 ? 25.332 -7.510 -80.861 1.00 87.62 346 ARG A O 1
ATOM 2807 N N . ILE A 1 347 ? 24.963 -5.354 -81.305 1.00 84.88 347 ILE A N 1
ATOM 2808 C CA . ILE A 1 347 ? 24.026 -5.063 -80.214 1.00 84.88 347 ILE A CA 1
ATOM 2809 C C . ILE A 1 347 ? 22.628 -5.474 -80.699 1.00 84.88 347 ILE A C 1
ATOM 2811 O O . ILE A 1 347 ? 21.981 -4.754 -81.463 1.00 84.88 347 ILE A O 1
ATOM 2815 N N . TRP A 1 348 ? 22.190 -6.680 -80.327 1.00 78.44 348 TRP A N 1
ATOM 2816 C CA . TRP A 1 348 ? 20.907 -7.254 -80.746 1.00 78.44 348 TRP A CA 1
ATOM 2817 C C . TRP A 1 348 ? 20.389 -8.293 -79.738 1.00 78.44 348 TRP A C 1
ATOM 2819 O O . TRP A 1 348 ? 21.152 -8.836 -78.941 1.00 78.44 348 TRP A O 1
ATOM 2829 N N . GLY A 1 349 ? 19.088 -8.593 -79.788 1.00 72.06 349 GLY A N 1
ATOM 2830 C CA . GLY A 1 349 ? 18.450 -9.639 -78.983 1.00 72.06 349 GLY A CA 1
ATOM 2831 C C . GLY A 1 349 ? 18.031 -9.186 -77.580 1.00 72.06 349 GLY A C 1
ATOM 2832 O O . GLY A 1 349 ? 17.788 -8.007 -77.339 1.00 72.06 349 GLY A O 1
ATOM 2833 N N . LEU A 1 350 ? 17.938 -10.133 -76.639 1.00 62.00 350 LEU A N 1
ATOM 2834 C CA . LEU A 1 350 ? 17.486 -9.897 -75.253 1.00 62.00 350 LEU A CA 1
ATOM 2835 C C . LEU A 1 350 ? 18.337 -8.847 -74.499 1.00 62.00 350 LEU A C 1
ATOM 2837 O O . LEU A 1 350 ? 17.844 -8.215 -73.568 1.00 62.00 350 LEU A O 1
ATOM 2841 N N . SER A 1 351 ? 19.571 -8.601 -74.958 1.00 65.69 351 SER A N 1
ATOM 2842 C CA . SER A 1 351 ? 20.488 -7.554 -74.480 1.00 65.69 351 SER A CA 1
ATOM 2843 C C . SER A 1 351 ? 20.666 -6.408 -75.488 1.00 65.69 351 SER A C 1
ATOM 2845 O O . SER A 1 351 ? 21.759 -5.870 -75.640 1.00 65.69 351 SER A O 1
ATOM 2847 N N . ALA A 1 352 ? 19.598 -5.975 -76.165 1.00 76.69 352 ALA A N 1
ATOM 2848 C CA . ALA A 1 352 ? 19.612 -4.798 -77.050 1.00 76.69 352 ALA A CA 1
ATOM 2849 C C . ALA A 1 352 ? 19.764 -3.442 -76.315 1.00 76.69 352 ALA A C 1
ATOM 2851 O O . ALA A 1 352 ? 19.544 -2.382 -76.906 1.00 76.69 352 ALA A O 1
ATOM 2852 N N . LYS A 1 353 ? 20.114 -3.459 -75.022 1.00 83.19 353 LYS A N 1
ATOM 2853 C CA . LYS A 1 353 ? 20.437 -2.271 -74.225 1.00 83.19 353 LYS A CA 1
ATOM 2854 C C . LYS A 1 353 ? 21.918 -1.937 -74.406 1.00 83.19 353 LYS A C 1
ATOM 2856 O O . LYS A 1 353 ? 22.783 -2.797 -74.253 1.00 83.19 353 LYS A O 1
ATOM 2861 N N . GLY A 1 354 ? 22.198 -0.685 -74.728 1.00 88.00 354 GLY A N 1
ATOM 2862 C CA . GLY A 1 354 ? 23.550 -0.157 -74.833 1.00 88.00 354 GLY A CA 1
ATOM 2863 C C . GLY A 1 354 ? 23.554 1.341 -74.582 1.00 88.00 354 GLY A C 1
ATOM 2864 O O . GLY A 1 354 ? 22.590 1.895 -74.045 1.00 88.00 354 GLY A O 1
ATOM 2865 N N . PHE A 1 355 ? 24.637 1.985 -74.987 1.00 90.38 355 PHE A N 1
ATOM 2866 C CA . PHE A 1 355 ? 24.822 3.415 -74.826 1.00 90.38 355 PHE A CA 1
ATOM 2867 C C . PHE A 1 355 ? 25.139 4.076 -76.162 1.00 90.38 355 PHE A C 1
ATOM 2869 O O . PHE A 1 355 ? 25.893 3.527 -76.968 1.00 90.38 355 PHE A O 1
ATOM 2876 N N . ASP A 1 356 ? 24.563 5.255 -76.384 1.00 90.50 356 ASP A N 1
ATOM 2877 C CA . ASP A 1 356 ? 24.898 6.152 -77.485 1.00 90.50 356 ASP A CA 1
ATOM 2878 C C . ASP A 1 356 ? 25.444 7.475 -76.931 1.00 90.50 356 ASP A C 1
ATOM 2880 O O . ASP A 1 356 ? 24.860 8.095 -76.042 1.00 90.50 356 ASP A O 1
ATOM 2884 N N . CYS A 1 357 ? 26.607 7.911 -77.411 1.00 90.12 357 CYS A N 1
ATOM 2885 C CA . CYS A 1 357 ? 27.151 9.215 -77.056 1.00 90.12 357 CYS A CA 1
ATOM 2886 C C . CYS A 1 357 ? 26.424 10.302 -77.854 1.00 90.12 357 CYS A C 1
ATOM 2888 O O . CYS A 1 357 ? 26.504 10.323 -79.086 1.00 90.12 357 CYS A O 1
ATOM 2890 N N . ARG A 1 358 ? 25.771 11.243 -77.163 1.00 86.94 358 ARG A N 1
ATOM 2891 C CA . ARG A 1 358 ? 25.007 12.329 -77.809 1.00 86.94 358 ARG A CA 1
ATOM 2892 C C . ARG A 1 358 ? 25.878 13.233 -78.683 1.00 86.94 358 ARG A C 1
ATOM 2894 O O . ARG A 1 358 ? 25.437 13.702 -79.736 1.00 86.94 358 ARG A O 1
ATOM 2901 N N . ASP A 1 359 ? 27.125 13.417 -78.272 1.00 85.94 359 ASP A N 1
ATOM 2902 C CA . ASP A 1 359 ? 28.012 14.415 -78.858 1.00 85.94 359 ASP A CA 1
ATOM 2903 C C . ASP A 1 359 ? 28.668 13.881 -80.137 1.00 85.94 359 ASP A C 1
ATOM 2905 O O . ASP A 1 359 ? 28.556 14.503 -81.189 1.00 85.94 359 ASP A O 1
ATOM 2909 N N . CYS A 1 360 ? 29.237 12.670 -80.104 1.00 86.31 360 CYS A N 1
ATOM 2910 C CA . CYS A 1 360 ? 29.995 12.108 -81.232 1.00 86.31 360 CYS A CA 1
ATOM 2911 C C . CYS A 1 360 ? 29.392 10.842 -81.869 1.00 86.31 360 CYS A C 1
ATOM 2913 O O . CYS A 1 360 ? 30.002 10.263 -82.768 1.00 86.31 360 CYS A O 1
ATOM 2915 N N . GLY A 1 361 ? 28.234 10.368 -81.398 1.00 85.81 361 GLY A N 1
ATOM 2916 C CA . GLY A 1 361 ? 27.538 9.203 -81.959 1.00 85.81 361 GLY A CA 1
ATOM 2917 C C . GLY A 1 361 ? 28.160 7.833 -81.651 1.00 85.81 361 GLY A C 1
ATOM 2918 O O . GLY A 1 361 ? 27.737 6.845 -82.251 1.00 85.81 361 GLY A O 1
ATOM 2919 N N . TYR A 1 362 ? 29.143 7.758 -80.740 1.00 89.94 362 TYR A N 1
ATOM 2920 C CA . TYR A 1 362 ? 29.767 6.494 -80.318 1.00 89.94 362 TYR A CA 1
ATOM 2921 C C . TYR A 1 362 ? 28.715 5.547 -79.738 1.00 89.94 362 TYR A C 1
ATOM 2923 O O . TYR A 1 362 ? 27.987 5.928 -78.826 1.00 89.94 362 TYR A O 1
ATOM 2931 N N . THR A 1 363 ? 28.631 4.327 -80.257 1.00 90.75 363 THR A N 1
ATOM 2932 C CA . THR A 1 363 ? 27.647 3.321 -79.858 1.00 90.75 363 THR A CA 1
ATOM 2933 C C . THR A 1 363 ? 28.345 2.118 -79.228 1.00 90.75 363 THR A C 1
ATOM 2935 O O . THR A 1 363 ? 29.188 1.501 -79.871 1.00 90.75 363 THR A O 1
ATOM 2938 N N . CYS A 1 364 ? 28.002 1.732 -77.998 1.00 90.81 364 CYS A N 1
ATOM 2939 C CA . CYS A 1 364 ? 28.613 0.566 -77.347 1.00 90.81 364 CYS A CA 1
ATOM 2940 C C . CYS A 1 364 ? 27.617 -0.280 -76.540 1.00 90.81 364 CYS A C 1
ATOM 2942 O O . CYS A 1 364 ? 26.538 0.181 -76.158 1.00 90.81 364 CYS A O 1
ATOM 2944 N N . HIS A 1 365 ? 27.955 -1.550 -76.281 1.00 90.19 365 HIS A N 1
ATOM 2945 C CA . HIS A 1 365 ? 27.195 -2.370 -75.328 1.00 90.19 365 HIS A CA 1
ATOM 2946 C C . HIS A 1 365 ? 27.326 -1.814 -73.911 1.00 90.19 365 HIS A C 1
ATOM 2948 O O . HIS A 1 365 ? 28.353 -1.239 -73.557 1.00 90.19 365 HIS A O 1
ATOM 2954 N N . SER A 1 366 ? 26.371 -2.137 -73.037 1.00 86.88 366 SER A N 1
ATOM 2955 C CA . SER A 1 366 ? 26.507 -1.825 -71.608 1.00 86.88 366 SER A CA 1
ATOM 2956 C C . SER A 1 366 ? 27.752 -2.452 -70.962 1.00 86.88 366 SER A C 1
ATOM 2958 O O . SER A 1 366 ? 28.368 -1.831 -70.108 1.00 86.88 366 SER A O 1
ATOM 2960 N N . LYS A 1 367 ? 28.190 -3.639 -71.418 1.00 87.25 367 LYS A N 1
ATOM 2961 C CA . LYS A 1 367 ? 29.451 -4.279 -70.974 1.00 87.25 367 LYS A CA 1
ATOM 2962 C C . LYS A 1 367 ? 30.721 -3.555 -71.458 1.00 87.25 367 LYS A C 1
ATOM 2964 O O . LYS A 1 367 ? 31.804 -3.795 -70.932 1.00 87.25 367 LYS A O 1
ATOM 2969 N N . CYS A 1 368 ? 30.596 -2.726 -72.492 1.00 88.50 368 CYS A N 1
ATOM 2970 C CA . CYS A 1 368 ? 31.707 -2.057 -73.164 1.00 88.50 368 CYS A CA 1
ATOM 2971 C C . CYS A 1 368 ? 31.892 -0.612 -72.700 1.00 88.50 368 CYS A C 1
ATOM 2973 O O . CYS A 1 368 ? 32.986 -0.097 -72.876 1.00 88.50 368 CYS A O 1
ATOM 2975 N N . GLU A 1 369 ? 30.875 0.015 -72.097 1.00 87.44 369 GLU A N 1
ATOM 2976 C CA . GLU A 1 369 ? 30.881 1.415 -71.638 1.00 87.44 369 GLU A CA 1
ATOM 2977 C C . GLU A 1 369 ? 32.172 1.784 -70.896 1.00 87.44 369 GLU A C 1
ATOM 2979 O O . GLU A 1 369 ? 32.902 2.675 -71.320 1.00 87.44 369 GLU A O 1
ATOM 2984 N N . MET A 1 370 ? 32.511 1.027 -69.849 1.00 87.38 370 MET A N 1
ATOM 2985 C CA . MET A 1 370 ? 33.689 1.300 -69.020 1.00 87.38 370 MET A CA 1
ATOM 2986 C C . MET A 1 370 ? 35.018 1.025 -69.731 1.00 87.38 370 MET A C 1
ATOM 2988 O O . MET A 1 370 ? 36.061 1.392 -69.211 1.00 87.38 370 MET A O 1
ATOM 2992 N N . LYS A 1 371 ? 35.012 0.394 -70.908 1.00 87.06 371 LYS A N 1
ATOM 2993 C CA . LYS A 1 371 ? 36.209 0.089 -71.705 1.00 87.06 371 LYS A CA 1
ATOM 2994 C C . LYS A 1 371 ? 36.379 1.031 -72.903 1.00 87.06 371 LYS A C 1
ATOM 2996 O O . LYS A 1 371 ? 37.337 0.872 -73.650 1.00 87.06 371 LYS A O 1
ATOM 3001 N N . VAL A 1 372 ? 35.462 1.981 -73.116 1.00 87.62 372 VAL A N 1
ATOM 3002 C CA . VAL A 1 372 ? 35.573 2.947 -74.218 1.00 87.62 372 VAL A CA 1
ATOM 3003 C C . VAL A 1 372 ? 36.638 4.002 -73.881 1.00 87.62 372 VAL A C 1
ATOM 3005 O O . VAL A 1 372 ? 36.550 4.604 -72.810 1.00 87.62 372 VAL A O 1
ATOM 3008 N N . PRO A 1 373 ? 37.623 4.268 -74.760 1.00 84.19 373 PRO A N 1
ATOM 3009 C CA . PRO A 1 373 ? 38.584 5.354 -74.567 1.00 84.19 373 PRO A CA 1
ATOM 3010 C C . PRO A 1 373 ? 37.897 6.710 -74.364 1.00 84.19 373 PRO A C 1
ATOM 3012 O O . PRO A 1 373 ? 36.967 7.064 -75.084 1.00 84.19 373 PRO A O 1
ATOM 3015 N N . ALA A 1 374 ? 38.362 7.491 -73.389 1.00 79.06 374 ALA A N 1
ATOM 3016 C CA . ALA A 1 374 ? 37.800 8.800 -73.048 1.00 79.06 374 ALA A CA 1
ATOM 3017 C C . ALA A 1 374 ? 38.324 9.918 -73.979 1.00 79.06 374 ALA A C 1
ATOM 3019 O O . ALA A 1 374 ? 38.867 10.926 -73.524 1.00 79.06 374 ALA A O 1
ATOM 3020 N N . GLU A 1 375 ? 38.176 9.716 -75.290 1.00 83.00 375 GLU A N 1
ATOM 3021 C CA . GLU A 1 375 ? 38.652 10.600 -76.364 1.00 83.00 375 GLU A CA 1
ATOM 3022 C C . GLU A 1 375 ? 37.481 11.087 -77.232 1.00 83.00 375 GLU A C 1
ATOM 3024 O O . GLU A 1 375 ? 37.447 10.946 -78.456 1.00 83.00 375 GLU A O 1
ATOM 3029 N N . CYS A 1 376 ? 36.458 11.653 -76.594 1.00 84.12 376 CYS A N 1
ATOM 3030 C CA . CYS A 1 376 ? 35.313 12.197 -77.307 1.00 84.12 376 CYS A CA 1
ATOM 3031 C C . CYS A 1 376 ? 35.729 13.442 -78.120 1.00 84.12 376 CYS A C 1
ATOM 3033 O O . CYS A 1 376 ? 36.227 14.411 -77.539 1.00 84.12 376 CYS A O 1
ATOM 3035 N N . PRO A 1 377 ? 35.477 13.487 -79.445 1.00 82.88 377 PRO A N 1
ATOM 3036 C CA . PRO A 1 377 ? 35.792 14.658 -80.266 1.00 82.88 377 PRO A CA 1
ATOM 3037 C C . PRO A 1 377 ? 34.885 15.871 -79.980 1.00 82.88 377 PRO A C 1
ATOM 3039 O O . PRO A 1 377 ? 35.172 16.956 -80.473 1.00 82.88 377 PRO A O 1
ATOM 3042 N N . GLY A 1 378 ? 33.841 15.719 -79.156 1.00 81.25 378 GLY A N 1
ATOM 3043 C CA . GLY A 1 378 ? 32.844 16.758 -78.876 1.00 81.25 378 GLY A CA 1
ATOM 3044 C C . GLY A 1 378 ? 31.593 16.620 -79.745 1.00 81.25 378 GLY A C 1
ATOM 3045 O O . GLY A 1 378 ? 31.346 15.553 -80.313 1.00 81.25 378 GLY A O 1
ATOM 3046 N N . GLU A 1 379 ? 30.774 17.674 -79.792 1.00 84.50 379 GLU A N 1
ATOM 3047 C CA . GLU A 1 379 ? 29.541 17.707 -80.584 1.00 84.50 379 GLU A CA 1
ATOM 3048 C C . GLU A 1 379 ? 29.861 17.787 -82.082 1.00 84.50 379 GLU A C 1
ATOM 3050 O O . GLU A 1 379 ? 30.412 18.776 -82.551 1.00 84.50 379 GLU A O 1
ATOM 3055 N N . GLN A 1 380 ? 29.503 16.736 -82.821 1.00 84.25 380 GLN A N 1
ATOM 3056 C CA . GLN A 1 380 ? 29.775 16.600 -84.255 1.00 84.25 380 GLN A CA 1
ATOM 3057 C C . GLN A 1 380 ? 28.495 16.734 -85.091 1.00 84.25 380 GLN A C 1
ATOM 3059 O O . GLN A 1 380 ? 27.401 16.341 -84.657 1.00 84.25 380 GLN A O 1
ATOM 3064 N N . THR A 1 381 ? 28.635 17.212 -86.330 1.00 83.88 381 THR A N 1
ATOM 3065 C CA . THR A 1 381 ? 27.534 17.250 -87.309 1.00 83.88 381 THR A CA 1
ATOM 3066 C C . THR A 1 381 ? 27.080 15.835 -87.704 1.00 83.88 381 THR A C 1
ATOM 3068 O O . THR A 1 381 ? 27.760 14.838 -87.438 1.00 83.88 381 THR A O 1
ATOM 3071 N N . LYS A 1 382 ? 25.895 15.693 -88.319 1.00 78.50 382 LYS A N 1
ATOM 3072 C CA . LYS A 1 382 ? 25.345 14.367 -88.678 1.00 78.50 382 LYS A CA 1
ATOM 3073 C C . LYS A 1 382 ? 26.250 13.619 -89.660 1.00 78.50 382 LYS A C 1
ATOM 3075 O O . LYS A 1 382 ? 26.401 12.400 -89.556 1.00 78.50 382 LYS A O 1
ATOM 3080 N N . GLU A 1 383 ? 26.859 14.349 -90.583 1.00 80.56 383 GLU A N 1
ATOM 3081 C CA . GLU A 1 383 ? 27.769 13.849 -91.607 1.00 80.56 383 GLU A CA 1
ATOM 3082 C C . GLU A 1 383 ? 29.083 13.359 -90.977 1.00 80.56 383 GLU A C 1
ATOM 3084 O O . GLU A 1 383 ? 29.535 12.247 -91.260 1.00 80.56 383 GLU A O 1
ATOM 3089 N N . GLU A 1 384 ? 29.646 14.128 -90.043 1.00 79.56 384 GLU A N 1
ATOM 3090 C CA . GLU A 1 384 ? 30.867 13.772 -89.308 1.00 79.56 384 GLU A CA 1
ATOM 3091 C C . GLU A 1 384 ? 30.653 12.593 -88.358 1.00 79.56 384 GLU A C 1
ATOM 3093 O O . GLU A 1 384 ? 31.500 11.704 -88.286 1.00 79.56 384 GLU A O 1
ATOM 3098 N N . LYS A 1 385 ? 29.498 12.519 -87.684 1.00 82.12 385 LYS A N 1
ATOM 3099 C CA . LYS A 1 385 ? 29.110 11.357 -86.865 1.00 82.12 385 LYS A CA 1
ATOM 3100 C C . LYS A 1 385 ? 29.086 10.077 -87.691 1.00 82.12 385 LYS A C 1
ATOM 3102 O O . LYS A 1 385 ? 29.578 9.046 -87.240 1.00 82.12 385 LYS A O 1
ATOM 3107 N N . LYS A 1 386 ? 28.537 10.135 -88.909 1.00 81.56 386 LYS A N 1
ATOM 3108 C CA . LYS A 1 386 ? 28.493 8.983 -89.818 1.00 81.56 386 LYS A CA 1
ATOM 3109 C C . LYS A 1 386 ? 29.896 8.578 -90.279 1.00 81.56 386 LYS A C 1
ATOM 3111 O O . LYS A 1 386 ? 30.188 7.385 -90.300 1.00 81.56 386 LYS A O 1
ATOM 3116 N N . LYS A 1 387 ? 30.763 9.550 -90.588 1.00 84.00 387 LYS A N 1
ATOM 3117 C CA . LYS A 1 387 ? 32.169 9.309 -90.955 1.00 84.00 387 LYS A CA 1
ATOM 3118 C C . LYS A 1 387 ? 32.957 8.663 -89.808 1.00 84.00 387 LYS A C 1
ATOM 3120 O O . LYS A 1 387 ? 33.543 7.606 -90.006 1.00 84.00 387 LYS A O 1
ATOM 3125 N N . LEU A 1 388 ? 32.898 9.242 -88.608 1.00 83.50 388 LEU A N 1
ATOM 3126 C CA . LEU A 1 388 ? 33.567 8.720 -87.409 1.00 83.50 388 LEU A CA 1
ATOM 3127 C C . LEU A 1 388 ? 33.058 7.331 -87.018 1.00 83.50 388 LEU A C 1
ATOM 3129 O O . LEU A 1 388 ? 33.827 6.493 -86.560 1.00 83.50 388 LEU A O 1
ATOM 3133 N N . LYS A 1 389 ? 31.758 7.074 -87.190 1.00 82.88 389 LYS A N 1
ATOM 3134 C CA . LYS A 1 389 ? 31.178 5.754 -86.939 1.00 82.88 389 LYS A CA 1
ATOM 3135 C C . LYS A 1 389 ? 31.719 4.703 -87.907 1.00 82.88 389 LYS A C 1
ATOM 3137 O O . LYS A 1 389 ? 32.065 3.617 -87.462 1.00 82.88 389 LYS A O 1
ATOM 3142 N N . GLN A 1 390 ? 31.825 5.029 -89.195 1.00 83.06 390 GLN A N 1
ATOM 3143 C CA . GLN A 1 390 ? 32.417 4.126 -90.184 1.00 83.06 390 GLN A CA 1
ATOM 3144 C C . GLN A 1 390 ? 33.884 3.821 -89.844 1.00 83.06 390 GLN A C 1
ATOM 3146 O O . GLN A 1 390 ? 34.259 2.659 -89.762 1.00 83.06 390 GLN A O 1
ATOM 3151 N N . GLU A 1 391 ? 34.674 4.851 -89.539 1.00 83.75 391 GLU A N 1
ATOM 3152 C CA . GLU A 1 391 ? 36.091 4.718 -89.173 1.00 83.75 391 GLU A CA 1
ATOM 3153 C C . GLU A 1 391 ? 36.300 3.838 -87.929 1.00 83.75 391 GLU A C 1
ATOM 3155 O O . GLU A 1 391 ? 37.138 2.938 -87.930 1.00 83.75 391 GLU A O 1
ATOM 3160 N N . ARG A 1 392 ? 35.487 4.030 -86.882 1.00 86.44 392 ARG A N 1
ATOM 3161 C CA . ARG A 1 392 ? 35.526 3.195 -85.668 1.00 86.44 392 ARG A CA 1
ATOM 3162 C C . ARG A 1 392 ? 35.124 1.747 -85.941 1.00 86.44 392 ARG A C 1
ATOM 3164 O O . ARG A 1 392 ? 35.706 0.838 -85.359 1.00 86.44 392 ARG A O 1
ATOM 3171 N N . GLN A 1 393 ? 34.153 1.519 -86.825 1.00 80.38 393 GLN A N 1
ATOM 3172 C CA . GLN A 1 393 ? 33.736 0.168 -87.212 1.00 80.38 393 GLN A CA 1
ATOM 3173 C C . GLN A 1 393 ? 34.800 -0.546 -88.044 1.00 80.38 393 GLN A C 1
ATOM 3175 O O . GLN A 1 393 ? 35.031 -1.738 -87.840 1.00 80.38 393 GLN A O 1
ATOM 3180 N N . ASP A 1 394 ? 35.483 0.172 -88.931 1.00 80.81 394 ASP A N 1
ATOM 3181 C CA . ASP A 1 394 ? 36.604 -0.367 -89.697 1.00 80.81 394 ASP A CA 1
ATOM 3182 C C . ASP A 1 394 ? 37.784 -0.697 -88.765 1.00 80.81 394 ASP A C 1
ATOM 3184 O O . ASP A 1 394 ? 38.353 -1.789 -88.856 1.00 80.81 394 ASP A O 1
ATOM 3188 N N . ALA A 1 395 ? 38.073 0.167 -87.783 1.00 79.25 395 ALA A N 1
ATOM 3189 C CA . ALA A 1 395 ? 39.078 -0.082 -86.750 1.00 79.25 395 ALA A CA 1
ATOM 3190 C C . ALA A 1 395 ? 38.734 -1.316 -85.890 1.00 79.25 395 ALA A C 1
ATOM 3192 O O . ALA A 1 395 ? 39.562 -2.221 -85.756 1.00 79.25 395 ALA A O 1
ATOM 3193 N N . ALA A 1 396 ? 37.498 -1.419 -85.388 1.00 76.25 396 ALA A N 1
ATOM 3194 C CA . ALA A 1 396 ? 37.038 -2.557 -84.589 1.00 76.25 396 ALA A CA 1
ATOM 3195 C C . ALA A 1 396 ? 37.063 -3.886 -85.371 1.00 76.25 396 ALA A C 1
ATOM 3197 O O . ALA A 1 396 ? 37.377 -4.931 -84.804 1.00 76.25 396 ALA A O 1
ATOM 3198 N N . ASN A 1 397 ? 36.788 -3.855 -86.680 1.00 70.19 397 ASN A N 1
ATOM 3199 C CA . ASN A 1 397 ? 36.851 -5.035 -87.547 1.00 70.19 397 ASN A CA 1
ATOM 3200 C C . ASN A 1 397 ? 38.288 -5.417 -87.946 1.00 70.19 397 ASN A C 1
ATOM 3202 O O . ASN A 1 397 ? 38.549 -6.588 -88.231 1.00 70.19 397 ASN A O 1
ATOM 3206 N N . SER A 1 398 ? 39.221 -4.460 -87.977 1.00 66.75 398 SER A N 1
ATOM 3207 C CA . SER A 1 398 ? 40.628 -4.716 -88.313 1.00 66.75 398 SER A CA 1
ATOM 3208 C C . SER A 1 398 ? 41.395 -5.434 -87.190 1.00 66.75 398 SER A C 1
ATOM 3210 O O . SER A 1 398 ? 42.202 -6.314 -87.480 1.00 66.75 398 SER A O 1
ATOM 3212 N N . GLY A 1 399 ? 41.061 -5.170 -85.918 1.00 58.28 399 GLY A N 1
ATOM 3213 C CA . GLY A 1 399 ? 41.637 -5.849 -84.745 1.00 58.28 399 GLY A CA 1
ATOM 3214 C C . GLY A 1 399 ? 41.288 -7.343 -84.609 1.00 58.28 399 GLY A C 1
ATOM 3215 O O . GLY A 1 399 ? 41.899 -8.044 -83.809 1.00 58.28 399 GLY A O 1
ATOM 3216 N N . LEU A 1 400 ? 40.333 -7.851 -85.398 1.00 51.31 400 LEU A N 1
ATOM 3217 C CA . LEU A 1 400 ? 39.885 -9.253 -85.393 1.00 51.31 400 LEU A CA 1
ATOM 3218 C C . LEU A 1 400 ? 40.615 -10.152 -86.417 1.00 51.31 400 LEU A C 1
ATOM 3220 O O . LEU A 1 400 ? 40.372 -11.358 -86.438 1.00 51.31 400 LEU A O 1
ATOM 3224 N N . LYS A 1 401 ? 41.501 -9.612 -87.270 1.00 43.28 401 LYS A N 1
ATOM 3225 C CA . LYS A 1 401 ? 42.210 -10.375 -88.319 1.00 43.28 401 LYS A CA 1
ATOM 3226 C C . LYS A 1 401 ? 43.705 -10.535 -88.015 1.00 43.28 401 LYS A C 1
ATOM 3228 O O . LYS A 1 401 ? 44.526 -9.785 -88.528 1.00 43.28 401 LYS A O 1
ATOM 3233 N N . SER A 1 402 ? 44.064 -11.549 -87.230 1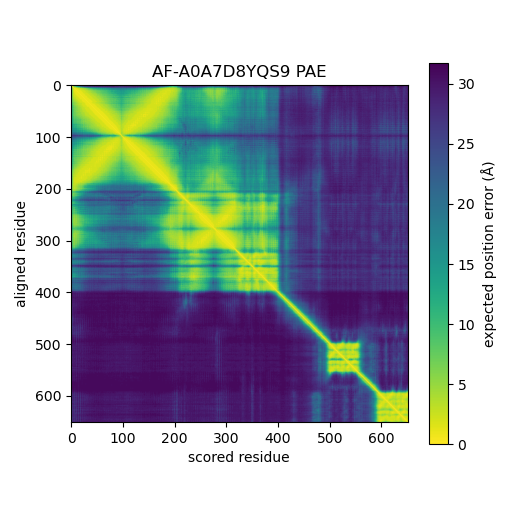.00 35.97 402 SER A N 1
ATOM 3234 C CA . SER A 1 402 ? 45.438 -12.074 -87.163 1.00 35.97 402 SER A CA 1
ATOM 3235 C C . SER A 1 402 ? 45.435 -13.533 -86.684 1.00 35.97 402 SER A C 1
ATOM 3237 O O . SER A 1 402 ? 45.512 -13.811 -85.489 1.00 35.97 402 SER A O 1
ATOM 3239 N N . SER A 1 403 ? 45.297 -14.478 -87.621 1.00 37.19 403 SER A N 1
ATOM 3240 C CA . SER A 1 403 ? 45.709 -15.879 -87.441 1.00 37.19 403 SER A CA 1
ATOM 3241 C C . SER A 1 403 ? 45.924 -16.580 -88.798 1.00 37.19 403 SER A C 1
ATOM 3243 O O . SER A 1 403 ? 45.032 -16.610 -89.643 1.00 37.19 403 SER A O 1
ATOM 3245 N N . GLY A 1 404 ? 47.128 -17.147 -88.986 1.00 30.52 404 GLY A N 1
ATOM 3246 C CA . GLY A 1 404 ? 47.600 -17.910 -90.163 1.00 30.52 404 GLY A CA 1
ATOM 3247 C C . GLY A 1 404 ? 48.502 -17.064 -91.077 1.00 30.52 404 GLY A C 1
ATOM 3248 O O . GLY A 1 404 ? 48.048 -16.056 -91.594 1.00 30.52 404 GLY A O 1
ATOM 3249 N N . THR A 1 405 ? 49.789 -17.341 -91.325 1.00 31.31 405 THR A N 1
ATOM 3250 C CA . THR A 1 405 ? 50.569 -18.599 -91.419 1.00 31.31 405 THR A CA 1
ATOM 3251 C C . THR A 1 405 ? 52.086 -18.247 -91.357 1.00 31.31 405 THR A C 1
ATOM 3253 O O . THR A 1 405 ? 52.414 -17.067 -91.486 1.00 31.31 405 THR A O 1
ATOM 3256 N N . PRO A 1 406 ? 53.010 -19.211 -91.147 1.00 37.12 406 PRO A N 1
ATOM 3257 C CA . PRO A 1 406 ? 54.378 -18.975 -90.670 1.00 37.12 406 PRO A CA 1
ATOM 3258 C C . PRO A 1 406 ? 55.403 -18.743 -91.794 1.00 37.12 406 PRO A C 1
ATOM 3260 O O . PRO A 1 406 ? 55.307 -19.343 -92.862 1.00 37.12 406 PRO A O 1
ATOM 3263 N N . SER A 1 407 ? 56.440 -17.952 -91.512 1.00 31.77 407 SER A N 1
ATOM 3264 C CA . SER A 1 407 ? 57.702 -17.966 -92.260 1.00 31.77 407 SER A CA 1
ATOM 3265 C C . SER A 1 407 ? 58.880 -17.801 -91.303 1.00 31.77 407 SER A C 1
ATOM 3267 O O . SER A 1 407 ? 58.887 -16.880 -90.486 1.00 31.77 407 SER A O 1
ATOM 3269 N N . ASP A 1 408 ? 59.853 -18.700 -91.437 1.00 33.69 408 ASP A N 1
ATOM 3270 C CA . ASP A 1 408 ? 61.154 -18.700 -90.772 1.00 33.69 408 ASP A CA 1
ATOM 3271 C C . ASP A 1 408 ? 61.844 -17.336 -90.837 1.00 33.69 408 ASP A C 1
ATOM 3273 O O . ASP A 1 408 ? 62.132 -16.841 -91.926 1.00 33.69 408 ASP A O 1
ATOM 3277 N N . SER A 1 409 ? 62.164 -16.768 -89.674 1.00 34.06 409 SER A N 1
ATOM 3278 C CA . SER A 1 409 ? 63.382 -15.988 -89.412 1.00 34.06 409 SER A CA 1
ATOM 3279 C C . SER A 1 409 ? 63.450 -15.639 -87.926 1.00 34.06 409 SER A C 1
ATOM 3281 O O . SER A 1 409 ? 62.540 -15.042 -87.359 1.00 34.06 409 SER A O 1
ATOM 3283 N N . VAL A 1 410 ? 64.550 -16.057 -87.309 1.00 39.41 410 VAL A N 1
ATOM 3284 C CA . VAL A 1 410 ? 64.911 -15.856 -85.905 1.00 39.41 410 VAL A CA 1
ATOM 3285 C C . VAL A 1 410 ? 65.135 -14.366 -85.626 1.00 39.41 410 VAL A C 1
ATOM 3287 O O . VAL A 1 410 ? 66.033 -13.768 -86.212 1.00 39.41 410 VAL A O 1
ATOM 3290 N N . ALA A 1 411 ? 64.362 -13.792 -84.703 1.00 35.19 411 ALA A N 1
ATOM 3291 C CA . ALA A 1 411 ? 64.719 -12.589 -83.951 1.00 35.19 411 ALA A CA 1
ATOM 3292 C C . ALA A 1 411 ? 63.983 -12.587 -82.598 1.00 35.19 411 ALA A C 1
ATOM 3294 O O . ALA A 1 411 ? 62.828 -13.001 -82.510 1.00 35.19 411 ALA A O 1
ATOM 3295 N N . GLU A 1 412 ? 64.712 -12.178 -81.561 1.00 36.97 412 GLU A N 1
ATOM 3296 C CA . GLU A 1 412 ? 64.419 -12.255 -80.125 1.00 36.97 412 GLU A CA 1
ATOM 3297 C C . GLU A 1 412 ? 62.989 -11.873 -79.704 1.00 36.97 412 GLU A C 1
ATOM 3299 O O . GLU A 1 412 ? 62.481 -10.802 -80.032 1.00 36.97 412 GLU A O 1
ATOM 3304 N N . LEU A 1 413 ? 62.389 -12.730 -78.871 1.00 31.91 413 LEU A N 1
ATOM 3305 C CA . LEU A 1 413 ? 61.239 -12.411 -78.024 1.00 31.91 413 LEU A CA 1
ATOM 3306 C C . LEU A 1 413 ? 61.709 -12.286 -76.564 1.00 31.91 413 LEU A C 1
ATOM 3308 O O . LEU A 1 413 ? 62.573 -13.063 -76.149 1.00 31.91 413 LEU A O 1
ATOM 3312 N N . PRO A 1 414 ? 61.138 -11.362 -75.770 1.00 38.12 414 PRO A N 1
ATOM 3313 C CA . PRO A 1 414 ? 61.399 -11.285 -74.340 1.00 38.12 414 PRO A CA 1
ATOM 3314 C C . PRO A 1 414 ? 60.786 -12.484 -73.598 1.00 38.12 414 PRO A C 1
ATOM 3316 O O . PRO A 1 414 ? 59.731 -13.006 -73.964 1.00 38.12 414 PRO A O 1
ATOM 3319 N N . ASP A 1 415 ? 61.501 -12.902 -72.557 1.00 30.09 415 ASP A N 1
ATOM 3320 C CA . ASP A 1 415 ? 61.330 -14.118 -71.763 1.00 30.09 415 ASP A CA 1
ATOM 3321 C C . ASP A 1 415 ? 59.923 -14.261 -71.144 1.00 30.09 415 ASP A C 1
ATOM 3323 O O . ASP A 1 415 ? 59.541 -13.547 -70.217 1.00 30.09 415 ASP A O 1
ATOM 3327 N N . MET A 1 416 ? 59.146 -15.219 -71.659 1.00 29.78 416 MET A N 1
ATOM 3328 C CA . MET A 1 416 ? 57.973 -15.770 -70.984 1.00 29.78 416 MET A CA 1
ATOM 3329 C C . MET A 1 416 ? 58.399 -17.031 -70.233 1.00 29.78 416 MET A C 1
ATOM 3331 O O . MET A 1 416 ? 58.376 -18.133 -70.788 1.00 29.78 416 MET A O 1
ATOM 3335 N N . SER A 1 417 ? 58.727 -16.886 -68.949 1.00 33.09 417 SER A N 1
ATOM 3336 C CA . SER A 1 417 ? 58.920 -18.030 -68.058 1.00 33.09 417 SER A CA 1
ATOM 3337 C C . SER A 1 417 ? 57.596 -18.776 -67.864 1.00 33.09 417 SER A C 1
ATOM 3339 O O . SER A 1 417 ? 56.746 -18.423 -67.048 1.00 33.09 417 SER A O 1
ATOM 3341 N N . ARG A 1 418 ? 57.415 -19.841 -68.647 1.00 35.69 418 ARG A N 1
ATOM 3342 C CA . ARG A 1 418 ? 56.502 -20.943 -68.345 1.00 35.69 418 ARG A CA 1
ATOM 3343 C C . ARG A 1 418 ? 57.319 -22.058 -67.717 1.00 35.69 418 ARG A C 1
ATOM 3345 O O . ARG A 1 418 ? 57.897 -22.878 -68.425 1.00 35.69 418 ARG A O 1
ATOM 3352 N N . THR A 1 419 ? 57.335 -22.118 -66.390 1.00 35.88 419 THR A N 1
ATOM 3353 C CA . THR A 1 419 ? 57.926 -23.263 -65.693 1.00 35.88 419 THR A CA 1
ATOM 3354 C C . THR A 1 419 ? 56.838 -24.284 -65.354 1.00 35.88 419 THR A C 1
ATOM 3356 O O . THR A 1 419 ? 56.047 -24.099 -64.440 1.00 35.88 419 THR A O 1
ATOM 3359 N N . ASN A 1 420 ? 56.829 -25.353 -66.155 1.00 33.62 420 ASN A N 1
ATOM 3360 C CA . ASN A 1 420 ? 56.410 -26.731 -65.877 1.00 33.62 420 ASN A CA 1
ATOM 3361 C C . ASN A 1 420 ? 55.030 -27.012 -65.253 1.00 33.62 420 ASN A C 1
ATOM 3363 O O . ASN A 1 420 ? 54.852 -27.080 -64.040 1.00 33.62 420 ASN A O 1
ATOM 3367 N N . THR A 1 421 ? 54.103 -27.413 -66.125 1.00 32.41 421 THR A N 1
ATOM 3368 C CA . THR A 1 421 ? 53.050 -28.384 -65.807 1.00 32.41 421 THR A CA 1
ATOM 3369 C C . THR A 1 421 ? 53.609 -29.796 -66.027 1.00 32.41 421 THR A C 1
ATOM 3371 O O . THR A 1 421 ? 53.922 -30.163 -67.157 1.00 32.41 421 THR A O 1
ATOM 3374 N N . MET A 1 422 ? 53.711 -30.605 -64.973 1.00 36.53 422 MET A N 1
ATOM 3375 C CA . MET A 1 422 ? 53.770 -32.068 -65.076 1.00 36.53 422 MET A CA 1
ATOM 3376 C C . MET A 1 422 ? 52.586 -32.633 -64.295 1.00 36.53 422 MET A C 1
ATOM 3378 O O . MET A 1 422 ? 52.353 -32.285 -63.141 1.00 36.53 422 MET A O 1
ATOM 3382 N N . ASN A 1 423 ? 51.817 -33.471 -64.979 1.00 34.75 423 ASN A N 1
ATOM 3383 C CA . ASN A 1 423 ? 50.605 -34.123 -64.512 1.00 34.75 423 ASN A CA 1
ATOM 3384 C C . ASN A 1 423 ? 50.923 -35.607 -64.266 1.00 34.75 423 ASN A C 1
ATOM 3386 O O . AS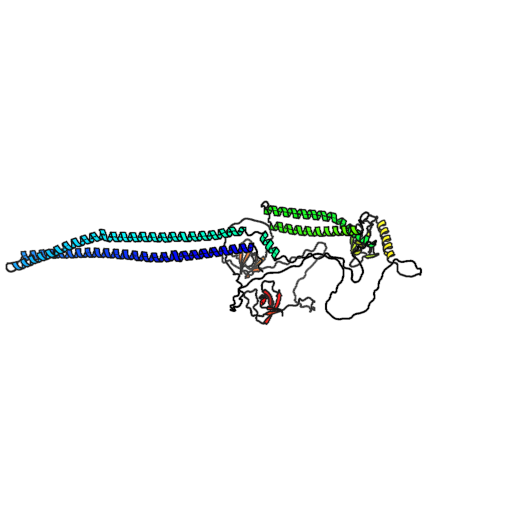N A 1 423 ? 51.419 -36.252 -65.186 1.00 34.75 423 ASN A O 1
ATOM 3390 N N . SER A 1 424 ? 50.607 -36.156 -63.085 1.00 30.77 424 SER A N 1
ATOM 3391 C CA . SER A 1 424 ? 50.191 -37.565 -62.959 1.00 30.77 424 SER A CA 1
ATOM 3392 C C . SER A 1 424 ? 49.513 -37.877 -61.612 1.00 30.77 424 SER A C 1
ATOM 3394 O O . SER A 1 424 ? 50.145 -37.884 -60.563 1.00 30.77 424 SER A O 1
ATOM 3396 N N . LEU A 1 425 ? 48.198 -38.105 -61.693 1.00 31.11 425 LEU A N 1
ATOM 3397 C CA . LEU A 1 425 ? 47.375 -39.151 -61.057 1.00 31.11 425 LEU A CA 1
ATOM 3398 C C . LEU A 1 425 ? 47.609 -39.581 -59.582 1.00 31.11 425 LEU A C 1
ATOM 3400 O O . LEU A 1 425 ? 48.515 -40.338 -59.269 1.00 31.11 425 LEU A O 1
ATOM 3404 N N . SER A 1 426 ? 46.629 -39.209 -58.745 1.00 29.30 426 SER A N 1
ATOM 3405 C CA . SER A 1 426 ? 45.732 -40.034 -57.892 1.00 29.30 426 SER A CA 1
ATOM 3406 C C . SER A 1 426 ? 46.242 -41.210 -57.021 1.00 29.30 426 SER A C 1
ATOM 3408 O O . SER A 1 426 ? 46.860 -42.143 -57.527 1.00 29.30 426 SER A O 1
ATOM 3410 N N . SER A 1 427 ? 45.765 -41.210 -55.754 1.00 32.75 427 SER A N 1
ATOM 3411 C CA . SER A 1 427 ? 45.690 -42.234 -54.659 1.00 32.75 427 SER A CA 1
ATOM 3412 C C . SER A 1 427 ? 46.437 -41.717 -53.413 1.00 32.75 427 SER A C 1
ATOM 3414 O O . SER A 1 427 ? 47.562 -41.273 -53.555 1.00 32.75 427 SER A O 1
ATOM 3416 N N . GLY A 1 428 ? 45.971 -41.679 -52.160 1.00 27.84 428 GLY A N 1
ATOM 3417 C CA . GLY A 1 428 ? 44.962 -42.417 -51.403 1.00 27.84 428 GLY A CA 1
ATOM 3418 C C . GLY A 1 428 ? 45.556 -42.719 -50.003 1.00 27.84 428 GLY A C 1
ATOM 3419 O O . GLY A 1 428 ? 46.634 -43.291 -49.934 1.00 27.84 428 GLY A O 1
ATOM 3420 N N . TYR A 1 429 ? 44.829 -42.378 -48.927 1.00 31.17 429 TYR A N 1
ATOM 3421 C CA . TYR A 1 429 ? 44.967 -42.822 -47.516 1.00 31.17 429 TYR A CA 1
ATOM 3422 C C . TYR A 1 429 ? 46.010 -42.246 -46.517 1.00 31.17 429 TYR A C 1
ATOM 3424 O O . TYR A 1 429 ? 47.198 -42.149 -46.789 1.00 31.17 429 TYR A O 1
ATOM 3432 N N . ALA A 1 430 ? 45.476 -42.064 -45.288 1.00 29.05 430 ALA A N 1
ATOM 3433 C CA . ALA A 1 430 ? 46.064 -42.112 -43.930 1.00 29.05 430 ALA A CA 1
ATOM 3434 C C . ALA A 1 430 ? 46.980 -40.945 -43.481 1.00 29.05 430 ALA A C 1
ATOM 3436 O O . ALA A 1 430 ? 48.019 -40.685 -44.062 1.00 29.05 430 ALA A O 1
ATOM 3437 N N . ALA A 1 431 ? 46.559 -40.098 -42.534 1.00 28.81 431 ALA A N 1
ATOM 3438 C CA . ALA A 1 431 ? 46.464 -40.291 -41.076 1.00 28.81 431 ALA A CA 1
ATOM 3439 C C . ALA A 1 431 ? 47.789 -40.055 -40.312 1.00 28.81 431 ALA A C 1
ATOM 3441 O O . ALA A 1 431 ? 48.749 -40.800 -40.452 1.00 28.81 431 ALA A O 1
ATOM 3442 N N . SER A 1 432 ? 47.706 -39.084 -39.394 1.00 29.84 432 SER A N 1
ATOM 3443 C CA . SER A 1 432 ? 48.395 -39.005 -38.097 1.00 29.84 432 SER A CA 1
ATOM 3444 C C . SER A 1 432 ? 49.815 -38.425 -37.988 1.00 29.84 432 SER A C 1
ATOM 3446 O O . SER A 1 432 ? 50.774 -38.897 -38.578 1.00 29.84 432 SER A O 1
ATOM 3448 N N . ALA A 1 433 ? 49.894 -37.515 -37.007 1.00 28.38 433 ALA A N 1
ATOM 3449 C CA . ALA A 1 433 ? 50.930 -37.392 -35.978 1.00 28.38 433 ALA A CA 1
ATOM 3450 C C . ALA A 1 433 ? 52.245 -36.644 -36.283 1.00 28.38 433 ALA A C 1
ATOM 3452 O O . ALA A 1 433 ? 53.166 -37.152 -36.902 1.00 28.38 433 ALA A O 1
ATOM 3453 N N . HIS A 1 434 ? 52.329 -35.467 -35.649 1.00 31.05 434 HIS A N 1
ATOM 3454 C CA . HIS A 1 434 ? 53.432 -34.964 -34.816 1.00 31.05 434 HIS A CA 1
ATOM 3455 C C . HIS A 1 434 ? 54.888 -35.136 -35.299 1.00 31.05 434 HIS A C 1
ATOM 3457 O O . HIS A 1 434 ? 55.434 -36.231 -35.258 1.00 31.05 434 HIS A O 1
ATOM 3463 N N . ARG A 1 435 ? 55.606 -34.016 -35.456 1.00 31.05 435 ARG A N 1
ATOM 3464 C CA . ARG A 1 435 ? 56.624 -33.511 -34.500 1.00 31.05 435 ARG A CA 1
ATOM 3465 C C . ARG A 1 435 ? 57.568 -32.524 -35.186 1.00 31.05 435 ARG A C 1
ATOM 3467 O O . ARG A 1 435 ? 58.183 -32.819 -36.201 1.00 31.05 435 ARG A O 1
ATOM 3474 N N . SER A 1 436 ? 57.712 -31.379 -34.537 1.00 33.16 436 SER A N 1
ATOM 3475 C CA . SER A 1 436 ? 58.743 -30.370 -34.749 1.00 33.16 436 SER A CA 1
ATOM 3476 C C . SER A 1 436 ? 60.116 -30.873 -34.282 1.00 33.16 436 SER A C 1
ATOM 3478 O O . SER A 1 436 ? 60.196 -31.486 -33.216 1.00 33.16 436 SER A O 1
ATOM 3480 N N . VAL A 1 437 ? 61.183 -30.536 -35.018 1.00 30.89 437 VAL A N 1
ATOM 3481 C CA . VAL A 1 437 ? 62.578 -30.514 -34.535 1.00 30.89 437 VAL A CA 1
ATOM 3482 C C . VAL A 1 437 ? 63.326 -29.315 -35.148 1.00 30.89 437 VAL A C 1
ATOM 3484 O O . VAL A 1 437 ? 63.256 -29.072 -36.349 1.00 30.89 437 VAL A O 1
ATOM 3487 N N . SER A 1 438 ? 63.992 -28.579 -34.254 1.00 31.03 438 SER A N 1
ATOM 3488 C CA . SER A 1 438 ? 64.860 -27.383 -34.344 1.00 31.03 438 SER A CA 1
ATOM 3489 C C . SER A 1 438 ? 66.211 -27.651 -35.054 1.00 31.03 438 SER A C 1
ATOM 3491 O O . SER A 1 438 ? 66.526 -28.810 -35.291 1.00 31.03 438 SER A O 1
ATOM 3493 N N . GLY A 1 439 ? 67.122 -26.718 -35.395 1.00 30.00 439 GLY A N 1
ATOM 3494 C CA . GLY A 1 439 ? 67.438 -25.300 -35.075 1.00 30.00 439 GLY A CA 1
ATOM 3495 C C . GLY A 1 439 ? 68.600 -24.836 -36.010 1.00 30.00 439 GLY A C 1
ATOM 3496 O O . GLY A 1 439 ? 68.619 -25.343 -37.131 1.00 30.00 439 GLY A O 1
ATOM 3497 N N . PRO A 1 440 ? 69.635 -24.033 -35.623 1.00 49.62 440 PRO A N 1
ATOM 3498 C CA . PRO A 1 440 ? 69.830 -23.149 -34.452 1.00 49.62 440 PRO A CA 1
ATOM 3499 C C . PRO A 1 440 ? 70.550 -21.778 -34.728 1.00 49.62 440 PRO A C 1
ATOM 3501 O O . PRO A 1 440 ? 71.097 -21.545 -35.802 1.00 49.62 440 PRO A O 1
ATOM 3504 N N . GLY A 1 441 ? 70.654 -20.935 -33.678 1.00 29.78 441 GLY A N 1
ATOM 3505 C CA . GLY A 1 441 ? 71.691 -19.891 -33.461 1.00 29.78 441 GLY A CA 1
ATOM 3506 C C . GLY A 1 441 ? 71.155 -18.448 -33.345 1.00 29.78 441 GLY A C 1
ATOM 3507 O O . GLY A 1 441 ? 70.298 -18.073 -34.127 1.00 29.78 441 GLY A O 1
ATOM 3508 N N . HIS A 1 442 ? 71.586 -17.544 -32.452 1.00 31.23 442 HIS A N 1
ATOM 3509 C CA . HIS A 1 442 ? 72.499 -17.519 -31.296 1.00 31.23 442 HIS A CA 1
ATOM 3510 C C . HIS A 1 442 ? 72.296 -16.145 -30.577 1.00 31.23 442 HIS A C 1
ATOM 3512 O O . HIS A 1 442 ? 71.902 -15.191 -31.243 1.00 31.23 442 HIS A O 1
ATOM 3518 N N . LEU A 1 443 ? 72.679 -16.044 -29.288 1.00 33.19 443 LEU A N 1
ATOM 3519 C CA . LEU A 1 443 ? 72.942 -14.845 -28.439 1.00 33.19 443 LEU A CA 1
ATOM 3520 C C . LEU A 1 443 ? 71.887 -14.404 -27.383 1.00 33.19 443 LEU A C 1
ATOM 3522 O O . LEU A 1 443 ? 70.813 -13.902 -27.691 1.00 33.19 443 LEU A O 1
ATOM 3526 N N . SER A 1 444 ? 72.302 -14.587 -26.120 1.00 31.17 444 SER A N 1
ATOM 3527 C CA . SER A 1 444 ? 71.746 -14.230 -24.791 1.00 31.17 444 SER A CA 1
ATOM 3528 C C . SER A 1 444 ? 71.988 -12.738 -24.407 1.00 31.17 444 SER A C 1
ATOM 3530 O O . SER A 1 444 ? 72.438 -12.008 -25.293 1.00 31.17 444 SER A O 1
ATOM 3532 N N . PRO A 1 445 ? 71.874 -12.257 -23.128 1.00 47.75 445 PRO A N 1
ATOM 3533 C CA . PRO A 1 445 ? 71.365 -12.857 -21.864 1.00 47.75 445 PRO A CA 1
ATOM 3534 C C . PRO A 1 445 ? 70.527 -11.921 -20.936 1.00 47.75 445 PRO A C 1
ATOM 3536 O O . PRO A 1 445 ? 70.546 -10.706 -21.105 1.00 47.75 445 PRO A O 1
ATOM 3539 N N . ALA A 1 446 ? 69.864 -12.491 -19.910 1.00 32.06 446 ALA A N 1
ATOM 3540 C CA . ALA A 1 446 ? 70.037 -12.180 -18.465 1.00 32.06 446 ALA A CA 1
ATOM 3541 C C . ALA A 1 446 ? 68.839 -12.657 -17.598 1.00 32.06 446 ALA A C 1
ATOM 3543 O O . ALA A 1 446 ? 67.705 -12.317 -17.919 1.00 32.06 446 ALA A O 1
ATOM 3544 N N . ASP A 1 447 ? 69.164 -13.438 -16.548 1.00 32.56 447 ASP A N 1
ATOM 3545 C CA . ASP A 1 447 ? 68.617 -13.553 -15.166 1.00 32.56 447 ASP A CA 1
ATOM 3546 C C . ASP A 1 447 ? 67.084 -13.568 -14.918 1.00 32.56 447 ASP A C 1
ATOM 3548 O O . ASP A 1 447 ? 66.320 -12.859 -15.551 1.00 32.56 447 ASP A O 1
ATOM 3552 N N . GLU A 1 448 ? 66.482 -14.331 -13.997 1.00 31.84 448 GLU A N 1
ATOM 3553 C CA . GLU A 1 448 ? 66.921 -14.928 -12.728 1.00 31.84 448 GLU A CA 1
ATOM 3554 C C . GLU A 1 448 ? 65.873 -15.997 -12.293 1.00 31.84 448 GLU A C 1
ATOM 3556 O O . GLU A 1 448 ? 64.694 -15.919 -12.650 1.00 31.84 448 GLU A O 1
ATOM 3561 N N . THR A 1 449 ? 66.285 -17.012 -11.528 1.00 34.84 449 THR A N 1
ATOM 3562 C CA . THR A 1 449 ? 65.442 -18.106 -10.980 1.00 34.84 449 THR A CA 1
ATOM 3563 C C . THR A 1 449 ? 64.826 -17.805 -9.589 1.00 34.84 449 THR A C 1
ATOM 3565 O O . THR A 1 449 ? 65.298 -16.902 -8.906 1.00 34.84 449 THR A O 1
ATOM 3568 N N . PRO A 1 450 ? 63.791 -18.567 -9.145 1.00 46.47 450 PRO A N 1
ATOM 3569 C CA . PRO A 1 450 ? 62.876 -18.250 -8.028 1.00 46.47 450 PRO A CA 1
ATOM 3570 C C . PRO A 1 450 ? 63.323 -18.842 -6.671 1.00 46.47 450 PRO A C 1
ATOM 3572 O O . PRO A 1 450 ? 64.324 -19.561 -6.636 1.00 46.47 450 PRO A O 1
ATOM 3575 N N . PRO A 1 451 ? 62.572 -18.626 -5.560 1.00 45.56 451 PRO A N 1
ATOM 3576 C CA . PRO A 1 451 ? 61.781 -19.759 -5.027 1.00 45.56 451 PRO A CA 1
ATOM 3577 C C . PRO A 1 451 ? 60.508 -19.456 -4.173 1.00 45.56 451 PRO A C 1
ATOM 3579 O O . PRO A 1 451 ? 60.353 -18.407 -3.563 1.00 45.56 451 PRO A O 1
ATOM 3582 N N . GLU A 1 452 ? 59.648 -20.488 -4.127 1.00 29.08 452 GLU A N 1
ATOM 3583 C CA . GLU A 1 452 ? 58.912 -21.112 -2.994 1.00 29.08 452 GLU A CA 1
ATOM 3584 C C . GLU A 1 452 ? 57.836 -20.429 -2.104 1.00 29.08 452 GLU A C 1
ATOM 3586 O O . GLU A 1 452 ? 57.784 -19.234 -1.848 1.00 29.08 452 GLU A O 1
ATOM 3591 N N . ARG A 1 453 ? 56.935 -21.318 -1.635 1.00 32.34 453 ARG A N 1
ATOM 3592 C CA . ARG A 1 453 ? 55.729 -21.150 -0.790 1.00 32.34 453 ARG A CA 1
ATOM 3593 C C . ARG A 1 453 ? 56.067 -20.906 0.694 1.00 32.34 453 ARG A C 1
ATOM 3595 O O . ARG A 1 453 ? 57.193 -21.153 1.112 1.00 32.34 453 ARG A O 1
ATOM 3602 N N . PRO A 1 454 ? 55.041 -20.662 1.537 1.00 39.84 454 PRO A N 1
ATOM 3603 C CA . PRO A 1 454 ? 54.720 -21.709 2.516 1.00 39.84 454 PRO A CA 1
ATOM 3604 C C . PRO A 1 454 ? 53.220 -21.989 2.750 1.00 39.84 454 PRO A C 1
ATOM 3606 O O . PRO A 1 454 ? 52.315 -21.312 2.272 1.00 39.84 454 PRO A O 1
ATOM 3609 N N . VAL A 1 455 ? 53.022 -23.088 3.477 1.00 31.61 455 VAL A N 1
ATOM 3610 C CA . VAL A 1 455 ? 51.815 -23.852 3.821 1.00 31.61 455 VAL A CA 1
ATOM 3611 C C . VAL A 1 455 ? 51.233 -23.411 5.172 1.00 31.61 455 VAL A C 1
ATOM 3613 O O . VAL A 1 455 ? 52.012 -23.092 6.066 1.00 31.61 455 VAL A O 1
ATOM 3616 N N . SER A 1 456 ? 49.904 -23.506 5.356 1.00 29.70 456 SER A N 1
ATOM 3617 C CA . SER A 1 456 ? 49.175 -23.995 6.566 1.00 29.70 456 SER A CA 1
ATOM 3618 C C . SER A 1 456 ? 47.702 -23.548 6.523 1.00 29.70 456 SER A C 1
ATOM 3620 O O . SER A 1 456 ? 47.428 -22.492 5.975 1.00 29.70 456 SER A O 1
ATOM 3622 N N . LEU A 1 457 ? 46.670 -24.197 7.074 1.00 30.72 457 LEU A N 1
ATOM 3623 C CA . LEU A 1 457 ? 46.393 -25.503 7.691 1.00 30.72 457 LEU A CA 1
ATOM 3624 C C . LEU A 1 457 ? 44.845 -25.603 7.769 1.00 30.72 457 LEU A C 1
ATOM 3626 O O . LEU A 1 457 ? 44.162 -24.587 7.880 1.00 30.72 457 LEU A O 1
ATOM 3630 N N . LYS A 1 458 ? 44.291 -26.820 7.716 1.00 30.62 458 LYS A N 1
ATOM 3631 C CA . LYS A 1 458 ? 42.864 -27.124 7.972 1.00 30.62 458 LYS A CA 1
ATOM 3632 C C . LYS A 1 458 ? 42.559 -27.152 9.482 1.00 30.62 458 LYS A C 1
ATOM 3634 O O . LYS A 1 458 ? 43.488 -27.291 10.277 1.00 30.62 458 LYS A O 1
ATOM 3639 N N . PRO A 1 459 ? 41.269 -27.232 9.862 1.00 37.09 459 PRO A N 1
ATOM 3640 C CA . PRO A 1 459 ? 40.864 -28.449 10.573 1.00 37.09 459 PRO A CA 1
ATOM 3641 C C . PRO A 1 459 ? 39.625 -29.147 9.983 1.00 37.09 459 PRO A C 1
ATOM 3643 O O . PRO A 1 459 ? 38.747 -28.539 9.376 1.00 37.09 459 PRO A O 1
ATOM 3646 N N . ASN A 1 460 ? 39.610 -30.468 10.174 1.00 29.55 460 ASN A N 1
ATOM 3647 C CA . ASN A 1 460 ? 38.528 -31.411 9.888 1.00 29.55 460 ASN A CA 1
ATOM 3648 C C . ASN A 1 460 ? 37.325 -31.201 10.822 1.00 29.55 460 ASN A C 1
ATOM 3650 O O . ASN A 1 460 ? 37.517 -31.039 12.023 1.00 29.55 460 ASN A O 1
ATOM 3654 N N . ASN A 1 461 ? 36.112 -31.443 10.313 1.00 27.30 461 ASN A N 1
ATOM 3655 C CA . ASN A 1 461 ? 35.232 -32.410 10.969 1.00 27.30 461 ASN A CA 1
ATOM 3656 C C . ASN A 1 461 ? 34.345 -33.142 9.949 1.00 27.30 461 ASN A C 1
ATOM 3658 O O . ASN A 1 461 ? 33.756 -32.539 9.055 1.00 27.30 461 ASN A O 1
ATOM 3662 N N . THR A 1 462 ? 34.299 -34.462 10.092 1.00 29.72 462 THR A N 1
ATOM 3663 C CA . THR A 1 462 ? 33.538 -35.427 9.296 1.00 29.72 462 THR A CA 1
ATOM 3664 C C . THR A 1 462 ? 32.259 -35.812 10.031 1.00 29.72 462 THR A C 1
ATOM 3666 O O . THR A 1 462 ? 32.313 -36.159 11.206 1.00 29.72 462 THR A O 1
ATOM 3669 N N . GLY A 1 463 ? 31.134 -35.844 9.317 1.00 28.61 463 GLY A N 1
ATOM 3670 C CA . GLY A 1 463 ? 29.873 -36.417 9.787 1.00 28.61 463 GLY A CA 1
ATOM 3671 C C . GLY A 1 463 ? 28.876 -36.515 8.636 1.00 28.61 463 GLY A C 1
ATOM 3672 O O . GLY A 1 463 ? 28.217 -35.541 8.298 1.00 28.61 463 GLY A O 1
ATOM 3673 N N . SER A 1 464 ? 28.844 -37.682 7.992 1.00 29.36 464 SER A N 1
ATOM 3674 C CA . SER A 1 464 ? 28.001 -38.017 6.841 1.00 29.36 464 SER A CA 1
ATOM 3675 C C . SER A 1 464 ? 26.536 -38.200 7.251 1.00 29.36 464 SER A C 1
ATOM 3677 O O . SER A 1 464 ? 26.240 -38.957 8.172 1.00 29.36 464 SER A O 1
ATOM 3679 N N . GLY A 1 465 ? 25.629 -37.549 6.523 1.00 28.48 465 GLY A N 1
ATOM 3680 C CA . GLY A 1 465 ? 24.184 -37.765 6.563 1.00 28.48 465 GLY A CA 1
ATOM 3681 C C . GLY A 1 465 ? 23.578 -37.289 5.243 1.00 28.48 465 GLY A C 1
ATOM 3682 O O . GLY A 1 465 ? 23.497 -36.096 4.974 1.00 28.48 465 GLY A O 1
ATOM 3683 N N . THR A 1 466 ? 23.237 -38.232 4.372 1.00 34.38 466 THR A N 1
ATOM 3684 C CA . THR A 1 466 ? 22.772 -38.020 2.996 1.00 34.38 466 THR A CA 1
ATOM 3685 C C . THR A 1 466 ? 21.367 -37.414 2.942 1.00 34.38 466 THR A C 1
ATOM 3687 O O . THR A 1 466 ? 20.409 -38.083 3.328 1.00 34.38 466 THR A O 1
ATOM 3690 N N . LEU A 1 467 ? 21.210 -36.210 2.376 1.00 33.41 467 LEU A N 1
ATOM 3691 C CA . LEU A 1 467 ? 19.909 -35.672 1.960 1.00 33.41 467 LEU A CA 1
ATOM 3692 C C . LEU A 1 467 ? 19.965 -35.086 0.541 1.00 33.41 467 LEU A C 1
ATOM 3694 O O . LEU A 1 467 ? 20.914 -34.418 0.134 1.00 33.41 467 LEU A O 1
ATOM 3698 N N . LYS A 1 468 ? 18.927 -35.435 -0.219 1.00 33.47 468 LYS A N 1
ATOM 3699 C CA . LYS A 1 468 ? 18.715 -35.222 -1.652 1.00 33.47 468 LYS A CA 1
ATOM 3700 C C . LYS A 1 468 ? 18.541 -33.728 -1.973 1.00 33.47 468 LYS A C 1
ATOM 3702 O O . LYS A 1 468 ? 17.791 -33.035 -1.294 1.00 33.47 468 LYS A O 1
ATOM 3707 N N . LYS A 1 469 ? 19.181 -33.249 -3.047 1.00 30.61 469 LYS A N 1
ATOM 3708 C CA . LYS A 1 469 ? 18.937 -31.918 -3.633 1.00 30.61 469 LYS A CA 1
ATOM 3709 C C . LYS A 1 469 ? 17.549 -31.890 -4.287 1.00 30.61 469 LYS A C 1
ATOM 3711 O O . LYS A 1 469 ? 17.359 -32.501 -5.333 1.00 30.61 469 LYS A O 1
ATOM 3716 N N . SER A 1 470 ? 16.611 -31.171 -3.671 1.00 30.42 470 SER A N 1
ATOM 3717 C CA . SER A 1 470 ? 15.345 -30.745 -4.275 1.00 30.42 470 SER A CA 1
ATOM 3718 C C . SER A 1 470 ? 15.495 -29.306 -4.770 1.00 30.42 470 SER A C 1
ATOM 3720 O O . SER A 1 470 ? 15.904 -28.421 -4.019 1.00 30.42 470 SER A O 1
ATOM 3722 N N . ARG A 1 471 ? 15.215 -29.097 -6.057 1.00 32.25 471 ARG A N 1
ATOM 3723 C CA . ARG A 1 471 ? 15.177 -27.799 -6.734 1.00 32.25 471 ARG A CA 1
ATOM 3724 C C . ARG A 1 471 ? 13.773 -27.231 -6.532 1.00 32.25 471 ARG A C 1
ATOM 3726 O O . ARG A 1 471 ? 12.845 -27.657 -7.207 1.00 32.25 471 ARG A O 1
ATOM 3733 N N . VAL A 1 472 ? 13.627 -26.306 -5.588 1.00 29.47 472 VAL A N 1
ATOM 3734 C CA . VAL A 1 472 ? 12.391 -25.540 -5.384 1.00 29.47 472 VAL A CA 1
ATOM 3735 C C . VAL A 1 472 ? 12.450 -24.319 -6.300 1.00 29.47 472 VAL A C 1
ATOM 3737 O O . VAL A 1 472 ? 13.307 -23.456 -6.130 1.00 29.47 472 VAL A O 1
ATOM 3740 N N . VAL A 1 473 ? 11.575 -24.290 -7.303 1.00 32.34 473 VAL A N 1
ATOM 3741 C CA . VAL A 1 473 ? 11.246 -23.101 -8.098 1.00 32.34 473 VAL A CA 1
ATOM 3742 C C . VAL A 1 473 ? 9.951 -22.546 -7.514 1.00 32.34 473 VAL A C 1
ATOM 3744 O O . VAL A 1 473 ? 8.982 -23.288 -7.365 1.00 32.34 473 VAL A O 1
ATOM 3747 N N . ALA A 1 474 ? 9.970 -21.272 -7.129 1.00 28.02 474 ALA A N 1
ATOM 3748 C CA . ALA A 1 474 ? 8.801 -20.538 -6.661 1.00 28.02 474 ALA A CA 1
ATOM 3749 C C . ALA A 1 474 ? 7.976 -20.002 -7.857 1.00 28.02 474 ALA A C 1
ATOM 3751 O O . ALA A 1 474 ? 8.542 -19.792 -8.933 1.00 28.02 474 ALA A O 1
ATOM 3752 N N . PRO A 1 475 ? 6.655 -19.809 -7.687 1.00 33.19 475 PRO A N 1
ATOM 3753 C CA . PRO A 1 475 ? 5.700 -19.555 -8.767 1.00 33.19 475 PRO A CA 1
ATOM 3754 C C . PRO A 1 475 ? 5.522 -18.052 -9.056 1.00 33.19 475 PRO A C 1
ATOM 3756 O O . PRO A 1 475 ? 5.719 -17.243 -8.149 1.00 33.19 475 PRO A O 1
ATOM 3759 N N . PRO A 1 476 ? 5.046 -17.650 -10.250 1.00 32.47 476 PRO A N 1
ATOM 3760 C CA . PRO A 1 476 ? 4.338 -16.386 -10.414 1.00 32.47 476 PRO A CA 1
ATOM 3761 C C . PRO A 1 476 ? 2.805 -16.594 -10.347 1.00 32.47 476 PRO A C 1
ATOM 3763 O O . PRO A 1 476 ? 2.294 -17.553 -10.931 1.00 32.47 476 PRO A O 1
ATOM 3766 N N . PRO A 1 477 ? 2.063 -15.723 -9.637 1.00 32.28 477 PRO A N 1
ATOM 3767 C CA . PRO A 1 477 ? 0.615 -15.820 -9.462 1.00 32.28 477 PRO A CA 1
ATOM 3768 C C . PRO A 1 477 ? -0.174 -15.122 -10.586 1.00 32.28 477 PRO A C 1
ATOM 3770 O O . PRO A 1 477 ? 0.241 -14.100 -11.129 1.00 32.28 477 PRO A O 1
ATOM 3773 N N . THR A 1 478 ? -1.353 -15.663 -10.888 1.00 30.75 478 THR A N 1
ATOM 3774 C CA . THR A 1 478 ? -2.409 -15.095 -11.745 1.00 30.75 478 THR A CA 1
ATOM 3775 C C . THR A 1 478 ? -3.420 -14.234 -10.963 1.00 30.75 478 THR A C 1
ATOM 3777 O O . THR A 1 478 ? -3.828 -14.663 -9.888 1.00 30.75 478 THR A O 1
ATOM 3780 N N . ALA A 1 479 ? -3.912 -13.151 -11.606 1.00 30.92 479 ALA A N 1
ATOM 3781 C CA . ALA A 1 479 ? -5.237 -12.473 -11.476 1.00 30.92 479 ALA A CA 1
ATOM 3782 C C . ALA A 1 479 ? -5.569 -11.758 -10.122 1.00 30.92 479 ALA A C 1
ATOM 3784 O O . ALA A 1 479 ? -5.090 -12.191 -9.088 1.00 30.92 479 ALA A O 1
ATOM 3785 N N . TYR A 1 480 ? -6.360 -10.673 -9.959 1.00 28.95 480 TYR A N 1
ATOM 3786 C CA . TYR A 1 480 ? -7.439 -9.988 -10.710 1.00 28.95 480 TYR A CA 1
ATOM 3787 C C . TYR A 1 480 ? -7.778 -8.601 -10.038 1.00 28.95 480 TYR A C 1
ATOM 3789 O O . TYR A 1 480 ? -7.333 -8.356 -8.919 1.00 28.95 480 TYR A O 1
ATOM 3797 N N . VAL A 1 481 ? -8.675 -7.802 -10.662 1.00 28.94 481 VAL A N 1
ATOM 3798 C CA . VAL A 1 481 ? -9.557 -6.686 -10.163 1.00 28.94 481 VAL A CA 1
ATOM 3799 C C . VAL A 1 481 ? -9.159 -5.191 -10.334 1.00 28.94 481 VAL A C 1
ATOM 3801 O O . VAL A 1 481 ? -8.152 -4.708 -9.824 1.00 28.94 481 VAL A O 1
ATOM 3804 N N . SER A 1 482 ? -10.088 -4.475 -10.994 1.00 27.19 482 SER A N 1
ATOM 3805 C CA . SER A 1 482 ? -10.332 -3.030 -11.204 1.00 27.19 482 SER A CA 1
ATOM 3806 C C . SER A 1 482 ? -10.545 -2.138 -9.960 1.00 27.19 482 SER A C 1
ATOM 3808 O O . SER A 1 482 ? -11.064 -2.607 -8.959 1.00 27.19 482 SER A O 1
ATOM 3810 N N . GLU A 1 483 ? -10.292 -0.819 -10.079 1.00 27.45 483 GLU A N 1
ATOM 3811 C CA . GLU A 1 483 ? -11.288 0.294 -10.036 1.00 27.45 483 GLU A CA 1
ATOM 3812 C C . GLU A 1 483 ? -10.621 1.707 -9.994 1.00 27.45 483 GLU A C 1
ATOM 3814 O O . GLU A 1 483 ? -9.503 1.880 -9.522 1.00 27.45 483 GLU A O 1
ATOM 3819 N N . LEU A 1 484 ? -11.318 2.696 -10.580 1.00 28.00 484 LEU A N 1
ATOM 3820 C CA . LEU A 1 484 ? -11.001 4.121 -10.906 1.00 28.00 484 LEU A CA 1
ATOM 3821 C C . LEU A 1 484 ? -11.019 5.078 -9.661 1.00 28.00 484 LEU A C 1
ATOM 3823 O O . LEU A 1 484 ? -11.288 4.545 -8.587 1.00 28.00 484 LEU A O 1
ATOM 3827 N N . PRO A 1 485 ? -10.830 6.447 -9.701 1.00 34.28 485 PRO A N 1
ATOM 3828 C CA . PRO A 1 485 ? -10.930 7.407 -10.834 1.00 34.28 485 PRO A CA 1
ATOM 3829 C C . PRO A 1 485 ? -10.000 8.668 -10.882 1.00 34.28 485 PRO A C 1
ATOM 3831 O O . PRO A 1 485 ? -9.532 9.186 -9.873 1.00 34.28 485 PRO A O 1
ATOM 3834 N N . GLY A 1 486 ? -9.912 9.286 -12.077 1.00 26.39 486 GLY A N 1
ATOM 3835 C CA . GLY A 1 486 ? -9.923 10.758 -12.241 1.00 26.39 486 GLY A CA 1
ATOM 3836 C C . GLY A 1 486 ? -8.660 11.460 -12.776 1.00 26.39 486 GLY A C 1
ATOM 3837 O O . GLY A 1 486 ? -7.682 11.594 -12.049 1.00 26.39 486 GLY A O 1
ATOM 3838 N N . SER A 1 487 ? -8.744 12.004 -14.007 1.00 27.52 487 SER A N 1
ATOM 3839 C CA . SER A 1 487 ? -8.284 13.346 -14.480 1.00 27.52 487 SER A CA 1
ATOM 3840 C C . SER A 1 487 ? -7.854 13.323 -15.963 1.00 27.52 487 SER A C 1
ATOM 3842 O O . SER A 1 487 ? -6.849 12.712 -16.310 1.00 27.52 487 SER A O 1
ATOM 3844 N N . GLN A 1 488 ? -8.599 14.013 -16.838 1.00 33.50 488 GLN A N 1
ATOM 3845 C CA . GLN A 1 488 ? -8.212 14.320 -18.235 1.00 33.50 488 GLN A CA 1
ATOM 3846 C C . GLN A 1 488 ? -7.209 15.503 -18.308 1.00 33.50 488 GLN A C 1
ATOM 3848 O O . GLN A 1 488 ? -7.142 16.242 -17.320 1.00 33.50 488 GLN A O 1
ATOM 3853 N N . PRO A 1 489 ? -6.447 15.743 -19.416 1.00 34.34 489 PRO A N 1
ATOM 3854 C CA . PRO A 1 489 ? -6.972 16.424 -20.634 1.00 34.34 489 PRO A CA 1
ATOM 3855 C C . PRO A 1 489 ? -6.342 16.062 -22.020 1.00 34.34 489 PRO A C 1
ATOM 3857 O O . PRO A 1 489 ? -5.193 15.648 -22.105 1.00 34.34 489 PRO A O 1
ATOM 3860 N N . ASN A 1 490 ? -7.126 16.314 -23.093 1.00 27.19 490 ASN A N 1
ATOM 3861 C CA . ASN A 1 490 ? -6.823 16.716 -24.501 1.00 27.19 490 ASN A CA 1
ATOM 3862 C C . ASN A 1 490 ? -5.555 16.183 -25.217 1.00 27.19 490 ASN A C 1
ATOM 3864 O O . ASN A 1 490 ? -4.444 16.477 -24.803 1.00 27.19 490 ASN A O 1
ATOM 3868 N N . GLY A 1 491 ? -5.641 15.456 -26.347 1.00 26.05 491 GLY A N 1
ATOM 3869 C CA . GLY A 1 491 ? -6.029 15.915 -27.707 1.00 26.05 491 GLY A CA 1
ATOM 3870 C C . GLY A 1 491 ? -4.766 16.347 -28.491 1.00 26.05 491 GLY A C 1
ATOM 3871 O O . GLY A 1 491 ? -4.001 17.145 -27.979 1.00 26.05 491 GLY A O 1
ATOM 3872 N N . SER A 1 492 ? -4.400 15.927 -29.707 1.00 25.17 492 SER A N 1
ATOM 3873 C CA . SER A 1 492 ? -5.038 15.241 -30.838 1.00 25.17 492 SER A CA 1
ATOM 3874 C C . SER A 1 492 ? -3.921 14.799 -31.812 1.00 25.17 492 SER A C 1
ATOM 3876 O O . SER A 1 492 ? -2.926 15.510 -31.936 1.00 25.17 492 SER A O 1
ATOM 3878 N N . THR A 1 493 ? -4.060 13.681 -32.529 1.00 25.27 493 THR A N 1
ATOM 3879 C CA . THR A 1 493 ? -3.575 13.545 -33.920 1.00 25.27 493 THR A CA 1
ATOM 3880 C C . THR A 1 493 ? -4.213 12.333 -34.593 1.00 25.27 493 THR A C 1
ATOM 3882 O O . THR A 1 493 ? -4.359 11.256 -34.028 1.00 25.27 493 THR A O 1
ATOM 3885 N N . THR A 1 494 ? -4.649 12.599 -35.812 1.00 28.88 494 THR A N 1
ATOM 3886 C CA . THR A 1 494 ? -5.570 11.862 -36.663 1.00 28.88 494 THR A CA 1
ATOM 3887 C C . THR A 1 494 ? -4.962 10.581 -37.236 1.00 28.88 494 THR A C 1
ATOM 3889 O O . THR A 1 494 ? -4.031 10.646 -38.036 1.00 28.88 494 THR A O 1
ATOM 3892 N N . SER A 1 495 ? -5.558 9.429 -36.929 1.00 28.59 495 SER A N 1
ATOM 3893 C CA . SER A 1 495 ? -5.517 8.241 -37.784 1.00 28.59 495 SER A CA 1
ATOM 3894 C C . SER A 1 495 ? -6.942 7.957 -38.261 1.00 28.59 495 SER A C 1
ATOM 3896 O O . SER A 1 495 ? -7.893 7.964 -37.484 1.00 28.59 495 SER A O 1
ATOM 3898 N N . ILE A 1 496 ? -7.110 7.805 -39.572 1.00 29.31 496 ILE A N 1
ATOM 3899 C CA . ILE A 1 496 ? -8.391 7.451 -40.190 1.00 29.31 496 ILE A CA 1
ATOM 3900 C C . ILE A 1 496 ? -8.711 6.010 -39.754 1.00 29.31 496 ILE A C 1
ATOM 3902 O O . ILE A 1 496 ? -7.937 5.117 -40.112 1.00 29.31 496 ILE A O 1
ATOM 3906 N N . PRO A 1 497 ? -9.795 5.746 -38.998 1.00 35.47 497 PRO A N 1
ATOM 3907 C CA . PRO A 1 497 ? -10.157 4.389 -38.624 1.00 35.47 497 PRO A CA 1
ATOM 3908 C C . PRO A 1 497 ? -10.777 3.705 -39.840 1.00 35.47 497 PRO A C 1
ATOM 3910 O O . PRO A 1 497 ? -11.649 4.256 -40.512 1.00 35.47 497 PRO A O 1
ATOM 3913 N N . THR A 1 498 ? -10.327 2.495 -40.138 1.00 44.91 498 THR A N 1
ATOM 3914 C CA . THR A 1 498 ? -11.031 1.609 -41.063 1.00 44.91 498 THR A CA 1
ATOM 3915 C C . THR A 1 498 ? -12.325 1.173 -40.374 1.00 44.91 498 THR A C 1
ATOM 3917 O O . THR A 1 498 ? -12.304 0.335 -39.483 1.00 44.91 498 THR A O 1
ATOM 3920 N N . GLU A 1 499 ? -13.450 1.798 -40.730 1.00 62.00 499 GLU A N 1
ATOM 3921 C CA . GLU A 1 499 ? -14.769 1.455 -40.185 1.00 62.00 499 GLU A CA 1
ATOM 3922 C C . GLU A 1 499 ? -15.173 0.042 -40.636 1.00 62.00 499 GLU A C 1
ATOM 3924 O O . GLU A 1 499 ? -15.537 -0.179 -41.795 1.00 62.00 499 GLU A O 1
ATOM 3929 N N . GLN A 1 500 ? -15.102 -0.928 -39.726 1.00 78.69 500 GLN A N 1
ATOM 3930 C CA . GLN A 1 500 ? -15.559 -2.292 -39.971 1.00 78.69 500 GLN A CA 1
ATOM 3931 C C . GLN A 1 500 ? -17.089 -2.334 -39.873 1.00 78.69 500 GLN A C 1
ATOM 3933 O O . GLN A 1 500 ? -17.673 -1.947 -38.862 1.00 78.69 500 GLN A O 1
ATOM 3938 N N . LYS A 1 501 ? -17.760 -2.764 -40.945 1.00 83.62 501 LYS A N 1
ATOM 3939 C CA . LYS A 1 501 ? -19.226 -2.838 -41.007 1.00 83.62 501 LYS A CA 1
ATOM 3940 C C . LYS A 1 501 ? -19.714 -4.252 -40.707 1.00 83.62 501 LYS A C 1
ATOM 3942 O O . LYS A 1 501 ? -19.099 -5.230 -41.125 1.00 83.62 501 LYS A O 1
ATOM 3947 N N . GLY A 1 502 ? -20.842 -4.350 -40.019 1.00 85.38 502 GLY A N 1
ATOM 3948 C CA . GLY A 1 502 ? -21.571 -5.588 -39.773 1.00 85.38 502 GLY A CA 1
ATOM 3949 C C . GLY A 1 502 ? -23.034 -5.449 -40.177 1.00 85.38 502 GLY A C 1
ATOM 3950 O O . GLY A 1 502 ? -23.555 -4.342 -40.326 1.00 85.38 502 GLY A O 1
ATOM 3951 N N . LYS A 1 503 ? -23.710 -6.576 -40.368 1.00 88.69 503 LYS A N 1
ATOM 3952 C CA . LYS A 1 503 ? -25.144 -6.632 -40.653 1.00 88.69 503 LYS A CA 1
ATOM 3953 C C . LYS A 1 503 ? -25.840 -7.443 -39.568 1.00 88.69 503 LYS A C 1
ATOM 3955 O O . LYS A 1 503 ? -25.379 -8.527 -39.228 1.00 88.69 503 LYS A O 1
ATOM 3960 N N . MET A 1 504 ? -26.952 -6.935 -39.040 1.00 85.19 504 MET A N 1
ATOM 3961 C CA . MET A 1 504 ? -27.763 -7.703 -38.095 1.00 85.19 504 MET A CA 1
ATOM 3962 C C . MET A 1 504 ? -28.451 -8.867 -38.811 1.00 85.19 504 MET A C 1
ATOM 3964 O O . MET A 1 504 ? -29.195 -8.657 -39.769 1.00 85.19 504 MET A O 1
ATOM 3968 N N . MET A 1 505 ? -28.211 -10.082 -38.335 1.00 84.50 505 MET A N 1
ATOM 3969 C CA . MET A 1 505 ? -28.801 -11.327 -38.834 1.00 84.50 505 MET A CA 1
ATOM 3970 C C . MET A 1 505 ? -30.151 -11.641 -38.199 1.00 84.50 505 MET A C 1
ATOM 3972 O O . MET A 1 505 ? -30.945 -12.353 -38.799 1.00 84.50 505 MET A O 1
ATOM 3976 N N . TYR A 1 506 ? -30.420 -11.087 -37.017 1.00 72.00 506 TYR A N 1
ATOM 3977 C CA . TYR A 1 506 ? -31.687 -11.220 -36.301 1.00 72.00 506 TYR A CA 1
ATOM 3978 C C . TYR A 1 506 ? -32.032 -9.885 -35.638 1.00 72.00 506 TYR A C 1
ATOM 3980 O O . TYR A 1 506 ? -31.138 -9.089 -35.352 1.00 72.00 506 TYR A O 1
ATOM 3988 N N . ALA A 1 507 ? -33.315 -9.608 -35.406 1.00 78.56 507 ALA A N 1
ATOM 3989 C CA . ALA A 1 507 ? -33.723 -8.414 -34.671 1.00 78.56 507 ALA A CA 1
ATOM 3990 C C . ALA A 1 507 ? -33.365 -8.549 -33.183 1.00 78.56 507 ALA A C 1
ATOM 3992 O O . ALA A 1 507 ? -33.514 -9.625 -32.603 1.00 78.56 507 ALA A O 1
ATOM 3993 N N . TYR A 1 508 ? -32.911 -7.457 -32.573 1.00 79.50 508 TYR A N 1
ATOM 3994 C CA . TYR A 1 508 ? -32.606 -7.377 -31.149 1.00 79.50 508 TYR A CA 1
ATOM 3995 C C . TYR A 1 508 ? -33.270 -6.144 -30.540 1.00 79.50 508 TYR A C 1
ATOM 3997 O O . TYR A 1 508 ? -33.112 -5.041 -31.068 1.00 79.50 508 TYR A O 1
ATOM 4005 N N . ASP A 1 509 ? -33.981 -6.335 -29.431 1.00 81.25 509 ASP A N 1
ATOM 4006 C CA . ASP A 1 509 ? -34.572 -5.270 -28.626 1.00 81.25 509 ASP A CA 1
ATOM 4007 C C . ASP A 1 509 ? -33.747 -5.091 -27.347 1.00 81.25 509 ASP A C 1
ATOM 4009 O O . ASP A 1 509 ? -33.467 -6.062 -26.649 1.00 81.25 509 ASP A O 1
ATOM 4013 N N . ALA A 1 510 ? -33.335 -3.854 -27.056 1.00 84.19 510 ALA A N 1
ATOM 4014 C CA . ALA A 1 510 ? -32.539 -3.533 -25.878 1.00 84.19 510 ALA A CA 1
ATOM 4015 C C . ALA A 1 510 ? -33.328 -3.783 -24.582 1.00 84.19 510 ALA A C 1
ATOM 4017 O O . ALA A 1 510 ? -34.428 -3.254 -24.408 1.00 84.19 510 ALA A O 1
ATOM 4018 N N . ASN A 1 511 ? -32.728 -4.534 -23.659 1.00 63.81 511 ASN A N 1
ATOM 4019 C CA . ASN A 1 511 ? -33.320 -4.926 -22.379 1.00 63.81 511 ASN A CA 1
ATOM 4020 C C . ASN A 1 511 ? -32.627 -4.279 -21.162 1.00 63.81 511 ASN A C 1
ATOM 4022 O O . ASN A 1 511 ? -33.075 -4.481 -20.031 1.00 63.81 511 ASN A O 1
ATOM 4026 N N . GLY A 1 512 ? -31.576 -3.483 -21.381 1.00 67.06 512 GLY A N 1
ATOM 4027 C CA . GLY A 1 512 ? -30.801 -2.812 -20.338 1.00 67.06 512 GLY A CA 1
ATOM 4028 C C . GLY A 1 512 ? -30.183 -1.486 -20.791 1.00 67.06 512 GLY A C 1
ATOM 4029 O O . GLY A 1 512 ? -30.160 -1.151 -21.977 1.00 67.06 512 GLY A O 1
ATOM 4030 N N . ASP A 1 513 ? -29.687 -0.714 -19.823 1.00 59.78 513 ASP A N 1
ATOM 4031 C CA . ASP A 1 513 ? -28.998 0.553 -20.083 1.00 59.78 513 ASP A CA 1
ATOM 4032 C C . ASP A 1 513 ? -27.648 0.287 -20.772 1.00 59.78 513 ASP A C 1
ATOM 4034 O O . ASP A 1 513 ? -26.810 -0.449 -20.253 1.00 59.78 513 ASP A O 1
ATOM 4038 N N . GLY A 1 514 ? -27.441 0.882 -21.951 1.00 72.25 514 GLY A N 1
ATOM 4039 C CA . GLY A 1 514 ? -26.239 0.689 -22.780 1.00 72.25 514 GLY A CA 1
ATOM 4040 C C . GLY A 1 514 ? -26.404 -0.271 -23.967 1.00 72.25 514 GLY A C 1
ATOM 4041 O O . GLY A 1 514 ? -25.493 -0.382 -24.790 1.00 72.25 514 GLY A O 1
ATOM 4042 N N . GLU A 1 515 ? -27.560 -0.920 -24.114 1.00 83.00 515 GLU A N 1
ATOM 4043 C CA . GLU A 1 515 ? -27.890 -1.784 -25.255 1.00 83.00 515 GLU A CA 1
ATOM 4044 C C . GLU A 1 515 ? -28.606 -1.020 -26.383 1.00 83.00 515 GLU A C 1
ATOM 4046 O O . GLU A 1 515 ? -29.240 0.015 -26.160 1.00 83.00 515 GLU A O 1
ATOM 4051 N N . LEU A 1 516 ? -28.523 -1.526 -27.618 1.00 82.62 516 LEU A N 1
ATOM 4052 C CA . LEU A 1 516 ? -29.119 -0.876 -28.788 1.00 82.62 516 LEU A CA 1
ATOM 4053 C C . LEU A 1 516 ? -30.150 -1.766 -29.484 1.00 82.62 516 LEU A C 1
ATOM 4055 O O . LEU A 1 516 ? -29.813 -2.817 -30.017 1.00 82.62 516 LEU A O 1
ATOM 4059 N N . THR A 1 517 ? -31.397 -1.296 -29.582 1.00 83.88 517 THR A N 1
ATOM 4060 C CA . THR A 1 517 ? -32.415 -1.951 -30.416 1.00 83.88 517 THR A CA 1
ATOM 4061 C C . THR A 1 517 ? -32.062 -1.813 -31.898 1.00 83.88 517 THR A C 1
ATOM 4063 O O . THR A 1 517 ? -31.990 -0.695 -32.429 1.00 83.88 517 THR A O 1
ATOM 4066 N N . VAL A 1 518 ? -31.886 -2.938 -32.592 1.00 85.25 518 VAL A N 1
ATOM 4067 C CA . VAL A 1 518 ? -31.575 -2.984 -34.026 1.00 85.25 518 VAL A CA 1
ATOM 4068 C C . VAL A 1 518 ? -32.402 -4.073 -34.707 1.00 85.25 518 VAL A C 1
ATOM 4070 O O . VAL A 1 518 ? -32.425 -5.223 -34.287 1.00 85.25 518 VAL A O 1
ATOM 4073 N N . THR A 1 519 ? -33.083 -3.713 -35.792 1.00 82.31 519 THR A N 1
ATOM 4074 C CA . THR A 1 519 ? -33.906 -4.636 -36.582 1.00 82.31 519 THR A CA 1
ATOM 4075 C C . THR A 1 519 ? -33.054 -5.545 -37.470 1.00 82.31 519 THR A C 1
ATOM 4077 O O . THR A 1 519 ? -31.999 -5.129 -37.956 1.00 82.31 519 THR A O 1
ATOM 4080 N N . GLU A 1 520 ? -33.558 -6.745 -37.758 1.00 84.56 520 GLU A N 1
ATOM 4081 C CA . GLU A 1 520 ? -32.950 -7.692 -38.698 1.00 84.56 520 GLU A CA 1
ATOM 4082 C C . GLU A 1 520 ? -32.648 -7.037 -40.057 1.00 84.56 520 GLU A C 1
ATOM 4084 O O . GLU A 1 520 ? -33.428 -6.240 -40.583 1.00 84.56 520 GLU A O 1
ATOM 4089 N N . GLY A 1 521 ? -31.487 -7.357 -40.624 1.00 76.62 521 GLY A N 1
ATOM 4090 C CA . GLY A 1 521 ? -31.041 -6.893 -41.932 1.00 76.62 521 GLY A CA 1
ATOM 4091 C C . GLY A 1 521 ? -30.396 -5.506 -41.956 1.00 76.62 521 GLY A C 1
ATOM 4092 O O . GLY A 1 521 ? -29.901 -5.102 -43.010 1.00 76.62 521 GLY A O 1
ATOM 4093 N N . LYS A 1 522 ? -30.373 -4.780 -40.832 1.00 84.00 522 LYS A N 1
ATOM 4094 C CA . LYS A 1 522 ? -29.819 -3.423 -40.755 1.00 84.00 522 LYS A CA 1
ATOM 4095 C C . LYS A 1 522 ? -28.291 -3.433 -40.656 1.00 84.00 522 LYS A C 1
ATOM 4097 O O . LYS A 1 522 ? -27.716 -4.205 -39.891 1.00 84.00 522 LYS A O 1
ATOM 4102 N N . GLU A 1 523 ? -27.643 -2.558 -41.423 1.00 87.38 523 GLU A N 1
ATOM 4103 C CA . GLU A 1 523 ? -26.192 -2.355 -41.365 1.00 87.38 523 GLU A CA 1
ATOM 4104 C C . GLU A 1 523 ? -25.805 -1.501 -40.154 1.00 87.38 523 GLU A C 1
ATOM 4106 O O . GLU A 1 523 ? -26.423 -0.467 -39.878 1.00 87.38 523 GLU A O 1
ATOM 4111 N N . VAL A 1 524 ? -24.756 -1.925 -39.456 1.00 85.31 524 VAL A N 1
ATOM 4112 C CA . VAL A 1 524 ? -24.194 -1.249 -38.289 1.00 85.31 524 VAL A CA 1
ATOM 4113 C C . VAL A 1 524 ? -22.677 -1.145 -38.414 1.00 85.31 524 VAL A C 1
ATOM 4115 O O . VAL A 1 524 ? -22.026 -2.000 -39.013 1.00 85.31 524 VAL A O 1
ATOM 4118 N N . THR A 1 525 ? -22.094 -0.090 -37.857 1.00 88.88 525 THR A N 1
ATOM 4119 C CA . THR A 1 525 ? -20.635 0.069 -37.792 1.00 88.88 525 THR A CA 1
ATOM 4120 C C . THR A 1 525 ? -20.138 -0.496 -36.469 1.00 88.88 525 THR A C 1
ATOM 4122 O O . THR A 1 525 ? -20.637 -0.104 -35.416 1.00 88.88 525 THR A O 1
ATOM 4125 N N . ILE A 1 526 ? -19.174 -1.411 -36.512 1.00 84.75 526 ILE A N 1
ATOM 4126 C CA . ILE A 1 526 ? -18.571 -2.024 -35.327 1.00 84.75 526 ILE A CA 1
ATOM 4127 C C . ILE A 1 526 ? -17.533 -1.045 -34.778 1.00 84.75 526 ILE A C 1
ATOM 4129 O O . ILE A 1 526 ? -16.607 -0.661 -35.492 1.00 84.75 526 ILE A O 1
ATOM 4133 N N . LEU A 1 527 ? -17.731 -0.595 -33.538 1.00 82.50 527 LEU A N 1
ATOM 4134 C CA . LEU A 1 527 ? -16.841 0.360 -32.873 1.00 82.50 527 LEU A CA 1
ATOM 4135 C C . LEU A 1 527 ? -15.798 -0.356 -32.014 1.00 82.50 527 LEU A C 1
ATOM 4137 O O . LEU A 1 527 ? -14.627 0.010 -32.051 1.00 82.50 527 LEU A O 1
ATOM 4141 N N . GLU A 1 528 ? -16.220 -1.386 -31.280 1.00 79.06 528 GLU A N 1
ATOM 4142 C CA . GLU A 1 528 ? -15.352 -2.219 -30.445 1.00 79.06 528 GLU A CA 1
ATOM 4143 C C . GLU A 1 528 ? -15.623 -3.694 -30.792 1.00 79.06 528 GLU A C 1
ATOM 4145 O O . GLU A 1 528 ? -16.794 -4.090 -30.846 1.00 79.06 528 GLU A O 1
ATOM 4150 N N . PRO A 1 529 ? -14.584 -4.491 -31.109 1.00 72.88 529 PRO A N 1
ATOM 4151 C CA . PRO A 1 529 ? -14.740 -5.913 -31.403 1.00 72.88 529 PRO A CA 1
ATOM 4152 C C . PRO A 1 529 ? -15.169 -6.697 -30.153 1.00 72.88 529 PRO A C 1
ATOM 4154 O O . PRO A 1 529 ? -14.931 -6.251 -29.036 1.00 72.88 529 PRO A O 1
ATOM 4157 N N . ASP A 1 530 ? -15.809 -7.847 -30.387 1.00 76.31 530 ASP A N 1
ATOM 4158 C CA . ASP A 1 530 ? -16.461 -8.722 -29.399 1.00 76.31 530 ASP A CA 1
ATOM 4159 C C . ASP A 1 530 ? -15.707 -8.865 -28.065 1.00 76.31 530 ASP A C 1
ATOM 4161 O O . ASP A 1 530 ? -14.575 -9.353 -28.036 1.00 76.31 530 ASP A O 1
ATOM 4165 N N . ASP A 1 531 ? -16.374 -8.491 -26.969 1.00 55.19 531 ASP A N 1
ATOM 4166 C CA . ASP A 1 531 ? -15.936 -8.741 -25.595 1.00 55.19 531 ASP A CA 1
ATOM 4167 C C . ASP A 1 531 ? -16.970 -9.640 -24.904 1.00 55.19 531 ASP A C 1
ATOM 4169 O O . ASP A 1 531 ? -18.026 -9.199 -24.446 1.00 55.19 531 ASP A O 1
ATOM 4173 N N . GLY A 1 532 ? -16.704 -10.948 -24.896 1.00 54.09 532 GLY A N 1
ATOM 4174 C CA . GLY A 1 532 ? -17.523 -11.912 -24.159 1.00 54.09 532 GLY A CA 1
ATOM 4175 C C . GLY A 1 532 ? -18.940 -12.135 -24.708 1.00 54.09 532 GLY A C 1
ATOM 4176 O O . GLY A 1 532 ? -19.840 -12.466 -23.935 1.00 54.09 532 GLY A O 1
ATOM 4177 N N . GLY A 1 533 ? -19.158 -11.985 -26.019 1.00 72.69 533 GLY A N 1
ATOM 4178 C CA . GLY A 1 533 ? -20.436 -12.261 -26.686 1.00 72.69 533 GLY A CA 1
ATOM 4179 C C . GLY A 1 533 ? -21.301 -11.027 -26.956 1.00 72.69 533 GLY A C 1
ATOM 4180 O O . GLY A 1 533 ? -22.405 -11.174 -27.492 1.00 72.69 533 GLY A O 1
ATOM 4181 N N . TRP A 1 534 ? -20.806 -9.828 -26.637 1.00 78.31 534 TRP A N 1
ATOM 4182 C CA . TRP A 1 534 ? -21.442 -8.546 -26.940 1.00 78.31 534 TRP A CA 1
ATOM 4183 C C . TRP A 1 534 ? -20.512 -7.672 -27.778 1.00 78.31 534 TRP A C 1
ATOM 4185 O O . TRP A 1 534 ? -19.343 -7.477 -27.455 1.00 78.31 534 TRP A O 1
ATOM 4195 N N . THR A 1 535 ? -21.052 -7.101 -28.852 1.00 83.69 535 THR A N 1
ATOM 4196 C CA . THR A 1 535 ? -20.323 -6.188 -29.735 1.00 83.69 535 THR A CA 1
ATOM 4197 C C . THR A 1 535 ? -20.916 -4.792 -29.615 1.00 83.69 535 THR A C 1
ATOM 4199 O O . THR A 1 535 ? -22.133 -4.609 -29.735 1.00 83.69 535 THR A O 1
ATOM 4202 N N . ARG A 1 536 ? -20.064 -3.778 -29.431 1.00 84.94 536 ARG A N 1
ATOM 4203 C CA . ARG A 1 536 ? -20.508 -2.381 -29.435 1.00 84.94 536 ARG A CA 1
ATOM 4204 C C . ARG A 1 536 ? -20.623 -1.878 -30.862 1.00 84.94 536 ARG A C 1
ATOM 4206 O O . ARG A 1 536 ? -19.636 -1.773 -31.597 1.00 84.94 536 ARG A O 1
ATOM 4213 N N . VAL A 1 537 ? -21.845 -1.535 -31.250 1.00 86.19 537 VAL A N 1
ATOM 4214 C CA . VAL A 1 537 ? -22.164 -1.129 -32.616 1.00 86.19 537 VAL A CA 1
ATOM 4215 C C . VAL A 1 537 ? -22.837 0.232 -32.663 1.00 86.19 537 VAL A C 1
ATOM 4217 O O . VAL A 1 537 ? -23.495 0.680 -31.724 1.00 86.19 537 VAL A O 1
ATOM 4220 N N . LYS A 1 538 ? -22.696 0.893 -33.808 1.00 86.56 538 LYS A N 1
ATOM 4221 C CA . LYS A 1 538 ? -23.350 2.156 -34.130 1.00 86.56 538 LYS A CA 1
ATOM 4222 C C . LYS A 1 538 ? -24.322 1.954 -35.282 1.00 86.56 538 LYS A C 1
ATOM 4224 O O . LYS A 1 538 ? -23.924 1.617 -36.395 1.00 86.56 538 LYS A O 1
ATOM 4229 N N . SER A 1 539 ? -25.602 2.215 -35.029 1.00 82.56 539 SER A N 1
ATOM 4230 C CA . SER A 1 539 ? -26.658 2.233 -36.046 1.00 82.56 539 SER A CA 1
ATOM 4231 C C . SER A 1 539 ? -27.130 3.678 -36.250 1.00 82.56 539 SER A C 1
ATOM 4233 O O . SER A 1 539 ? -28.037 4.158 -35.561 1.00 82.56 539 SER A O 1
ATOM 4235 N N . GLY A 1 540 ? -26.549 4.383 -37.224 1.00 80.75 540 GLY A N 1
ATOM 4236 C CA . GLY A 1 540 ? -26.856 5.791 -37.501 1.00 80.75 540 GLY A CA 1
ATOM 4237 C C . GLY A 1 540 ? -26.231 6.731 -36.464 1.00 80.75 540 GLY A C 1
ATOM 4238 O O . GLY A 1 540 ? -25.015 6.896 -36.440 1.00 80.75 540 GLY A O 1
ATOM 4239 N N . TRP A 1 541 ? -27.058 7.349 -35.614 1.00 78.69 541 TRP A N 1
ATOM 4240 C CA . TRP A 1 541 ? -26.624 8.310 -34.580 1.00 78.69 541 TRP A CA 1
ATOM 4241 C C . TRP A 1 541 ? -26.589 7.717 -33.168 1.00 78.69 541 TRP A C 1
ATOM 4243 O O . TRP A 1 541 ? -26.119 8.378 -32.248 1.00 78.69 541 TRP A O 1
ATOM 4253 N N . LYS A 1 542 ? -27.109 6.497 -32.993 1.00 77.75 542 LYS A N 1
ATOM 4254 C CA . LYS A 1 542 ? -27.169 5.801 -31.706 1.00 77.75 542 LYS A CA 1
ATOM 4255 C C . LYS A 1 542 ? -26.136 4.679 -31.670 1.00 77.75 542 LYS A C 1
ATOM 4257 O O . LYS A 1 542 ? -25.953 3.976 -32.668 1.00 77.75 542 LYS A O 1
ATOM 4262 N N . GLU A 1 543 ? -25.497 4.529 -30.521 1.00 89.25 543 GLU A N 1
ATOM 4263 C CA . GLU A 1 543 ? -24.540 3.472 -30.210 1.00 89.25 543 GLU A CA 1
ATOM 4264 C C . GLU A 1 543 ? -25.026 2.663 -29.010 1.00 89.25 543 GLU A C 1
ATOM 4266 O O . GLU A 1 543 ? -25.770 3.177 -28.176 1.00 89.25 543 GLU A O 1
ATOM 4271 N N . GLY A 1 544 ? -24.615 1.404 -28.946 1.00 82.75 544 GLY A N 1
ATOM 4272 C CA . GLY A 1 544 ? -24.879 0.523 -27.818 1.00 82.75 544 GLY A CA 1
ATOM 4273 C C . GLY A 1 544 ? -24.466 -0.908 -28.132 1.00 82.75 544 GLY A C 1
ATOM 4274 O O . GLY A 1 544 ? -23.954 -1.202 -29.217 1.00 82.75 544 GLY A O 1
ATOM 4275 N N . LEU A 1 545 ? -24.649 -1.786 -27.158 1.00 84.44 545 LEU A N 1
ATOM 4276 C CA . LEU A 1 545 ? -24.280 -3.193 -27.248 1.00 84.44 545 LEU A CA 1
ATOM 4277 C C . LEU A 1 545 ? -25.386 -4.007 -27.923 1.00 84.44 545 LEU A C 1
ATOM 4279 O O . LEU A 1 545 ? -26.574 -3.793 -27.672 1.00 84.44 545 LEU A O 1
ATOM 4283 N N . VAL A 1 546 ? -24.980 -4.951 -28.769 1.00 83.31 546 VAL A N 1
ATOM 4284 C CA . VAL A 1 546 ? -25.842 -6.007 -29.312 1.00 83.31 546 VAL A CA 1
ATOM 4285 C C . VAL A 1 546 ? -25.131 -7.358 -29.186 1.00 83.31 546 VAL A C 1
ATOM 4287 O O . VAL A 1 546 ? -23.896 -7.387 -29.183 1.00 83.31 546 VAL A O 1
ATOM 4290 N N . PRO A 1 547 ? -25.860 -8.482 -29.107 1.00 81.81 547 PRO A N 1
ATOM 4291 C CA . PRO A 1 547 ? -25.233 -9.797 -29.058 1.00 81.81 547 PRO A CA 1
ATOM 4292 C C . PRO A 1 547 ? -24.401 -10.066 -30.317 1.00 81.81 547 PRO A C 1
ATOM 4294 O O . PRO A 1 547 ? -24.905 -9.961 -31.438 1.00 81.81 547 PRO A O 1
ATOM 4297 N N . THR A 1 548 ? -23.146 -10.479 -30.153 1.00 84.12 548 THR A N 1
ATOM 4298 C CA . THR A 1 548 ? -22.220 -10.762 -31.264 1.00 84.12 548 THR A CA 1
ATOM 4299 C C . THR A 1 548 ? -22.758 -11.862 -32.180 1.00 84.12 548 THR A C 1
ATOM 4301 O O . THR A 1 548 ? -22.637 -11.780 -33.399 1.00 84.12 548 THR A O 1
ATOM 4304 N N . ALA A 1 549 ? -23.461 -12.851 -31.619 1.00 79.75 549 ALA A N 1
ATOM 4305 C CA . ALA A 1 549 ? -24.101 -13.927 -32.380 1.00 79.75 549 ALA A CA 1
ATOM 4306 C C . ALA A 1 549 ? -25.212 -13.445 -33.340 1.00 79.75 549 ALA A C 1
ATOM 4308 O O . ALA A 1 549 ? -25.635 -14.197 -34.218 1.00 79.75 549 ALA A O 1
ATOM 4309 N N . TYR A 1 550 ? -25.706 -12.214 -33.169 1.00 79.62 550 TYR A N 1
ATOM 4310 C CA . TYR A 1 550 ? -26.758 -11.620 -33.996 1.00 79.62 550 TYR A CA 1
ATOM 4311 C C . TYR A 1 550 ? -26.166 -10.744 -35.111 1.00 79.62 550 TYR A C 1
ATOM 4313 O O . TYR A 1 550 ? -26.919 -10.182 -35.904 1.00 79.62 550 TYR A O 1
ATOM 4321 N N . LEU A 1 551 ? -24.834 -10.653 -35.208 1.00 78.56 551 LEU A N 1
ATOM 4322 C CA . LEU A 1 551 ? -24.103 -9.872 -36.201 1.00 78.56 551 LEU A CA 1
ATOM 4323 C C . LEU A 1 551 ? -23.333 -10.768 -37.175 1.00 78.56 551 LEU A C 1
ATOM 4325 O O . LEU A 1 551 ? -22.584 -11.655 -36.781 1.00 78.56 551 LEU A O 1
ATOM 4329 N N . GLU A 1 552 ? -23.440 -10.461 -38.464 1.00 85.19 552 GLU A N 1
ATOM 4330 C CA . GLU A 1 552 ? -22.524 -10.947 -39.493 1.00 85.19 552 GLU A CA 1
ATOM 4331 C C . GLU A 1 552 ? -21.509 -9.843 -39.816 1.00 85.19 552 GLU A C 1
ATOM 4333 O O . GLU A 1 552 ? -21.868 -8.767 -40.305 1.00 85.19 552 GLU A O 1
ATOM 4338 N N . ILE A 1 553 ? -20.231 -10.090 -39.522 1.00 82.25 553 ILE A N 1
ATOM 4339 C CA . ILE A 1 553 ? -19.142 -9.145 -39.792 1.00 82.25 553 ILE A CA 1
ATOM 4340 C C . ILE A 1 553 ? -18.797 -9.204 -41.283 1.00 82.25 553 ILE A C 1
ATOM 4342 O O . ILE A 1 553 ? -18.338 -10.231 -41.785 1.00 82.25 553 ILE A O 1
ATOM 4346 N N . LEU A 1 554 ? -18.977 -8.093 -41.999 1.00 76.38 554 LEU A N 1
ATOM 4347 C CA . LEU A 1 554 ? -18.662 -8.023 -43.422 1.00 76.38 554 LEU A CA 1
ATOM 4348 C C . LEU A 1 554 ? -17.154 -7.798 -43.596 1.00 76.38 554 LEU A C 1
ATOM 4350 O O . LEU A 1 554 ? -16.610 -6.765 -43.201 1.00 76.38 554 LEU A O 1
ATOM 4354 N N . ALA A 1 555 ? -16.463 -8.768 -44.196 1.00 54.25 555 ALA A N 1
ATOM 4355 C CA . ALA A 1 555 ? -15.051 -8.630 -44.537 1.00 54.25 555 ALA A CA 1
ATOM 4356 C C . ALA A 1 555 ? -14.858 -7.521 -45.587 1.00 54.25 555 ALA A C 1
ATOM 4358 O O . ALA A 1 555 ? -15.550 -7.483 -46.608 1.00 54.25 555 ALA A O 1
ATOM 4359 N N . ALA A 1 556 ? -13.900 -6.621 -45.350 1.00 47.25 556 ALA A N 1
ATOM 4360 C CA . ALA A 1 556 ? -13.540 -5.591 -46.318 1.00 47.25 556 ALA A CA 1
ATOM 4361 C C . ALA A 1 556 ? -13.053 -6.234 -47.636 1.00 47.25 556 ALA A C 1
ATOM 4363 O O . ALA A 1 556 ? -12.294 -7.208 -47.596 1.00 47.25 556 ALA A O 1
ATOM 4364 N N . PRO A 1 557 ? -13.454 -5.717 -48.814 1.00 38.88 557 PRO A N 1
ATOM 4365 C CA . PRO A 1 557 ? -12.986 -6.256 -50.086 1.00 38.88 557 PRO A CA 1
ATOM 4366 C C . PRO A 1 557 ? -11.466 -6.058 -50.234 1.00 38.88 557 PRO A C 1
ATOM 4368 O O . PRO A 1 557 ? -10.935 -5.034 -49.794 1.00 38.88 557 PRO A O 1
ATOM 4371 N N . PRO A 1 558 ? -10.742 -6.997 -50.875 1.00 37.38 558 PRO A N 1
ATOM 4372 C CA . PRO A 1 558 ? -9.305 -6.863 -51.078 1.00 37.38 558 PRO A CA 1
ATOM 4373 C C . PRO A 1 558 ? -9.001 -5.655 -51.972 1.00 37.38 558 PRO A C 1
ATOM 4375 O O . PRO A 1 558 ? -9.506 -5.532 -53.090 1.00 37.38 558 PRO A O 1
ATOM 4378 N N . THR A 1 559 ? -8.154 -4.758 -51.474 1.00 35.16 559 THR A N 1
ATOM 4379 C CA . THR A 1 559 ? -7.658 -3.588 -52.200 1.00 35.16 559 THR A CA 1
ATOM 4380 C C . THR A 1 559 ? -6.724 -4.011 -53.350 1.00 35.16 559 THR A C 1
ATOM 4382 O O . THR A 1 559 ? -5.825 -4.832 -53.151 1.00 35.16 559 THR A O 1
ATOM 4385 N N . PRO A 1 560 ? -6.892 -3.481 -54.577 1.00 34.88 560 PRO A N 1
ATOM 4386 C CA . PRO A 1 560 ? -5.991 -3.771 -55.689 1.00 34.88 560 PRO A CA 1
ATOM 4387 C C . PRO A 1 560 ? -4.697 -2.941 -55.603 1.00 34.88 560 PRO A C 1
ATOM 4389 O O . PRO A 1 560 ? -4.715 -1.757 -55.267 1.00 34.88 560 PRO A O 1
ATOM 4392 N N . ARG A 1 561 ? -3.558 -3.562 -55.949 1.00 35.38 561 ARG A N 1
ATOM 4393 C CA . ARG A 1 561 ? -2.255 -2.886 -56.130 1.00 35.38 561 ARG A CA 1
ATOM 4394 C C . ARG A 1 561 ? -2.347 -1.787 -57.203 1.00 35.38 561 ARG A C 1
ATOM 4396 O O . ARG A 1 561 ? -2.971 -2.026 -58.236 1.00 35.38 561 ARG A O 1
ATOM 4403 N N . PRO A 1 562 ? -1.649 -0.647 -57.048 1.00 31.17 562 PRO A N 1
ATOM 4404 C CA . PRO A 1 562 ? -1.604 0.372 -58.086 1.00 31.17 562 PRO A CA 1
ATOM 4405 C C . PRO A 1 562 ? -0.642 -0.047 -59.208 1.00 31.17 562 PRO A C 1
ATOM 4407 O O . PRO A 1 562 ? 0.542 -0.287 -58.971 1.00 31.17 562 PRO A O 1
ATOM 4410 N N . SER A 1 563 ? -1.143 -0.110 -60.442 1.00 29.09 563 SER A N 1
ATOM 4411 C CA . SER A 1 563 ? -0.328 -0.142 -61.661 1.00 29.09 563 SER A CA 1
ATOM 4412 C C . SER A 1 563 ? -0.417 1.197 -62.390 1.00 29.09 563 SER A C 1
ATOM 4414 O O . SER A 1 563 ? -1.494 1.766 -62.554 1.00 29.09 563 SER A O 1
ATOM 4416 N N . SER A 1 564 ? 0.749 1.673 -62.816 1.00 29.30 564 SER A N 1
ATOM 4417 C CA . SER A 1 564 ? 1.024 2.928 -63.510 1.00 29.30 564 SER A CA 1
ATOM 4418 C C . SER A 1 564 ? 0.290 3.097 -64.845 1.00 29.30 564 SER A C 1
ATOM 4420 O O . SER A 1 564 ? 0.157 2.160 -65.628 1.00 29.30 564 SER A O 1
ATOM 4422 N N . ILE A 1 565 ? -0.089 4.348 -65.098 1.00 28.42 565 ILE A N 1
ATOM 4423 C CA . ILE A 1 565 ? -0.703 4.926 -66.299 1.00 28.42 565 ILE A CA 1
ATOM 4424 C C . ILE A 1 565 ? 0.115 4.626 -67.569 1.00 28.42 565 ILE A C 1
ATOM 4426 O O . ILE A 1 565 ? 1.305 4.922 -67.594 1.00 28.42 565 ILE A O 1
ATOM 4430 N N . TYR A 1 566 ? -0.527 4.095 -68.618 1.00 28.95 566 TYR A N 1
ATOM 4431 C CA . TYR A 1 566 ? -0.686 4.730 -69.942 1.00 28.95 566 TYR A CA 1
ATOM 4432 C C . TYR A 1 566 ? -1.730 3.955 -70.786 1.00 28.95 566 TYR A C 1
ATOM 4434 O O . TYR A 1 566 ? -1.806 2.733 -70.726 1.00 28.95 566 TYR A O 1
ATOM 4442 N N . SER A 1 567 ? -2.543 4.726 -71.519 1.00 28.75 567 SER A N 1
ATOM 4443 C CA . SER A 1 567 ? -3.650 4.450 -72.465 1.00 28.75 567 SER A CA 1
ATOM 4444 C C . SER A 1 567 ? -3.548 3.157 -73.312 1.00 28.75 567 SER A C 1
ATOM 4446 O O . SER A 1 567 ? -2.448 2.716 -73.614 1.00 28.75 567 SER A O 1
ATOM 4448 N N . ASN A 1 568 ? -4.613 2.515 -73.824 1.00 27.36 568 ASN A N 1
ATOM 4449 C CA . ASN A 1 568 ? -5.721 3.043 -74.638 1.00 27.36 568 ASN A CA 1
ATOM 4450 C C . ASN A 1 568 ? -6.787 1.932 -74.919 1.00 27.36 568 ASN A C 1
ATOM 4452 O O . ASN A 1 568 ? -6.408 0.784 -75.118 1.00 27.36 568 ASN A O 1
ATOM 4456 N N . SER A 1 569 ? -8.065 2.328 -75.051 1.00 28.22 569 SER A N 1
ATOM 4457 C CA . SER A 1 569 ? -9.150 1.766 -75.910 1.00 28.22 569 SER A CA 1
ATOM 4458 C C . SER A 1 569 ? -9.808 0.374 -75.692 1.00 28.22 569 SER A C 1
ATOM 4460 O O . SER A 1 569 ? -9.150 -0.657 -75.733 1.00 28.22 569 SER A O 1
ATOM 4462 N N . GLY A 1 570 ? -11.160 0.382 -75.706 1.00 27.88 570 GLY A N 1
ATOM 4463 C CA . GLY A 1 570 ? -12.066 -0.678 -76.223 1.00 27.88 570 GLY A CA 1
ATOM 4464 C C . GLY A 1 570 ? -12.844 -1.465 -75.152 1.00 27.88 570 GLY A C 1
ATOM 4465 O O . GLY A 1 570 ? -12.248 -2.270 -74.455 1.00 27.88 570 GLY A O 1
ATOM 4466 N N . SER A 1 571 ? -14.125 -1.171 -74.867 1.00 29.33 571 SER A N 1
ATOM 4467 C CA . SER A 1 571 ? -15.337 -1.787 -75.481 1.00 29.33 571 SER A CA 1
ATOM 4468 C C . SER A 1 571 ? -15.331 -3.331 -75.401 1.00 29.33 571 SER A C 1
ATOM 4470 O O . SER A 1 571 ? -14.377 -3.934 -75.858 1.00 29.33 571 SER A O 1
ATOM 4472 N N . SER A 1 572 ? -16.325 -4.103 -74.950 1.00 29.27 572 SER A N 1
ATOM 4473 C CA . SER A 1 572 ? -17.733 -3.910 -74.586 1.00 29.27 572 SER A CA 1
ATOM 4474 C C . SER A 1 572 ? -18.342 -5.305 -74.270 1.00 29.27 572 SER A C 1
ATOM 4476 O O . SER A 1 572 ? -17.882 -6.287 -74.840 1.00 29.27 572 SER A O 1
ATOM 4478 N N . VAL A 1 573 ? -19.443 -5.342 -73.499 1.00 28.97 573 VAL A N 1
ATOM 4479 C CA . VAL A 1 573 ? -20.586 -6.297 -73.590 1.00 28.97 573 VAL A CA 1
ATOM 4480 C C . VAL A 1 573 ? -20.523 -7.676 -72.878 1.00 28.97 573 VAL A C 1
ATOM 4482 O O . VAL A 1 573 ? -19.843 -8.598 -73.302 1.00 28.97 573 VAL A O 1
ATOM 4485 N N . ALA A 1 574 ? -21.383 -7.761 -71.847 1.00 27.59 574 ALA A N 1
ATOM 4486 C CA . ALA A 1 574 ? -22.408 -8.767 -71.492 1.00 27.59 574 ALA A CA 1
ATOM 4487 C C . ALA A 1 574 ? -22.104 -10.272 -71.337 1.00 27.59 574 ALA A C 1
ATOM 4489 O O . ALA A 1 574 ? -21.442 -10.897 -72.153 1.00 27.59 574 ALA A O 1
ATOM 4490 N N . GLY A 1 575 ? -22.820 -10.881 -70.378 1.00 28.09 575 GLY A N 1
ATOM 4491 C CA . GLY A 1 575 ? -23.322 -12.252 -70.531 1.00 28.09 575 GLY A CA 1
ATOM 4492 C C . GLY A 1 575 ? -23.280 -13.118 -69.275 1.00 28.09 575 GLY A C 1
ATOM 4493 O O . GLY A 1 575 ? -22.229 -13.554 -68.839 1.00 28.09 575 GLY A O 1
ATOM 4494 N N . SER A 1 576 ? -24.457 -13.381 -68.731 1.00 27.22 576 SER A N 1
ATOM 4495 C CA . SER A 1 576 ? -24.824 -14.144 -67.535 1.00 27.22 576 SER A CA 1
ATOM 4496 C C . SER A 1 576 ? -24.756 -15.690 -67.638 1.00 27.22 576 SER A C 1
ATOM 4498 O O . SER A 1 576 ? -24.836 -16.241 -68.730 1.00 27.22 576 SER A O 1
ATOM 4500 N N . VAL A 1 577 ? -24.843 -16.340 -66.460 1.00 28.28 577 VAL A N 1
ATOM 4501 C CA . VAL A 1 577 ? -25.471 -17.655 -66.129 1.00 28.28 577 VAL A CA 1
ATOM 4502 C C . VAL A 1 577 ? -24.567 -18.870 -65.790 1.00 28.28 577 VAL A C 1
ATOM 4504 O O . VAL A 1 577 ? -23.640 -19.241 -66.496 1.00 28.28 577 VAL A O 1
ATOM 4507 N N . GLN A 1 578 ? -24.955 -19.469 -64.653 1.00 28.83 578 GLN A N 1
ATOM 4508 C CA . GLN A 1 578 ? -24.678 -20.742 -63.964 1.00 28.83 578 GLN A CA 1
ATOM 4509 C C . GLN A 1 578 ? -24.106 -21.949 -64.743 1.00 28.83 578 GLN A C 1
ATOM 4511 O O . GLN A 1 578 ? -24.503 -22.237 -65.866 1.00 28.83 578 GLN A O 1
ATOM 4516 N N . GLY A 1 579 ? -23.345 -22.794 -64.025 1.00 28.16 579 GLY A N 1
ATOM 4517 C CA . GLY A 1 579 ? -23.248 -24.233 -64.318 1.00 28.16 579 GLY A CA 1
ATOM 4518 C C . GLY A 1 579 ? -21.957 -24.921 -63.856 1.00 28.16 579 GLY A C 1
ATOM 4519 O O . GLY A 1 579 ? -20.884 -24.659 -64.385 1.00 28.16 579 GLY A O 1
ATOM 4520 N N . LYS A 1 580 ? -22.075 -25.862 -62.906 1.00 33.75 580 LYS A N 1
ATOM 4521 C CA . LYS A 1 580 ? -21.023 -26.809 -62.485 1.00 33.75 580 LYS A CA 1
ATOM 4522 C C . LYS A 1 580 ? -20.464 -27.597 -63.681 1.00 33.75 580 LYS A C 1
ATOM 4524 O O . LYS A 1 580 ? -21.241 -28.272 -64.351 1.00 33.75 580 LYS A O 1
ATOM 4529 N N . LYS A 1 581 ? -19.134 -27.632 -63.855 1.00 28.56 581 LYS A N 1
ATOM 4530 C CA . LYS A 1 581 ? -18.401 -28.719 -64.539 1.00 28.56 581 LYS A CA 1
ATOM 4531 C C . LYS A 1 581 ? -17.017 -28.924 -63.917 1.00 28.56 581 LYS A C 1
ATOM 4533 O O . LYS A 1 581 ? -16.221 -27.997 -63.811 1.00 28.56 581 LYS A O 1
ATOM 4538 N N . GLN A 1 582 ? -16.766 -30.166 -63.522 1.00 31.00 582 GLN A N 1
ATOM 4539 C CA . GLN A 1 582 ? -15.482 -30.705 -63.093 1.00 31.00 582 GLN A CA 1
ATOM 4540 C C . GLN A 1 582 ? -14.580 -30.889 -64.325 1.00 31.00 582 GLN A C 1
ATOM 4542 O O . GLN A 1 582 ? -14.997 -31.499 -65.309 1.00 31.00 582 GLN A O 1
ATOM 4547 N N . GLY A 1 583 ? -13.377 -30.310 -64.277 1.00 26.53 583 GLY A N 1
ATOM 4548 C CA . GLY A 1 583 ? -12.322 -30.426 -65.291 1.00 26.53 583 GLY A CA 1
ATOM 4549 C C . GLY A 1 583 ? -11.149 -31.298 -64.809 1.00 26.53 583 GLY A C 1
ATOM 4550 O O . GLY A 1 583 ? -11.096 -31.639 -63.628 1.00 26.53 583 GLY A O 1
ATOM 4551 N N . PRO A 1 584 ? -10.235 -31.699 -65.710 1.00 26.56 584 PRO A N 1
ATOM 4552 C CA . PRO A 1 584 ? -9.406 -32.898 -65.575 1.00 26.56 584 PRO A CA 1
ATOM 4553 C C . PRO A 1 584 ? -8.199 -32.741 -64.637 1.00 26.56 584 PRO A C 1
ATOM 4555 O O . PRO A 1 584 ? -7.708 -31.642 -64.387 1.00 26.56 584 PRO A O 1
ATOM 4558 N N . ALA A 1 585 ? -7.712 -33.889 -64.157 1.00 27.28 585 ALA A N 1
ATOM 4559 C CA . ALA A 1 585 ? -6.566 -34.039 -63.269 1.00 27.28 585 ALA A CA 1
ATOM 4560 C C . ALA A 1 585 ? -5.279 -33.409 -63.836 1.00 27.28 585 ALA A C 1
ATOM 4562 O O . ALA A 1 585 ? -4.861 -33.713 -64.954 1.00 27.28 585 ALA A O 1
ATOM 4563 N N . VAL A 1 586 ? -4.627 -32.575 -63.023 1.00 27.56 586 VAL A N 1
ATOM 4564 C CA . VAL A 1 586 ? -3.312 -31.981 -63.298 1.00 27.56 586 VAL A CA 1
ATOM 4565 C C . VAL A 1 586 ? -2.300 -32.567 -62.313 1.00 27.56 586 VAL A C 1
ATOM 4567 O O . VAL A 1 586 ? -2.493 -32.513 -61.100 1.00 27.56 586 VAL A O 1
ATOM 4570 N N . ALA A 1 587 ? -1.227 -33.146 -62.852 1.00 28.34 587 ALA A N 1
ATOM 4571 C CA . ALA A 1 587 ? -0.112 -33.737 -62.115 1.00 28.34 587 ALA A CA 1
ATOM 4572 C C . ALA A 1 587 ? 0.609 -32.710 -61.202 1.00 28.34 587 ALA A C 1
ATOM 4574 O O . ALA A 1 587 ? 0.647 -31.517 -61.519 1.00 28.34 587 ALA A O 1
ATOM 4575 N N . PRO A 1 588 ? 1.191 -33.143 -60.067 1.00 26.77 588 PRO A N 1
ATOM 4576 C CA . PRO A 1 588 ? 1.540 -32.253 -58.964 1.00 26.77 588 PRO A CA 1
ATOM 4577 C C . PRO A 1 588 ? 2.800 -31.423 -59.242 1.00 26.77 588 PRO A C 1
ATOM 4579 O O . PRO A 1 588 ? 3.854 -31.940 -59.619 1.00 26.77 588 PRO A O 1
ATOM 4582 N N . LYS A 1 589 ? 2.708 -30.114 -58.978 1.00 28.61 589 LYS A N 1
ATOM 4583 C CA . LYS A 1 589 ? 3.866 -29.215 -58.907 1.00 28.61 589 LYS A CA 1
ATOM 4584 C C . LYS A 1 589 ? 4.732 -29.582 -57.697 1.00 28.61 589 LYS A C 1
ATOM 4586 O O . LYS A 1 589 ? 4.255 -29.633 -56.567 1.00 28.61 589 LYS A O 1
ATOM 4591 N N . ARG A 1 590 ? 6.027 -29.802 -57.944 1.00 31.83 590 ARG A N 1
ATOM 4592 C CA . ARG A 1 590 ? 7.072 -29.953 -56.921 1.00 31.83 590 ARG A CA 1
ATOM 4593 C C . ARG A 1 590 ? 7.184 -28.663 -56.103 1.00 31.83 590 ARG A C 1
ATOM 4595 O O . ARG A 1 590 ? 7.453 -27.609 -56.670 1.00 31.83 590 ARG A O 1
ATOM 4602 N N . GLY A 1 591 ? 6.985 -28.768 -54.789 1.00 42.97 591 GLY A N 1
ATOM 4603 C CA . GLY A 1 591 ? 7.123 -27.647 -53.852 1.00 42.97 591 GLY A CA 1
ATOM 4604 C C . GLY A 1 591 ? 6.438 -27.809 -52.488 1.00 42.97 591 GLY A C 1
ATOM 4605 O O . GLY A 1 591 ? 6.414 -26.848 -51.727 1.00 42.97 591 GLY A O 1
ATOM 4606 N N . ALA A 1 592 ? 5.876 -28.978 -52.154 1.00 37.50 592 ALA A N 1
ATOM 4607 C CA . ALA A 1 592 ? 5.297 -29.208 -50.831 1.00 37.50 592 ALA A CA 1
ATOM 4608 C C . ALA A 1 592 ? 6.406 -29.293 -49.768 1.00 37.50 592 ALA A C 1
ATOM 4610 O O . ALA A 1 592 ? 7.301 -30.139 -49.860 1.00 37.50 592 ALA A O 1
ATOM 4611 N N . LYS A 1 593 ? 6.351 -28.407 -48.764 1.00 49.00 593 LYS A N 1
ATOM 4612 C CA . LYS A 1 593 ? 7.148 -28.523 -47.536 1.00 49.00 593 LYS A CA 1
ATOM 4613 C C . LYS A 1 593 ? 6.887 -29.907 -46.929 1.00 49.00 593 LYS A C 1
ATOM 4615 O O . LYS A 1 593 ? 5.735 -30.320 -46.834 1.00 49.00 593 LYS A O 1
ATOM 4620 N N . LYS A 1 594 ? 7.947 -30.629 -46.549 1.00 64.06 594 LYS A N 1
ATOM 4621 C CA . LYS A 1 594 ? 7.809 -31.887 -45.800 1.00 64.06 594 LYS A CA 1
ATOM 4622 C C . LYS A 1 594 ? 7.034 -31.589 -44.514 1.00 64.06 594 LYS A C 1
ATOM 4624 O O . LYS A 1 594 ? 7.498 -30.782 -43.714 1.00 64.06 594 LYS A O 1
ATOM 4629 N N . LEU A 1 595 ? 5.871 -32.215 -44.353 1.00 77.12 595 LEU A N 1
ATOM 4630 C CA . LEU A 1 595 ? 5.119 -32.205 -43.101 1.00 77.12 595 LEU A CA 1
ATOM 4631 C C . LEU A 1 595 ? 5.989 -32.893 -42.043 1.00 77.12 595 LEU A C 1
ATOM 4633 O O . LEU A 1 595 ? 6.448 -34.016 -42.266 1.00 77.12 595 LEU A O 1
ATOM 4637 N N . LYS A 1 596 ? 6.272 -32.192 -40.947 1.00 86.25 596 LYS A N 1
ATOM 4638 C CA . LYS A 1 596 ? 6.891 -32.773 -39.754 1.00 86.25 596 LYS A CA 1
ATOM 4639 C C . LYS A 1 596 ? 5.768 -33.313 -38.876 1.00 86.25 596 LYS A C 1
ATOM 4641 O O . LYS A 1 596 ? 4.744 -32.647 -38.739 1.00 86.25 596 LYS A O 1
ATOM 4646 N N . TYR A 1 597 ? 5.953 -34.494 -38.303 1.00 90.00 597 TYR A N 1
ATOM 4647 C CA . TYR A 1 597 ? 4.990 -35.077 -37.378 1.00 90.00 597 TYR A CA 1
ATOM 4648 C C . TYR A 1 597 ? 5.539 -35.017 -35.960 1.00 90.00 597 TYR A C 1
ATOM 4650 O O . TYR A 1 597 ? 6.752 -35.065 -35.754 1.00 90.00 597 TYR A O 1
ATOM 4658 N N . VAL A 1 598 ? 4.635 -34.910 -34.995 1.00 92.25 598 VAL A N 1
ATOM 4659 C CA . VAL A 1 598 ? 4.939 -35.077 -33.576 1.00 92.25 598 VAL A CA 1
ATOM 4660 C C . VAL A 1 598 ? 3.995 -36.102 -32.968 1.00 92.25 598 VAL A C 1
ATOM 4662 O O . VAL A 1 598 ? 2.852 -36.229 -33.405 1.00 92.25 598 VAL A O 1
ATOM 4665 N N . GLU A 1 599 ? 4.478 -36.850 -31.990 1.00 93.75 599 GLU A N 1
ATOM 4666 C CA . GLU A 1 599 ? 3.733 -37.867 -31.254 1.00 93.75 599 GLU A CA 1
ATOM 4667 C C . GLU A 1 599 ? 3.633 -37.466 -29.785 1.00 93.75 599 GLU A C 1
ATOM 4669 O O . GLU A 1 599 ? 4.615 -37.007 -29.198 1.00 93.75 599 GLU A O 1
ATOM 4674 N N . ALA A 1 600 ? 2.441 -37.596 -29.206 1.00 93.25 600 ALA A N 1
ATOM 4675 C CA . ALA A 1 600 ? 2.192 -37.288 -27.805 1.00 93.25 600 ALA A CA 1
ATOM 4676 C C . ALA A 1 600 ? 2.846 -38.332 -26.891 1.00 93.25 600 ALA A C 1
ATOM 4678 O O . ALA A 1 600 ? 2.539 -39.518 -26.963 1.00 93.25 600 ALA A O 1
ATOM 4679 N N . LEU A 1 601 ? 3.725 -37.873 -26.003 1.00 90.19 601 LEU A N 1
ATOM 4680 C CA . LEU A 1 601 ? 4.383 -38.683 -24.977 1.00 90.19 601 LEU A CA 1
ATOM 4681 C C . LEU A 1 601 ? 3.503 -38.903 -23.742 1.00 90.19 601 LEU A C 1
ATOM 4683 O O . LEU A 1 601 ? 3.747 -39.833 -22.983 1.00 90.19 601 LEU A O 1
ATOM 4687 N N . TYR A 1 602 ? 2.519 -38.030 -23.520 1.00 87.25 602 TYR A N 1
ATOM 4688 C CA . TYR A 1 602 ? 1.634 -38.067 -22.358 1.00 87.25 602 TYR A CA 1
ATOM 4689 C C . TYR A 1 602 ? 0.219 -37.642 -22.752 1.00 87.25 602 TYR A C 1
ATOM 4691 O O . TYR A 1 602 ? 0.030 -36.850 -23.677 1.00 87.25 602 TYR A O 1
ATOM 4699 N N . GLU A 1 603 ? -0.773 -38.135 -22.015 1.00 92.62 603 GLU A N 1
ATOM 4700 C CA . GLU A 1 603 ? -2.153 -37.670 -22.129 1.00 92.62 603 GLU A CA 1
ATOM 4701 C C . GLU A 1 603 ? -2.297 -36.232 -21.602 1.00 92.62 603 GLU A C 1
ATOM 4703 O O . GLU A 1 603 ? -1.710 -35.855 -20.584 1.00 92.62 603 GLU A O 1
ATOM 4708 N N . TYR A 1 604 ? -3.0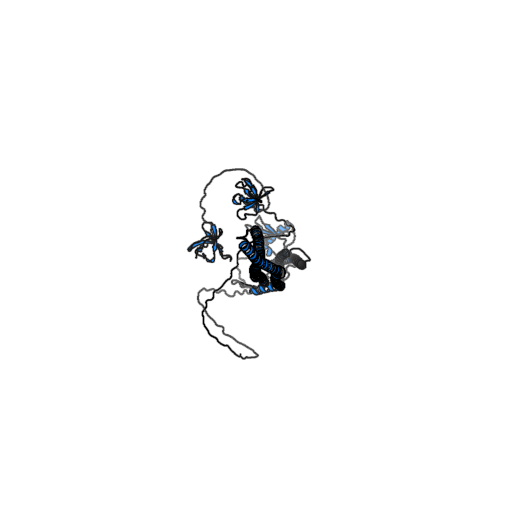94 -35.419 -22.295 1.00 90.81 604 TYR A N 1
ATOM 4709 C CA . TYR A 1 604 ? -3.370 -34.036 -21.923 1.00 90.81 604 TYR A CA 1
ATOM 4710 C C . TYR A 1 604 ? -4.797 -33.645 -22.305 1.00 90.81 604 TYR A C 1
ATOM 4712 O O . TYR A 1 604 ? -5.267 -33.929 -23.406 1.00 90.81 604 TYR A O 1
ATOM 4720 N N . THR A 1 605 ? -5.490 -32.975 -21.385 1.00 92.06 605 THR A N 1
ATOM 4721 C CA . THR A 1 605 ? -6.850 -32.464 -21.593 1.00 92.06 605 THR A CA 1
ATOM 4722 C C . THR A 1 605 ? -6.789 -30.953 -21.773 1.00 92.06 605 THR A C 1
ATOM 4724 O O . THR A 1 605 ? -6.284 -30.266 -20.886 1.00 92.06 605 THR A O 1
ATOM 4727 N N . ALA A 1 606 ? -7.309 -30.454 -22.898 1.00 89.50 606 ALA A N 1
ATOM 4728 C CA . ALA A 1 606 ? -7.361 -29.027 -23.202 1.00 89.50 606 ALA A CA 1
ATOM 4729 C C . ALA A 1 606 ? -8.094 -28.247 -22.102 1.00 89.50 606 ALA A C 1
ATOM 4731 O O . ALA A 1 606 ? -9.184 -28.636 -21.672 1.00 89.50 606 ALA A O 1
ATOM 4732 N N . GLN A 1 607 ? -7.495 -27.142 -21.664 1.00 85.12 607 GLN A N 1
ATOM 4733 C CA . GLN A 1 607 ? -8.062 -26.232 -20.667 1.00 85.12 607 GLN A CA 1
ATOM 4734 C C . GLN A 1 607 ? -8.763 -25.033 -21.315 1.00 85.12 607 GLN A C 1
ATOM 4736 O O . GLN A 1 607 ? -9.577 -24.375 -20.668 1.00 85.12 607 GLN A O 1
ATOM 4741 N N . SER A 1 608 ? -8.487 -24.780 -22.597 1.00 88.62 608 SER A N 1
ATOM 4742 C CA . SER A 1 608 ? -9.105 -23.731 -23.405 1.00 88.62 608 SER A CA 1
ATOM 4743 C C . SER A 1 608 ? -9.508 -24.241 -24.794 1.00 88.62 608 SER A C 1
ATOM 4745 O O . SER A 1 608 ? -9.105 -25.315 -25.244 1.00 88.62 608 SER A O 1
ATOM 4747 N N . ASP A 1 609 ? -10.319 -23.465 -25.507 1.00 86.56 609 ASP A N 1
ATOM 4748 C CA . ASP A 1 609 ? -10.698 -23.729 -26.897 1.00 86.56 609 ASP A CA 1
ATOM 4749 C C . ASP A 1 609 ? -9.531 -23.557 -27.888 1.00 86.56 609 ASP A C 1
ATOM 4751 O O . ASP A 1 609 ? -9.597 -24.100 -28.998 1.00 86.56 609 ASP A O 1
ATOM 4755 N N . ALA A 1 610 ? -8.454 -22.891 -27.463 1.00 87.25 610 ALA A N 1
ATOM 4756 C CA . ALA A 1 610 ? -7.199 -22.717 -28.188 1.00 87.25 610 ALA A CA 1
ATOM 4757 C C . ALA A 1 610 ? -6.236 -23.920 -28.087 1.00 87.25 610 ALA A C 1
ATOM 4759 O O . ALA A 1 610 ? -5.178 -23.903 -28.721 1.00 87.25 610 ALA A O 1
ATOM 4760 N N . GLU A 1 611 ? -6.593 -24.974 -27.343 1.00 92.25 611 GLU A N 1
ATOM 4761 C CA . GLU A 1 611 ? -5.758 -26.157 -27.096 1.00 92.25 611 GLU A CA 1
ATOM 4762 C C . GLU A 1 611 ? -6.388 -27.455 -27.635 1.00 92.25 611 GLU A C 1
ATOM 4764 O O . GLU A 1 611 ? -7.611 -27.583 -27.756 1.00 92.25 611 GLU A O 1
ATOM 4769 N N . HIS A 1 612 ? -5.553 -28.447 -27.963 1.00 92.12 612 HIS A N 1
ATOM 4770 C CA . HIS A 1 612 ? -6.010 -29.802 -28.306 1.00 92.12 612 HIS A CA 1
ATOM 4771 C C . HIS A 1 612 ? -5.892 -30.749 -27.109 1.00 92.12 612 HIS A C 1
ATOM 4773 O O . HIS A 1 612 ? -4.849 -30.820 -26.464 1.00 92.12 612 HIS A O 1
ATOM 4779 N N . SER A 1 613 ? -6.930 -31.557 -26.877 1.00 91.38 613 SER A N 1
ATOM 4780 C CA . SER A 1 613 ? -6.796 -32.761 -26.051 1.00 91.38 613 SER A CA 1
ATOM 4781 C C . SER A 1 613 ? -6.075 -33.853 -26.846 1.00 91.38 613 SER A C 1
ATOM 4783 O O . SER A 1 613 ? -6.380 -34.077 -28.028 1.00 91.38 613 SER A O 1
ATOM 4785 N N . MET A 1 614 ? -5.144 -34.544 -26.194 1.00 92.69 614 MET A N 1
ATOM 4786 C CA . MET A 1 614 ? -4.314 -35.593 -26.786 1.00 92.69 614 MET A CA 1
ATOM 4787 C C . MET A 1 614 ? -4.209 -36.811 -25.875 1.00 92.69 614 MET A C 1
ATOM 4789 O O . MET A 1 614 ? -4.159 -36.680 -24.654 1.00 92.69 614 MET A O 1
ATOM 4793 N N . SER A 1 615 ? -4.150 -37.992 -26.482 1.00 91.00 615 SER A N 1
ATOM 4794 C CA . SER A 1 615 ? -3.861 -39.255 -25.795 1.00 91.00 615 SER A CA 1
ATOM 4795 C C . SER A 1 615 ? -2.422 -39.696 -26.076 1.00 91.00 615 SER A C 1
ATOM 4797 O O . SER A 1 615 ? -1.878 -39.386 -27.135 1.00 91.00 615 SER A O 1
ATOM 4799 N N . GLU A 1 616 ? -1.799 -40.428 -25.149 1.00 92.25 616 GLU A N 1
ATOM 4800 C CA . GLU A 1 616 ? -0.445 -40.973 -25.340 1.00 92.25 616 GLU A CA 1
ATOM 4801 C C . GLU A 1 616 ? -0.363 -41.814 -26.633 1.00 92.25 616 GLU A C 1
ATOM 4803 O O . GLU A 1 616 ? -1.226 -42.654 -26.900 1.00 92.25 616 GLU A O 1
ATOM 4808 N N . GLY A 1 617 ? 0.652 -41.554 -27.462 1.00 85.81 617 GLY A N 1
ATOM 4809 C CA . GLY A 1 617 ? 0.857 -42.178 -28.776 1.00 85.81 617 GLY A CA 1
ATOM 4810 C C . GLY A 1 617 ? 0.075 -41.544 -29.937 1.00 85.81 617 GLY A C 1
ATOM 4811 O O . GLY A 1 617 ? 0.189 -41.994 -31.081 1.00 85.81 617 GLY A O 1
ATOM 4812 N N . GLU A 1 618 ? -0.727 -40.502 -29.695 1.00 92.38 618 GLU A N 1
ATOM 4813 C CA . GLU A 1 618 ? -1.451 -39.801 -30.759 1.00 92.38 618 GLU A CA 1
ATOM 4814 C C . GLU A 1 618 ? -0.505 -38.932 -31.611 1.00 92.38 618 GLU A C 1
ATOM 4816 O O . GLU A 1 618 ? 0.387 -38.265 -31.086 1.00 92.38 618 GLU A O 1
ATOM 4821 N N . ARG A 1 619 ? -0.685 -38.934 -32.942 1.00 91.62 619 ARG A N 1
ATOM 4822 C CA . ARG A 1 619 ? 0.204 -38.242 -33.894 1.00 91.62 619 ARG A CA 1
ATOM 4823 C C . ARG A 1 619 ? -0.456 -37.007 -34.495 1.00 91.62 619 ARG A C 1
ATOM 4825 O O . ARG A 1 619 ? -1.590 -37.068 -34.968 1.00 91.62 619 ARG A O 1
ATOM 4832 N N . PHE A 1 620 ? 0.307 -35.923 -34.571 1.00 92.69 620 PHE A N 1
ATOM 4833 C CA . PHE A 1 620 ? -0.130 -34.619 -35.057 1.00 92.69 620 PHE A CA 1
ATOM 4834 C C . PHE A 1 620 ? 0.807 -34.087 -36.139 1.00 92.69 620 PHE A C 1
ATOM 4836 O O . PHE A 1 620 ? 1.985 -34.448 -36.197 1.00 92.69 620 PHE A O 1
ATOM 4843 N N . VAL A 1 621 ? 0.296 -33.194 -36.987 1.00 93.00 621 VAL A N 1
ATOM 4844 C CA . VAL A 1 621 ? 1.129 -32.433 -37.925 1.00 93.00 621 VAL A CA 1
ATOM 4845 C C . VAL A 1 621 ? 1.662 -31.201 -37.203 1.00 93.00 621 VAL A C 1
ATOM 4847 O O . VAL A 1 621 ? 0.885 -30.377 -36.727 1.00 93.00 621 VAL A O 1
ATOM 4850 N N . LEU A 1 622 ? 2.984 -31.062 -37.138 1.00 91.06 622 LEU A N 1
ATOM 4851 C CA . LEU A 1 622 ? 3.639 -29.919 -36.513 1.00 91.06 622 LEU A CA 1
ATOM 4852 C C . LEU A 1 622 ? 3.650 -28.726 -37.471 1.00 91.06 622 LEU A C 1
ATOM 4854 O O . LEU A 1 622 ? 4.291 -28.770 -38.526 1.00 91.06 622 LEU A O 1
ATOM 4858 N N . ILE A 1 623 ? 2.960 -27.654 -37.082 1.00 91.12 623 ILE A N 1
ATOM 4859 C CA . ILE A 1 623 ? 2.894 -26.402 -37.841 1.00 91.12 623 ILE A CA 1
ATOM 4860 C C . ILE A 1 623 ? 4.027 -25.469 -37.412 1.00 91.12 623 ILE A C 1
ATOM 4862 O O . ILE A 1 623 ? 4.725 -24.910 -38.266 1.00 91.12 623 ILE A O 1
ATOM 4866 N N . LYS A 1 624 ? 4.251 -25.350 -36.098 1.00 89.06 624 LYS A N 1
ATOM 4867 C CA . LYS A 1 624 ? 5.268 -24.472 -35.515 1.00 89.06 624 LYS A CA 1
ATOM 4868 C C . LYS A 1 624 ? 5.860 -25.096 -34.249 1.00 89.06 624 LYS A C 1
ATOM 4870 O O . LYS A 1 624 ? 5.127 -25.524 -33.363 1.00 89.06 624 LYS A O 1
ATOM 4875 N N . GLU A 1 625 ? 7.190 -25.161 -34.198 1.00 88.12 625 GLU A N 1
ATOM 4876 C CA . GLU A 1 625 ? 7.949 -25.554 -33.001 1.00 88.12 625 GLU A CA 1
ATOM 4877 C C . GLU A 1 625 ? 7.853 -24.461 -31.923 1.00 88.12 625 GLU A C 1
ATOM 4879 O O . GLU A 1 625 ? 7.609 -23.298 -32.255 1.00 88.12 625 GLU A O 1
ATOM 4884 N N . ASP A 1 626 ? 8.059 -24.844 -30.660 1.00 88.50 626 ASP A N 1
ATOM 4885 C CA . ASP A 1 626 ? 8.006 -23.958 -29.490 1.00 88.50 626 ASP A CA 1
ATOM 4886 C C . ASP A 1 626 ? 8.834 -22.673 -29.705 1.00 88.50 626 ASP A C 1
ATOM 4888 O O . ASP A 1 626 ? 10.064 -22.750 -29.822 1.00 88.50 626 ASP A O 1
ATOM 4892 N N . PRO A 1 627 ? 8.197 -21.487 -29.775 1.00 80.12 627 PRO A N 1
ATOM 4893 C CA . PRO A 1 627 ? 8.893 -20.211 -29.911 1.00 80.12 627 PRO A CA 1
ATOM 4894 C C . PRO A 1 627 ? 9.576 -19.749 -28.608 1.00 80.12 627 PRO A C 1
ATOM 4896 O O . PRO A 1 627 ? 10.202 -18.687 -28.602 1.00 80.12 627 PRO A O 1
ATOM 4899 N N . GLY A 1 628 ? 9.476 -20.525 -27.524 1.00 76.94 628 GLY A N 1
ATOM 4900 C CA . GLY A 1 628 ? 9.995 -20.232 -26.188 1.00 76.94 628 GLY A CA 1
ATOM 4901 C C . GLY A 1 628 ? 8.908 -19.933 -25.150 1.00 76.94 628 GLY A C 1
ATOM 4902 O O . GLY A 1 628 ? 9.238 -19.454 -24.065 1.00 76.94 628 GLY A O 1
ATOM 4903 N N . ASP A 1 629 ? 7.636 -20.184 -25.473 1.00 82.38 629 ASP A N 1
ATOM 4904 C CA . ASP A 1 629 ? 6.476 -20.010 -24.587 1.00 82.38 629 ASP A CA 1
ATOM 4905 C C . ASP A 1 629 ? 5.980 -21.338 -23.981 1.00 82.38 629 ASP A C 1
ATOM 4907 O O . ASP A 1 629 ? 5.096 -21.330 -23.123 1.00 82.38 629 ASP A O 1
ATOM 4911 N N . GLY A 1 630 ? 6.588 -22.466 -24.367 1.00 87.62 630 GLY A N 1
ATOM 4912 C CA . GLY A 1 630 ? 6.268 -23.801 -23.868 1.00 87.62 630 GLY A CA 1
ATOM 4913 C C . GLY A 1 630 ? 5.155 -24.510 -24.641 1.00 87.62 630 GLY A C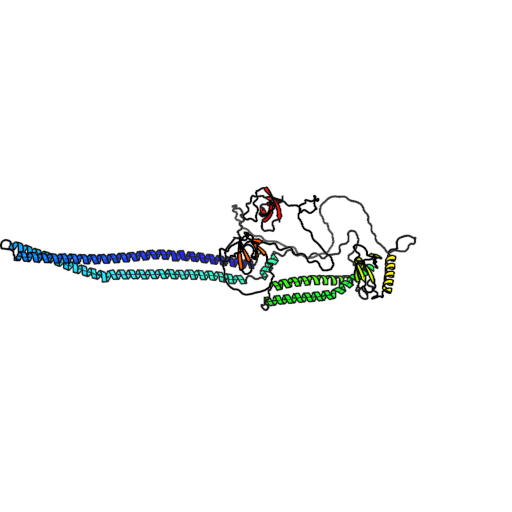 1
ATOM 4914 O O . GLY A 1 630 ? 4.747 -25.602 -24.232 1.00 87.62 630 GLY A O 1
ATOM 4915 N N . TRP A 1 631 ? 4.680 -23.940 -25.754 1.00 91.56 631 TRP A N 1
ATOM 4916 C CA . TRP A 1 631 ? 3.574 -24.474 -26.551 1.00 91.56 631 TRP A CA 1
ATOM 4917 C C . TRP A 1 631 ? 3.983 -24.719 -28.006 1.00 91.56 631 TRP A C 1
ATOM 4919 O O . TRP A 1 631 ? 4.672 -23.921 -28.633 1.00 91.56 631 TRP A O 1
ATOM 4929 N N . ALA A 1 632 ? 3.537 -25.840 -28.571 1.00 90.94 632 ALA A N 1
ATOM 4930 C CA . ALA A 1 632 ? 3.713 -26.177 -29.980 1.00 90.94 632 ALA A CA 1
ATOM 4931 C C . ALA A 1 632 ? 2.368 -26.086 -30.716 1.00 90.94 632 ALA A C 1
ATOM 4933 O O . ALA A 1 632 ? 1.355 -26.584 -30.224 1.00 90.94 632 ALA A O 1
ATOM 4934 N N . GLU A 1 633 ? 2.353 -25.489 -31.911 1.00 93.44 633 GLU A N 1
ATOM 4935 C CA . GLU A 1 633 ? 1.146 -25.426 -32.746 1.00 93.44 633 GLU A CA 1
ATOM 4936 C C . GLU A 1 633 ? 1.048 -26.688 -33.603 1.00 93.44 633 GLU A C 1
ATOM 4938 O O . GLU A 1 633 ? 1.933 -26.981 -34.424 1.00 93.44 633 GLU A O 1
ATOM 4943 N N . VAL A 1 634 ? -0.049 -27.425 -33.436 1.00 92.81 634 VAL A N 1
ATOM 4944 C CA . VAL A 1 634 ? -0.287 -28.689 -34.129 1.00 92.81 634 VAL A CA 1
ATOM 4945 C C . VAL A 1 634 ? -1.651 -28.709 -34.813 1.00 92.81 634 VAL A C 1
ATOM 4947 O O . VAL A 1 634 ? -2.630 -28.132 -34.339 1.00 92.81 634 VAL A O 1
ATOM 4950 N N . GLU A 1 635 ? -1.726 -29.387 -35.955 1.00 92.38 635 GLU A N 1
ATOM 4951 C CA . GLU A 1 635 ? -2.969 -29.573 -36.699 1.00 92.38 635 GLU A CA 1
ATOM 4952 C C . GLU A 1 635 ? -3.536 -30.979 -36.454 1.00 92.38 635 GLU A C 1
ATOM 4954 O O . GLU A 1 635 ? -2.881 -31.991 -36.726 1.00 92.38 635 GLU A O 1
ATOM 4959 N N . LYS A 1 636 ? -4.781 -31.032 -35.963 1.00 87.06 636 LYS A N 1
ATOM 4960 C CA . LYS A 1 636 ? -5.590 -32.251 -35.790 1.00 87.06 636 LYS A CA 1
ATOM 4961 C C . LYS A 1 636 ? -6.991 -31.995 -36.331 1.00 87.06 636 LYS A C 1
ATOM 4963 O O . LYS A 1 636 ? -7.644 -31.023 -35.960 1.00 87.06 636 LYS A O 1
ATOM 4968 N N . GLY A 1 637 ? -7.446 -32.851 -37.247 1.00 80.56 637 GLY A N 1
ATOM 4969 C CA . GLY A 1 637 ? -8.792 -32.761 -37.827 1.00 80.56 637 GLY A CA 1
ATOM 4970 C C . GLY A 1 637 ? -9.080 -31.464 -38.599 1.00 80.56 637 GLY A C 1
ATOM 4971 O O . GLY A 1 637 ? -10.229 -31.036 -38.640 1.00 80.56 637 GLY A O 1
ATOM 4972 N N . GLY A 1 638 ? -8.056 -30.825 -39.180 1.00 80.00 638 GLY A N 1
ATOM 4973 C CA . GLY A 1 638 ? -8.190 -29.557 -39.912 1.00 80.00 638 GLY A CA 1
ATOM 4974 C C . GLY A 1 638 ? -8.294 -28.310 -39.026 1.00 80.00 638 GLY A C 1
ATOM 4975 O O . GLY A 1 638 ? -8.571 -27.227 -39.537 1.00 80.00 638 GLY A O 1
ATOM 4976 N N . GLN A 1 639 ? -8.087 -28.446 -37.711 1.00 83.06 639 GLN A N 1
ATOM 4977 C CA . GLN A 1 639 ? -8.007 -27.331 -36.767 1.00 83.06 639 GLN A CA 1
ATOM 4978 C C . GLN A 1 639 ? -6.584 -27.206 -36.217 1.00 83.06 639 GLN A C 1
ATOM 4980 O O . GLN A 1 639 ? -6.006 -28.190 -35.741 1.00 83.06 639 GLN A O 1
ATOM 4985 N N . ILE A 1 640 ? -6.044 -25.988 -36.258 1.00 92.25 640 ILE A N 1
ATOM 4986 C CA . ILE A 1 640 ? -4.744 -25.637 -35.679 1.00 92.25 640 ILE A CA 1
ATOM 4987 C C . ILE A 1 640 ? -4.991 -25.158 -34.251 1.00 92.25 640 ILE A C 1
ATOM 4989 O O . ILE A 1 640 ? -5.702 -24.173 -34.057 1.00 92.25 640 ILE A O 1
ATOM 4993 N N . LYS A 1 641 ? -4.434 -25.869 -33.271 1.00 92.38 641 LYS A N 1
ATOM 4994 C CA . LYS A 1 641 ? -4.479 -25.496 -31.852 1.00 92.38 641 LYS A CA 1
ATOM 4995 C C . LYS A 1 641 ? -3.154 -25.839 -31.178 1.00 92.38 641 LYS A C 1
ATOM 4997 O O . LYS A 1 641 ? -2.329 -26.557 -31.748 1.00 92.38 641 LYS A O 1
ATOM 5002 N N . SER A 1 642 ? -2.959 -25.336 -29.970 1.00 94.19 642 SER A N 1
ATOM 5003 C CA . SER A 1 642 ? -1.720 -25.522 -29.220 1.00 94.19 642 SER A CA 1
ATOM 5004 C C . SER A 1 642 ? -1.738 -26.797 -28.372 1.00 94.19 642 SER A C 1
ATOM 5006 O O . SER A 1 642 ? -2.780 -27.219 -27.870 1.00 94.19 642 SER A O 1
ATOM 5008 N N . VAL A 1 643 ? -0.568 -27.409 -28.198 1.00 93.31 643 VAL A N 1
ATOM 5009 C CA . VAL A 1 643 ? -0.306 -28.485 -27.226 1.00 93.31 643 VAL A CA 1
ATOM 5010 C C . VAL A 1 643 ? 0.987 -28.184 -26.459 1.00 93.31 643 VAL A C 1
ATOM 5012 O O . VAL A 1 643 ? 1.856 -27.498 -27.004 1.00 93.31 643 VAL A O 1
ATOM 5015 N N . PRO A 1 644 ? 1.164 -28.671 -25.219 1.00 92.75 644 PRO A N 1
ATOM 5016 C CA . PRO A 1 644 ? 2.401 -28.451 -24.471 1.00 92.75 644 PRO A CA 1
ATOM 5017 C C . PRO A 1 644 ? 3.613 -29.034 -25.210 1.00 92.75 644 PRO A C 1
ATOM 5019 O O . PRO A 1 644 ? 3.662 -30.229 -25.510 1.00 92.75 644 PRO A O 1
ATOM 5022 N N . ALA A 1 645 ? 4.615 -28.202 -25.499 1.00 91.12 645 ALA A N 1
ATOM 5023 C CA . ALA A 1 645 ? 5.753 -28.582 -26.339 1.00 91.12 645 ALA A CA 1
ATOM 5024 C C . ALA A 1 645 ? 6.618 -29.694 -25.723 1.00 91.12 645 ALA A C 1
ATOM 5026 O O . ALA A 1 645 ? 7.218 -30.495 -26.434 1.00 91.12 645 ALA A O 1
ATOM 5027 N N . ASN A 1 646 ? 6.658 -29.777 -24.393 1.00 91.69 646 ASN A N 1
ATOM 5028 C CA . ASN A 1 646 ? 7.373 -30.811 -23.645 1.00 91.69 646 ASN A CA 1
ATOM 5029 C C . ASN A 1 646 ? 6.635 -32.161 -23.587 1.00 91.69 646 ASN A C 1
ATOM 5031 O O . ASN A 1 646 ? 7.192 -33.125 -23.061 1.00 91.69 646 ASN A O 1
ATOM 5035 N N . TYR A 1 647 ? 5.392 -32.231 -24.074 1.00 91.31 647 TYR A N 1
ATOM 5036 C CA . TYR A 1 647 ? 4.569 -33.444 -24.058 1.00 91.31 647 TYR A CA 1
ATOM 5037 C C . TYR A 1 647 ? 4.491 -34.105 -25.438 1.00 91.31 647 TYR A C 1
ATOM 5039 O O . TYR A 1 647 ? 3.820 -35.122 -25.590 1.00 91.31 647 TYR A O 1
ATOM 5047 N N . VAL A 1 648 ? 5.184 -33.562 -26.439 1.00 91.88 648 VAL A N 1
ATOM 5048 C CA . VAL A 1 648 ? 5.211 -34.092 -27.802 1.00 91.88 648 VAL A CA 1
ATOM 5049 C C . VAL A 1 648 ? 6.651 -34.271 -28.286 1.00 91.88 648 VAL A C 1
ATOM 5051 O O . VAL A 1 648 ? 7.534 -33.482 -27.956 1.00 91.88 648 VAL A O 1
ATOM 5054 N N . GLN A 1 649 ? 6.910 -35.311 -29.077 1.00 91.12 649 GLN A N 1
ATOM 5055 C CA . GLN A 1 649 ? 8.226 -35.603 -29.653 1.00 91.12 649 GLN A CA 1
ATOM 5056 C C . GLN A 1 649 ? 8.142 -35.672 -31.178 1.00 91.12 649 GLN A C 1
ATOM 5058 O O . GLN A 1 649 ? 7.223 -36.278 -31.714 1.00 91.12 649 GLN A O 1
ATOM 5063 N N . ALA A 1 650 ? 9.104 -35.078 -31.890 1.00 88.38 650 ALA A N 1
ATOM 5064 C CA . ALA A 1 650 ? 9.174 -35.167 -33.351 1.00 88.38 650 ALA A CA 1
ATOM 5065 C C . ALA A 1 650 ? 9.447 -36.608 -33.824 1.00 88.38 650 ALA A C 1
ATOM 5067 O O . ALA A 1 650 ? 10.351 -37.260 -33.294 1.00 88.38 650 ALA A O 1
ATOM 5068 N N . VAL A 1 651 ? 8.694 -37.071 -34.834 1.00 77.38 651 VAL A N 1
ATOM 5069 C CA . VAL A 1 651 ? 8.749 -38.440 -35.395 1.00 77.38 651 VAL A CA 1
ATOM 5070 C C . VAL A 1 651 ? 9.010 -38.447 -36.894 1.00 77.38 651 VAL A C 1
ATOM 5072 O O . VAL A 1 651 ? 8.426 -37.599 -37.613 1.00 77.38 651 VAL A O 1
#

Sequence (651 aa):
MEGFSASLTTWTTQITTLESRAAEHDRFGGELISHLADPLRVIATRYEELRKRHAEFADKLEKERESTYGDLRKMKGKYDATCQEVENKRKKAESAFDYSKSKAQNAYQQQILEMHNVKNSYLIAINVTNKQKEKYYHEYVPDLLDSLQDLSESKTAKLNGIWSLAAQLESGMLKRSSEYIYHLSQEIPRNLPPLDSMMFVRHNAGQWQEPANKVFEPSPVWHDDDVMIVDDTAKVFLRNVLGKSKSQLGELRREVDKKRREVESTKRAKQQIREGRDKRDELEVVKSIFQLQEDLHQVDHKRLTAEIETSTITGAVGDVTLGAKSHNFKSQTFKIPTNCDLCGERIWGLSAKGFDCRDCGYTCHSKCEMKVPAECPGEQTKEEKKKLKQERQDAANSGLKSSGTPSDSVAELPDMSRTNTMNSLSSGYAASAHRSVSGPGHLSPADETPPERPVSLKPNNTGSGTLKKSRVVAPPPTAYVSELPGSQPNGSTTSIPTEQKGKMMYAYDANGDGELTVTEGKEVTILEPDDGGWTRVKSGWKEGLVPTAYLEILAAPPTPRPSSIYSNSGSSVAGSVQGKKQGPAVAPKRGAKKLKYVEALYEYTAQSDAEHSMSEGERFVLIKEDPGDGWAEVEKGGQIKSVPANYVQAV

Mean predicted aligned error: 21.64 Å

pLDDT: mean 77.59, std 24.89, range [25.17, 98.5]

InterPro domains:
  IPR001452 SH3 domain [PF00018] (505-548)
  IPR001452 SH3 domain [PF14604] (600-649)
  IPR001452 SH3 domain [PS50002] (497-556)
  IPR001452 SH3 domain [PS50002] (593-651)
  IPR001452 SH3 domain [SM00326] (500-555)
  IPR001452 SH3 domain [SM00326] (596-651)
  IPR002219 Protein kinase C-like, phorbol ester/diacylglycerol-binding domain [PF00130] (327-377)
  IPR002219 Protein kinase C-like, phorbol ester/diacylglycerol-binding domain [PS00479] (327-376)
  IPR002219 Protein kinase C-like, phorbol ester/diacylglycerol-binding domain [PS50081] (326-376)
  IPR002219 Protein kinase C-like, phorbol ester/diacylglycerol-binding domain [SM00109] (327-376)
  IPR020454 Diacylglycerol/phorbol-ester binding [PR00008] (324-338)
  IPR020454 Diacylglycerol/phorbol-ester binding [PR00008] (340-349)
  IPR020454 Diacylglycerol/phorbol-ester binding [PR00008] (353-364)
  IPR020454 Diacylglycerol/phorbol-ester binding [PR00008] (365-377)
  IPR027267 AH/BAR domain superfamily [G3DSA:1.20.1270.60] (2-205)
  IPR027267 AH/BAR domain superfamily [SSF103657] (7-219)
  IPR031160 F-BAR domain [PS51741] (1-196)
  IPR035459 Bzz1, SH3 domain 1 [cd11912] (501-553)
  IPR036028 SH3-like domain superfamily [SSF50044] (495-567)
  IPR036028 SH3-like domain superfamily [SSF50044] (590-650)

Foldseek 3Di:
DDLDFLVVVLVVLVVVLVVVLVVLVVVLVVCCVPVFVVVVVVVVVVLVVVVVVLVVVVVVLVVVLVVLVVVLVVLVVVLVVLVVVLVVLVVVLVPDDDVCNVVSVVVSVVSVVVSVVSVVVSVVSVVVSVVSVCCSVPPVVVVSVVVVVVSVVVSVVVVVVSVVVSVVSVVVSVVVSVVSVVVSVVSVVVNDPVVRVVSVCVVPVDPDDDDDDDDDDADPVDDDDPAQDDPPQSVLLLLLLLVVLVVCLVVLVVVLVVLVVVLVVLVVVLVCVVVVNDVDDNVVSVVVNVVSVVVSCVSVVSNVVSVCSNVVSCVRHNNPNVPFAAFQKDKDQDPDFDAQLAQRDTCDDPQSIWIAGQAQGHTHGPVCNSRDGRHDPGHDDPVRSVVVSVVSNVVNVVVVDDDDDDDDDDDDDPDDDDPDDDDDDDDDDDDDDDDDDDDDDDDDDDDDDDDDDDDDDDDDDDDDDDDDDDDDDDDDDDDDDDDDDDDDDDDDDDDDDPFWKKFFQAFDDDPDPFADGDHHGAMWTFPAPDDPQWTWTHRDPDIGIDGPVRIDTDDDDDDDDDDDDDDDDDDDDDDDDDDDDDDDDDDDDPDDDPFWKKFFCAFDDDPDPQADGDHHGDMWTFPAADPPPQWTWTDDPNDTHIDGNVRIGID

Radius of gyration: 59.77 Å; Cα contacts (8 Å, |Δi|>4): 574; chains: 1; bounding box: 147×66×186 Å

Nearest PDB structures (foldseek):
  8x2t-assembly1_A-2  TM=7.562E-01  e=4.790E-06  Homo sapiens
  5i6j-assembly1_A-2  TM=4.617E-01  e=1.681E-06  Homo sapiens
  2yuo-assembly1_A  TM=8.289E-01  e=1.250E-03  Mus musculus
  5c1f-assembly1_B  TM=7.347E-01  e=6.978E-02  Schizosaccharomyces pombe 972h-
  4wpe-assembly1_A-2  TM=7.468E-01  e=4.299E-01  Saccharomyces cerevisiae S288C

Organism: NCBI:txid1316786

Secondary structure (DSSP, 8-state):
-----HHHHHHHHHHHHHHHHHHHHHHHHHHHIIIIIHHHHHHHHHHHHHHHHHHHHHHHHHHHHHHHHHHHHHHHHHHHHHHHHHHHHHHHHHT--TTTHHHHHHHHHHHHHHHHHHHHHHHHHHHHHHHHHHHIIIIIHHHHHHHHHHHHHHHHHHHHHHHHHHHHHHHHHHHHHHHHHHHHHHHGGG--HHHHHHHHHHHH-----PPPPP-----SSS---SSPP-SHHHHHHHHHHHHHHHHHHHHHHHHHHHHHHHHHHHHHHHHHHHTTS--S-HHHHHHHHHHHHHHHHHHHHHHHHHHHHHHHHHHHH--TTTT-B---EEEEE-SS-EE-TTT--EE-GGG-EEEEETTT--EEETTTGGGS-SB---S--HHHHHHHHHHHHHHHHHTT------------------------------------------------------------------------PPPPPP---------------------EEEEESS-B---STTB--B-TT-EEEEEEEEETTEEEEEETTEEEEEEGGGEEE-PPPPPPPP------------------------PPPS-PPPPEEEEESS-B--SSTTB--B-TT-EEEEEE---SSSEEEEEETTEEEEEEGGGEEE-